Protein AF-0000000075990006 (afdb_homodimer)

Radius of gyration: 45.28 Å; Cα contacts (8 Å, |Δi|>4): 958; chains: 2; bounding box: 192×118×133 Å

Sequence (452 aa):
MWRLFTATHPPHFEFNFRQFHLLLMAIVVLSSSIITYAKENIHIRDFLFPNITNEGEQIQVTCGLTRNVEEVEFSWVKDGMPLLPDSHRDIINLKTFTVLVIKAAIPEDSGNYTCMATTSTSKQQFTAMLLVQGPPKWQQRPLDKVVSAKNSVTFFCSAYGYPQPKVLWRKADEKSNNKRWTVSVDGSLTIEETTKDDGGRYACNASNGIDPDLIQTVLLTVLGMDMWRLFTATHPPHFEFNFRQFHLLLMAIVVLSSSIITYAKENIHIRDFLFPNITNEGEQIQVTCGLTRNVEEVEFSWVKDGMPLLPDSHRDIINLKTFTVLVIKAAIPEDSGNYTCMATTSTSKQQFTAMLLVQGPPKWQQRPLDKVVSAKNSVTFFCSAYGYPQPKVLWRKADEKSNNKRWTVSVDGSLTIEETTKDDGGRYACNASNGIDPDLIQTVLLTVLGMD

Organism: Limulus polyphemus (NCBI:txid6850)

Structure (mmCIF, N/CA/C/O backbone):
data_AF-0000000075990006-model_v1
#
loop_
_entity.id
_entity.type
_entity.pdbx_description
1 polymer 'Down syndrome cell adhesion molecule-like protein Dscam2'
#
loop_
_atom_site.group_PDB
_atom_site.id
_atom_site.type_symbol
_atom_site.label_atom_id
_atom_site.label_alt_id
_atom_site.label_comp_id
_atom_site.label_asym_id
_atom_site.label_entity_id
_atom_site.label_seq_id
_atom_site.pdbx_PDB_ins_code
_atom_site.Cartn_x
_atom_site.Cartn_y
_atom_site.Cartn_z
_atom_site.occupancy
_atom_site.B_iso_or_equiv
_atom_site.auth_seq_id
_atom_site.auth_comp_id
_atom_site.auth_asym_id
_atom_site.auth_atom_id
_atom_site.pdbx_PDB_model_num
ATOM 1 N N . MET A 1 1 ? 123.5 -38.844 -9.18 1 23.02 1 MET A N 1
ATOM 2 C CA . MET A 1 1 ? 122.312 -39.344 -9.898 1 23.02 1 MET A CA 1
ATOM 3 C C . MET A 1 1 ? 121 -38.938 -9.195 1 23.02 1 MET A C 1
ATOM 5 O O . MET A 1 1 ? 120 -39.656 -9.273 1 23.02 1 MET A O 1
ATOM 9 N N . TRP A 1 2 ? 120.812 -37.781 -8.508 1 23.86 2 TRP A N 1
ATOM 10 C CA . TRP A 1 2 ? 119.875 -37.656 -7.375 1 23.86 2 TRP A CA 1
ATOM 11 C C . TRP A 1 2 ? 118.438 -37.531 -7.852 1 23.86 2 TRP A C 1
ATOM 13 O O . TRP A 1 2 ? 118.188 -36.906 -8.891 1 23.86 2 TRP A O 1
ATOM 23 N N . ARG A 1 3 ? 117.438 -38.5 -7.445 1 23.17 3 ARG A N 1
ATOM 24 C CA . ARG A 1 3 ? 116.25 -39.156 -7.898 1 23.17 3 ARG A CA 1
ATOM 25 C C . ARG A 1 3 ? 115 -38.312 -7.555 1 23.17 3 ARG A C 1
ATOM 27 O O . ARG A 1 3 ? 114.562 -38.344 -6.414 1 23.17 3 ARG A O 1
ATOM 34 N N . LEU A 1 4 ? 114.875 -37.031 -7.836 1 23.22 4 LEU A N 1
ATOM 35 C CA . LEU A 1 4 ? 113.938 -36.031 -7.316 1 23.22 4 LEU A CA 1
ATOM 36 C C . LEU A 1 4 ? 112.5 -36.344 -7.785 1 23.22 4 LEU A C 1
ATOM 38 O O . LEU A 1 4 ? 112.25 -36.5 -8.984 1 23.22 4 LEU A O 1
ATOM 42 N N . PHE A 1 5 ? 111.625 -37.219 -6.953 1 24.19 5 PHE A N 1
ATOM 43 C CA . PHE A 1 5 ? 110.375 -37.969 -7.145 1 24.19 5 PHE A CA 1
ATOM 44 C C . PHE A 1 5 ? 109.188 -37 -7.172 1 24.19 5 PHE A C 1
ATOM 46 O O . PHE A 1 5 ? 108.875 -36.312 -6.191 1 24.19 5 PHE A O 1
ATOM 53 N N . THR A 1 6 ? 108.812 -36.25 -8.164 1 23.61 6 THR A N 1
ATOM 54 C CA . THR A 1 6 ? 107.875 -35.156 -8.211 1 23.61 6 THR A CA 1
ATOM 55 C C . THR A 1 6 ? 106.438 -35.625 -8.172 1 23.61 6 THR A C 1
ATOM 57 O O . THR A 1 6 ? 106.062 -36.594 -8.867 1 23.61 6 THR A O 1
ATOM 60 N N . ALA A 1 7 ? 105.625 -35.469 -7.117 1 28.08 7 ALA A N 1
ATOM 61 C CA . ALA A 1 7 ? 104.438 -36.125 -6.578 1 28.08 7 ALA A CA 1
ATOM 62 C C . ALA A 1 7 ? 103.188 -35.812 -7.426 1 28.08 7 ALA A C 1
ATOM 64 O O . ALA A 1 7 ? 102.812 -34.625 -7.602 1 28.08 7 ALA A O 1
ATOM 65 N N . THR A 1 8 ? 102.875 -36.531 -8.516 1 25.2 8 THR A N 1
ATOM 66 C CA . THR A 1 8 ? 102 -36.125 -9.625 1 25.2 8 THR A CA 1
ATOM 67 C C . THR A 1 8 ? 100.562 -35.938 -9.148 1 25.2 8 THR A C 1
ATOM 69 O O . THR A 1 8 ? 100.188 -36.438 -8.094 1 25.2 8 THR A O 1
ATOM 72 N N . HIS A 1 9 ? 99.625 -35.281 -9.914 1 28.83 9 HIS A N 1
ATOM 73 C CA . HIS A 1 9 ? 98.438 -34.469 -9.953 1 28.83 9 HIS A CA 1
ATOM 74 C C . HIS A 1 9 ? 97.188 -35.312 -9.727 1 28.83 9 HIS A C 1
ATOM 76 O O . HIS A 1 9 ? 97 -36.312 -10.406 1 28.83 9 HIS A O 1
ATOM 82 N N . PRO A 1 10 ? 96.625 -35.531 -8.508 1 30.84 10 PRO A N 1
ATOM 83 C CA . PRO A 1 10 ? 95.625 -36.625 -8.305 1 30.84 10 PRO A CA 1
ATOM 84 C C . PRO A 1 10 ? 94.375 -36.469 -9.203 1 30.84 10 PRO A C 1
ATOM 86 O O . PRO A 1 10 ? 94.125 -35.375 -9.672 1 30.84 10 PRO A O 1
ATOM 89 N N . PRO A 1 11 ? 93.75 -37.562 -9.75 1 28.67 11 PRO A N 1
ATOM 90 C CA . PRO A 1 11 ? 92.75 -37.781 -10.797 1 28.67 11 PRO A CA 1
ATOM 91 C C . PRO A 1 11 ? 91.375 -37.188 -10.453 1 28.67 11 PRO A C 1
ATOM 93 O O . PRO A 1 11 ? 91 -37.156 -9.281 1 28.67 11 PRO A O 1
ATOM 96 N N . HIS A 1 12 ? 90.75 -36.156 -11.141 1 29.44 12 HIS A N 1
ATOM 97 C CA . HIS A 1 12 ? 89.562 -35.312 -11.094 1 29.44 12 HIS A CA 1
ATOM 98 C C . HIS A 1 12 ? 88.312 -36.188 -11.172 1 29.44 12 HIS A C 1
ATOM 100 O O . HIS A 1 12 ? 88.062 -36.844 -12.18 1 29.44 12 HIS A O 1
ATOM 106 N N . PHE A 1 13 ? 87.875 -37 -10.188 1 27.16 13 PHE A N 1
ATOM 107 C CA . PHE A 1 13 ? 86.75 -37.875 -10.305 1 27.16 13 PHE A CA 1
ATOM 108 C C . PHE A 1 13 ? 85.438 -37.094 -10.57 1 27.16 13 PHE A C 1
ATOM 110 O O . PHE A 1 13 ? 85.125 -36.188 -9.797 1 27.16 13 PHE A O 1
ATOM 117 N N . GLU A 1 14 ? 85 -36.844 -11.836 1 29.73 14 GLU A N 1
ATOM 118 C CA . GLU A 1 14 ? 83.812 -36.188 -12.336 1 29.73 14 GLU A CA 1
ATOM 119 C C . GLU A 1 14 ? 82.562 -36.844 -11.812 1 29.73 14 GLU A C 1
ATOM 121 O O . GLU A 1 14 ? 82.312 -38.031 -12.031 1 29.73 14 GLU A O 1
ATOM 126 N N . PHE A 1 15 ? 82.062 -36.5 -10.57 1 27.59 15 PHE A N 1
ATOM 127 C CA . PHE A 1 15 ? 80.812 -36.906 -9.93 1 27.59 15 PHE A CA 1
ATOM 128 C C . PHE A 1 15 ? 79.625 -36.688 -10.852 1 27.59 15 PHE A C 1
ATOM 130 O O . PHE A 1 15 ? 79.438 -35.625 -11.406 1 27.59 15 PHE A O 1
ATOM 137 N N . ASN A 1 16 ? 79.125 -37.719 -11.578 1 26.67 16 ASN A N 1
ATOM 138 C CA . ASN A 1 16 ? 77.938 -37.812 -12.453 1 26.67 16 ASN A CA 1
ATOM 139 C C . ASN A 1 16 ? 76.688 -37.469 -11.719 1 26.67 16 ASN A C 1
ATOM 141 O O . ASN A 1 16 ? 76.312 -38.125 -10.719 1 26.67 16 ASN A O 1
ATOM 145 N N . PHE A 1 17 ? 76 -36.25 -11.758 1 26.73 17 PHE A N 1
ATOM 146 C CA . PHE A 1 17 ? 74.812 -35.531 -11.266 1 26.73 17 PHE A CA 1
ATOM 147 C C . PHE A 1 17 ? 73.562 -36.281 -11.648 1 26.73 17 PHE A C 1
ATOM 149 O O . PHE A 1 17 ? 73 -36.094 -12.75 1 26.73 17 PHE A O 1
ATOM 156 N N . ARG A 1 18 ? 73.375 -37.594 -11.562 1 25.88 18 ARG A N 1
ATOM 157 C CA . ARG A 1 18 ? 72.188 -38.281 -12 1 25.88 18 ARG A CA 1
ATOM 158 C C . ARG A 1 18 ? 70.938 -37.656 -11.422 1 25.88 18 ARG A C 1
ATOM 160 O O . ARG A 1 18 ? 71.062 -36.781 -10.539 1 25.88 18 ARG A O 1
ATOM 167 N N . GLN A 1 19 ? 69.875 -38.531 -10.875 1 28.09 19 GLN A N 1
ATOM 168 C CA . GLN A 1 19 ? 68.438 -38.719 -11.078 1 28.09 19 GLN A CA 1
ATOM 169 C C . GLN A 1 19 ? 67.625 -37.875 -10.086 1 28.09 19 GLN A C 1
ATOM 171 O O . GLN A 1 19 ? 67.625 -38.156 -8.883 1 28.09 19 GLN A O 1
ATOM 176 N N . PHE A 1 20 ? 67.5 -36.625 -10.18 1 28.7 20 PHE A N 1
ATOM 177 C CA . PHE A 1 20 ? 66.625 -35.75 -9.406 1 28.7 20 PHE A CA 1
ATOM 178 C C . PHE A 1 20 ? 65.188 -36.25 -9.398 1 28.7 20 PHE A C 1
ATOM 180 O O . PHE A 1 20 ? 64.562 -36.375 -10.453 1 28.7 20 PHE A O 1
ATOM 187 N N . HIS A 1 21 ? 64.812 -37.281 -8.523 1 32.03 21 HIS A N 1
ATOM 188 C CA . HIS A 1 21 ? 63.438 -37.656 -8.289 1 32.03 21 HIS A CA 1
ATOM 189 C C . HIS A 1 21 ? 62.562 -36.438 -8.055 1 32.03 21 HIS A C 1
ATOM 191 O O . HIS A 1 21 ? 62.812 -35.656 -7.137 1 32.03 21 HIS A O 1
ATOM 197 N N . LEU A 1 22 ? 61.969 -35.844 -9.109 1 31.98 22 LEU A N 1
ATOM 198 C CA . LEU A 1 22 ? 60.938 -34.812 -9.07 1 31.98 22 LEU A CA 1
ATOM 199 C C . LEU A 1 22 ? 59.844 -35.219 -8.086 1 31.98 22 LEU A C 1
ATOM 201 O O . LEU A 1 22 ? 59.125 -36.188 -8.289 1 31.98 22 LEU A O 1
ATOM 205 N N . LEU A 1 23 ? 60.156 -35.25 -6.789 1 32.66 23 LEU A N 1
ATOM 206 C CA . LEU A 1 23 ? 59.062 -35.312 -5.844 1 32.66 23 LEU A CA 1
ATOM 207 C C . LEU A 1 23 ? 57.938 -34.375 -6.258 1 32.66 23 LEU A C 1
ATOM 209 O O . LEU A 1 23 ? 58.125 -33.156 -6.305 1 32.66 23 LEU A O 1
ATOM 213 N N . LEU A 1 24 ? 57.094 -34.812 -7.199 1 31.88 24 LEU A N 1
ATOM 214 C CA . LEU A 1 24 ? 55.875 -34.094 -7.492 1 31.88 24 LEU A CA 1
ATOM 215 C C . LEU A 1 24 ? 55.125 -33.75 -6.211 1 31.88 24 LEU A C 1
ATOM 217 O O . LEU A 1 24 ? 54.75 -34.656 -5.445 1 31.88 24 LEU A O 1
ATOM 221 N N . MET A 1 25 ? 55.562 -32.688 -5.496 1 32.94 25 MET A N 1
ATOM 222 C CA . MET A 1 25 ? 54.719 -32.125 -4.461 1 32.94 25 MET A CA 1
ATOM 223 C C . MET A 1 25 ? 53.25 -32.156 -4.906 1 32.94 25 MET A C 1
ATOM 225 O O . MET A 1 25 ? 52.906 -31.594 -5.945 1 32.94 25 MET A O 1
ATOM 229 N N . ALA A 1 26 ? 52.594 -33.281 -4.633 1 37.94 26 ALA A N 1
ATOM 230 C CA . ALA A 1 26 ? 51.125 -33.25 -4.719 1 37.94 26 ALA A CA 1
ATOM 231 C C . ALA A 1 26 ? 50.594 -31.984 -4.047 1 37.94 26 ALA A C 1
ATOM 233 O O . ALA A 1 26 ? 50.688 -31.828 -2.83 1 37.94 26 ALA A O 1
ATOM 234 N N . ILE A 1 27 ? 50.844 -30.828 -4.73 1 39.28 27 ILE A N 1
ATOM 235 C CA . ILE A 1 27 ? 50.062 -29.672 -4.285 1 39.28 27 ILE A CA 1
ATOM 236 C C . ILE A 1 27 ? 48.625 -30.078 -3.969 1 39.28 27 ILE A C 1
ATOM 238 O O . ILE A 1 27 ? 47.906 -30.531 -4.855 1 39.28 27 ILE A O 1
ATOM 242 N N . VAL A 1 28 ? 48.469 -30.719 -2.803 1 40.16 28 VAL A N 1
ATOM 243 C CA . VAL A 1 28 ? 47.094 -30.766 -2.342 1 40.16 28 VAL A CA 1
ATOM 244 C C . VAL A 1 28 ? 46.406 -29.422 -2.588 1 40.16 28 VAL A C 1
ATOM 246 O O . VAL A 1 28 ? 46.781 -28.406 -1.981 1 40.16 28 VAL A O 1
ATOM 249 N N . VAL A 1 29 ? 46.094 -29.188 -3.848 1 43.28 29 VAL A N 1
ATOM 250 C CA . VAL A 1 29 ? 45.156 -28.078 -4.074 1 43.28 29 VAL A CA 1
ATOM 251 C C . VAL A 1 29 ? 44.031 -28.141 -3.059 1 43.28 29 VAL A C 1
ATOM 253 O O . VAL A 1 29 ? 43.219 -29.062 -3.078 1 43.28 29 VAL A O 1
ATOM 256 N N . LEU A 1 30 ? 44.344 -27.844 -1.777 1 40.91 30 LEU A N 1
ATOM 257 C CA . LEU A 1 30 ? 43.188 -27.484 -0.984 1 40.91 30 LEU A CA 1
ATOM 258 C C . LEU A 1 30 ? 42.188 -26.656 -1.812 1 40.91 30 LEU A C 1
ATOM 260 O O . LEU A 1 30 ? 42.5 -25.531 -2.223 1 40.91 30 LEU A O 1
ATOM 264 N N . SER A 1 31 ? 41.531 -27.359 -2.674 1 41.06 31 SER A N 1
ATOM 265 C CA . SER A 1 31 ? 40.375 -26.672 -3.186 1 41.06 31 SER A CA 1
ATOM 266 C C . SER A 1 31 ? 39.625 -25.922 -2.076 1 41.06 31 SER A C 1
ATOM 268 O O . SER A 1 31 ? 39.094 -26.531 -1.161 1 41.06 31 SER A O 1
ATOM 270 N N . SER A 1 32 ? 40.25 -24.875 -1.522 1 45.44 32 SER A N 1
ATOM 271 C CA . SER A 1 32 ? 39.375 -23.984 -0.78 1 45.44 32 SER A CA 1
ATOM 272 C C . SER A 1 32 ? 38 -23.875 -1.462 1 45.44 32 SER A C 1
ATOM 274 O O . SER A 1 32 ? 37.906 -23.375 -2.586 1 45.44 32 SER A O 1
ATOM 276 N N . SER A 1 33 ? 37.219 -24.891 -1.369 1 43.81 33 SER A N 1
ATOM 277 C CA . SER A 1 33 ? 35.844 -24.594 -1.683 1 43.81 33 SER A CA 1
ATOM 278 C C . SER A 1 33 ? 35.469 -23.188 -1.214 1 43.81 33 SER A C 1
ATOM 280 O O . SER A 1 33 ? 35.344 -22.953 -0.013 1 43.81 33 SER A O 1
ATOM 282 N N . ILE A 1 34 ? 36.094 -22.203 -1.798 1 43.72 34 ILE A N 1
ATOM 283 C CA . ILE A 1 34 ? 35.438 -20.906 -1.589 1 43.72 34 ILE A CA 1
ATOM 284 C C . ILE A 1 34 ? 33.938 -21.094 -1.601 1 43.72 34 ILE A C 1
ATOM 286 O O . ILE A 1 34 ? 33.344 -21.422 -2.637 1 43.72 34 ILE A O 1
ATOM 290 N N . ILE A 1 35 ? 33.375 -21.719 -0.647 1 43.31 35 ILE A N 1
ATOM 291 C CA . ILE A 1 35 ? 31.938 -21.5 -0.476 1 43.31 35 ILE A CA 1
ATOM 292 C C . ILE A 1 35 ? 31.594 -20.062 -0.842 1 43.31 35 ILE A C 1
ATOM 294 O O . ILE A 1 35 ? 32 -19.125 -0.151 1 43.31 35 ILE A O 1
ATOM 298 N N . THR A 1 36 ? 31.766 -19.672 -2.021 1 43.59 36 THR A N 1
ATOM 299 C CA . THR A 1 36 ? 31.141 -18.422 -2.41 1 43.59 36 THR A CA 1
ATOM 300 C C . THR A 1 36 ? 29.766 -18.266 -1.756 1 43.59 36 THR A C 1
ATOM 302 O O . THR A 1 36 ? 28.859 -19.047 -2.043 1 43.59 36 THR A O 1
ATOM 305 N N . TYR A 1 37 ? 29.766 -18.016 -0.515 1 45.94 37 TYR A N 1
ATOM 306 C CA . TYR A 1 37 ? 28.484 -17.578 -0 1 45.94 37 TYR A CA 1
ATOM 307 C C . TYR A 1 37 ? 27.797 -16.641 -0.982 1 45.94 37 TYR A C 1
ATOM 309 O O . TYR A 1 37 ? 28.359 -15.609 -1.364 1 45.94 37 TYR A O 1
ATOM 317 N N . ALA A 1 38 ? 27.266 -17.219 -1.932 1 50.31 38 ALA A N 1
ATOM 318 C CA . ALA A 1 38 ? 26.422 -16.359 -2.756 1 50.31 38 ALA A CA 1
ATOM 319 C C . ALA A 1 38 ? 25.875 -15.172 -1.949 1 50.31 38 ALA A C 1
ATOM 321 O O . ALA A 1 38 ? 25.297 -15.359 -0.875 1 50.31 38 ALA A O 1
ATOM 322 N N . LYS A 1 39 ? 26.594 -14.094 -1.86 1 58.31 39 LYS A N 1
ATOM 323 C CA . LYS A 1 39 ? 26.141 -12.797 -1.352 1 58.31 39 LYS A CA 1
ATOM 324 C C . LYS A 1 39 ? 24.641 -12.617 -1.575 1 58.31 39 LYS A C 1
ATOM 326 O O . LYS A 1 39 ? 24.188 -12.539 -2.717 1 58.31 39 LYS A O 1
ATOM 331 N N . GLU A 1 40 ? 23.969 -13.32 -0.726 1 69.06 40 GLU A N 1
ATOM 332 C CA . GLU A 1 40 ? 22.516 -13.211 -0.929 1 69.06 40 GLU A CA 1
ATOM 333 C C . GLU A 1 40 ? 22.062 -11.758 -0.892 1 69.06 40 GLU A C 1
ATOM 335 O O . GLU A 1 40 ? 22.188 -11.086 0.139 1 69.06 40 GLU A O 1
ATOM 340 N N . ASN A 1 41 ? 21.906 -11.125 -2.041 1 85.06 41 ASN A N 1
ATOM 341 C CA . ASN A 1 41 ? 21.375 -9.773 -2.188 1 85.06 41 ASN A CA 1
ATOM 342 C C . ASN A 1 41 ? 19.938 -9.672 -1.678 1 85.06 41 ASN A C 1
ATOM 344 O O . ASN A 1 41 ? 19.094 -10.484 -2.039 1 85.06 41 ASN A O 1
ATOM 348 N N . ILE A 1 42 ? 19.844 -8.852 -0.649 1 91.31 42 ILE A N 1
ATOM 349 C CA . ILE A 1 42 ? 18.5 -8.656 -0.104 1 91.31 42 ILE A CA 1
ATOM 350 C C . ILE A 1 42 ? 17.766 -7.594 -0.914 1 91.31 42 ILE A C 1
ATOM 352 O O . ILE A 1 42 ? 18.391 -6.73 -1.537 1 91.31 42 ILE A O 1
ATOM 356 N N . HIS A 1 43 ? 16.453 -7.738 -1.037 1 93.25 43 HIS A N 1
ATOM 357 C CA . HIS A 1 43 ? 15.586 -6.785 -1.726 1 93.25 43 HIS A CA 1
ATOM 358 C C . HIS A 1 43 ? 14.383 -6.406 -0.864 1 93.25 43 HIS A C 1
ATOM 360 O O . HIS A 1 43 ? 13.68 -7.285 -0.36 1 93.25 43 HIS A O 1
ATOM 366 N N . ILE A 1 44 ? 14.289 -5.121 -0.688 1 94.19 44 ILE A N 1
ATOM 367 C CA . ILE A 1 44 ? 13.125 -4.629 0.04 1 94.19 44 ILE A CA 1
ATOM 368 C C . ILE A 1 44 ? 11.938 -4.516 -0.908 1 94.19 44 ILE A C 1
ATOM 370 O O . ILE A 1 44 ? 12.062 -3.994 -2.018 1 94.19 44 ILE A O 1
ATOM 374 N N . ARG A 1 45 ? 10.875 -5.012 -0.456 1 92.62 45 ARG A N 1
ATOM 375 C CA . ARG A 1 45 ? 9.641 -4.812 -1.213 1 92.62 45 ARG A CA 1
ATOM 376 C C . ARG A 1 45 ? 9.18 -3.359 -1.136 1 92.62 45 ARG A C 1
ATOM 378 O O . ARG A 1 45 ? 9.211 -2.75 -0.065 1 92.62 45 ARG A O 1
ATOM 385 N N . ASP A 1 46 ? 8.648 -2.848 -2.283 1 91.88 46 ASP A N 1
ATOM 386 C CA . ASP A 1 46 ? 8.125 -1.484 -2.297 1 91.88 46 ASP A CA 1
ATOM 387 C C . ASP A 1 46 ? 6.957 -1.335 -1.33 1 91.88 46 ASP A C 1
ATOM 389 O O . ASP A 1 46 ? 6.109 -2.225 -1.231 1 91.88 46 ASP A O 1
ATOM 393 N N . PHE A 1 47 ? 6.992 -0.252 -0.681 1 93.88 47 PHE A N 1
ATOM 394 C CA . PHE A 1 47 ? 5.848 0.077 0.163 1 93.88 47 PHE A CA 1
ATOM 395 C C . PHE A 1 47 ? 5.352 1.487 -0.127 1 93.88 47 PHE A C 1
ATOM 397 O O . PHE A 1 47 ? 6.043 2.277 -0.771 1 93.88 47 PHE A O 1
ATOM 404 N N . LEU A 1 48 ? 4.133 1.751 0.336 1 92.75 48 LEU A N 1
ATOM 405 C CA . LEU A 1 48 ? 3.531 3.061 0.113 1 92.75 48 LEU A CA 1
ATOM 406 C C . LEU A 1 48 ? 2.701 3.49 1.319 1 92.75 48 LEU A C 1
ATOM 408 O O . LEU A 1 48 ? 2.092 2.652 1.988 1 92.75 48 LEU A O 1
ATOM 412 N N . PHE A 1 49 ? 2.746 4.73 1.497 1 94.81 49 PHE A N 1
ATOM 413 C CA . PHE A 1 49 ? 1.759 5.301 2.406 1 94.81 49 PHE A CA 1
ATOM 414 C C . PHE A 1 49 ? 0.435 5.539 1.688 1 94.81 49 PHE A C 1
ATOM 416 O O . PHE A 1 49 ? 0.396 5.629 0.459 1 94.81 49 PHE A O 1
ATOM 423 N N . PRO A 1 50 ? -0.585 5.578 2.574 1 89.5 50 PRO A N 1
ATOM 424 C CA . PRO A 1 50 ? -1.842 5.953 1.92 1 89.5 50 PRO A CA 1
ATOM 425 C C . PRO A 1 50 ? -1.748 7.285 1.18 1 89.5 50 PRO A C 1
ATOM 427 O O . PRO A 1 50 ? -1.052 8.195 1.631 1 89.5 50 PRO A O 1
ATOM 430 N N . ASN A 1 51 ? -2.471 7.371 0.08 1 83.44 51 ASN A N 1
ATOM 431 C CA . ASN A 1 51 ? -2.432 8.586 -0.731 1 83.44 51 ASN A CA 1
ATOM 432 C C . ASN A 1 51 ? -2.914 9.797 0.054 1 83.44 51 ASN A C 1
ATOM 434 O O . ASN A 1 51 ? -2.398 10.906 -0.123 1 83.44 51 ASN A O 1
ATOM 438 N N . ILE A 1 52 ? -3.939 9.539 0.804 1 82.69 52 ILE A N 1
ATOM 439 C CA . ILE A 1 52 ? -4.52 10.625 1.581 1 82.69 52 ILE A CA 1
ATOM 440 C C . ILE A 1 52 ? -4.523 10.258 3.062 1 82.69 52 ILE A C 1
ATOM 442 O O . ILE A 1 52 ? -5.164 9.281 3.465 1 82.69 52 ILE A O 1
ATOM 446 N N . THR A 1 53 ? -3.693 10.898 3.76 1 93.88 53 THR A N 1
ATOM 447 C CA . THR A 1 53 ? -3.717 10.773 5.211 1 93.88 53 THR A CA 1
ATOM 448 C C . THR A 1 53 ? -4.172 12.07 5.867 1 93.88 53 THR A C 1
ATOM 450 O O . THR A 1 53 ? -3.568 13.125 5.645 1 93.88 53 THR A O 1
ATOM 453 N N . ASN A 1 54 ? -5.25 11.961 6.598 1 94.38 54 ASN A N 1
ATOM 454 C CA . ASN A 1 54 ? -5.73 13.148 7.293 1 94.38 54 ASN A CA 1
ATOM 455 C C . ASN A 1 54 ? -5.086 13.289 8.672 1 94.38 54 ASN A C 1
ATOM 457 O O . ASN A 1 54 ? -4.793 12.297 9.328 1 94.38 54 ASN A O 1
ATOM 461 N N . GLU A 1 55 ? -4.953 14.555 8.984 1 95.06 55 GLU A N 1
ATOM 462 C CA . GLU A 1 55 ? -4.461 14.812 10.336 1 95.06 55 GLU A CA 1
ATOM 463 C C . GLU A 1 55 ? -5.297 14.07 11.375 1 95.06 55 GLU A C 1
ATOM 465 O O . GLU A 1 55 ? -6.527 14.055 11.297 1 95.06 55 GLU A O 1
ATOM 470 N N . GLY A 1 56 ? -4.57 13.438 12.297 1 94.69 56 GLY A N 1
ATOM 471 C CA . GLY A 1 56 ? -5.238 12.727 13.383 1 94.69 56 GLY A CA 1
ATOM 472 C C . GLY A 1 56 ? -5.379 11.242 13.117 1 94.69 56 GLY A C 1
ATOM 473 O O . GLY A 1 56 ? -5.641 10.469 14.039 1 94.69 56 GLY A O 1
ATOM 474 N N . GLU A 1 57 ? -5.195 10.844 11.898 1 94.5 57 GLU A N 1
ATOM 475 C CA . GLU A 1 57 ? -5.355 9.438 11.547 1 94.5 57 GLU A CA 1
ATOM 476 C C . GLU A 1 57 ? -4.141 8.617 11.969 1 94.5 57 GLU A C 1
ATOM 478 O O . GLU A 1 57 ? -3.014 9.117 11.945 1 94.5 57 GLU A O 1
ATOM 483 N N . GLN A 1 58 ? -4.445 7.434 12.32 1 94.25 58 GLN A N 1
ATOM 484 C CA . GLN A 1 58 ? -3.35 6.492 12.539 1 94.25 58 GLN A CA 1
ATOM 485 C C . GLN A 1 58 ? -2.943 5.82 11.227 1 94.25 58 GLN A C 1
ATOM 487 O O . GLN A 1 58 ? -3.797 5.457 10.422 1 94.25 58 GLN A O 1
ATOM 492 N N . ILE A 1 59 ? -1.641 5.652 11.055 1 94.69 59 ILE A N 1
ATOM 493 C CA . ILE A 1 59 ? -1.179 4.973 9.844 1 94.69 59 ILE A CA 1
ATOM 494 C C . ILE A 1 59 ? -0.083 3.973 10.203 1 94.69 59 ILE A C 1
ATOM 496 O O . ILE A 1 59 ? 0.644 4.16 11.18 1 94.69 59 ILE A O 1
ATOM 500 N N . GLN A 1 60 ? -0.064 2.926 9.5 1 94.5 60 GLN A N 1
ATOM 501 C CA . GLN A 1 60 ? 0.979 1.911 9.602 1 94.5 60 GLN A CA 1
ATOM 502 C C . GLN A 1 60 ? 1.542 1.555 8.227 1 94.5 60 GLN A C 1
ATOM 504 O O . GLN A 1 60 ? 0.801 1.488 7.246 1 94.5 60 GLN A O 1
ATOM 509 N N . VAL A 1 61 ? 2.807 1.334 8.188 1 95.56 61 VAL A N 1
ATOM 510 C CA . VAL A 1 61 ? 3.42 0.833 6.965 1 95.56 61 VAL A CA 1
ATOM 511 C C . VAL A 1 61 ? 4.402 -0.286 7.301 1 95.56 61 VAL A C 1
ATOM 513 O O . VAL A 1 61 ? 5.023 -0.276 8.367 1 95.56 61 VAL A O 1
ATOM 516 N N . THR A 1 62 ? 4.5 -1.218 6.441 1 95.81 62 THR A N 1
ATOM 517 C CA . THR A 1 62 ? 5.402 -2.352 6.617 1 95.81 62 THR A CA 1
ATOM 518 C C . THR A 1 62 ? 6.543 -2.297 5.609 1 95.81 62 THR A C 1
ATOM 520 O O . THR A 1 62 ? 6.332 -1.973 4.438 1 95.81 62 THR A O 1
ATOM 523 N N . CYS A 1 63 ? 7.641 -2.527 6.059 1 96.75 63 CYS A N 1
ATOM 524 C CA . CYS A 1 63 ? 8.836 -2.695 5.246 1 96.75 63 CYS A CA 1
ATOM 525 C C . CYS A 1 63 ? 9.422 -4.09 5.418 1 96.75 63 CYS A C 1
ATOM 527 O O . CYS A 1 63 ? 9.875 -4.449 6.512 1 96.75 63 CYS A O 1
ATOM 529 N N . GLY A 1 64 ? 9.414 -4.879 4.391 1 94.56 64 GLY A N 1
ATOM 530 C CA . GLY A 1 64 ? 9.875 -6.254 4.461 1 94.56 64 GLY A CA 1
ATOM 531 C C . GLY A 1 64 ? 10.688 -6.676 3.25 1 94.56 64 GLY A C 1
ATOM 532 O O . GLY A 1 64 ? 10.711 -5.973 2.238 1 94.56 64 GLY A O 1
ATOM 533 N N . LEU A 1 65 ? 11.305 -7.82 3.416 1 93.5 65 LEU A N 1
ATOM 534 C CA . LEU A 1 65 ? 12.102 -8.375 2.326 1 93.5 65 LEU A CA 1
ATOM 535 C C . LEU A 1 65 ? 11.258 -9.305 1.456 1 93.5 65 LEU A C 1
ATOM 537 O O . LEU A 1 65 ? 10.281 -9.891 1.93 1 93.5 65 LEU A O 1
ATOM 541 N N . THR A 1 66 ? 11.68 -9.398 0.204 1 91 66 THR A N 1
ATOM 542 C CA . THR A 1 66 ? 10.961 -10.266 -0.726 1 91 66 THR A CA 1
ATOM 543 C C . THR A 1 66 ? 11.281 -11.734 -0.456 1 91 66 THR A C 1
ATOM 545 O O . THR A 1 66 ? 10.555 -12.625 -0.901 1 91 66 THR A O 1
ATOM 548 N N . ARG A 1 67 ? 12.414 -11.953 0.156 1 89.31 67 ARG A N 1
ATOM 549 C CA . ARG A 1 67 ? 12.82 -13.305 0.542 1 89.31 67 ARG A CA 1
ATOM 550 C C . ARG A 1 67 ? 13.094 -13.391 2.039 1 89.31 67 ARG A C 1
ATOM 552 O O . ARG A 1 67 ? 13.367 -12.375 2.682 1 89.31 67 ARG A O 1
ATOM 559 N N . ASN A 1 68 ? 12.914 -14.562 2.473 1 86.19 68 ASN A N 1
ATOM 560 C CA . ASN A 1 68 ? 13.195 -14.781 3.887 1 86.19 68 ASN A CA 1
ATOM 561 C C . ASN A 1 68 ? 14.703 -14.867 4.145 1 86.19 68 ASN A C 1
ATOM 563 O O . ASN A 1 68 ? 15.367 -15.789 3.664 1 86.19 68 ASN A O 1
ATOM 567 N N . VAL A 1 69 ? 15.156 -13.867 4.738 1 85.94 69 VAL A N 1
ATOM 568 C CA . VAL A 1 69 ? 16.562 -13.812 5.09 1 85.94 69 VAL A CA 1
ATOM 569 C C . VAL A 1 69 ? 16.719 -13.695 6.605 1 85.94 69 VAL A C 1
ATOM 571 O O . VAL A 1 69 ? 15.969 -12.969 7.254 1 85.94 69 VAL A O 1
ATOM 574 N N . GLU A 1 70 ? 17.656 -14.484 7.066 1 82.69 70 GLU A N 1
ATOM 575 C CA . GLU A 1 70 ? 17.906 -14.445 8.508 1 82.69 70 GLU A CA 1
ATOM 576 C C . GLU A 1 70 ? 18.781 -13.266 8.891 1 82.69 70 GLU A C 1
ATOM 578 O O . GLU A 1 70 ? 19.578 -12.789 8.078 1 82.69 70 GLU A O 1
ATOM 583 N N . GLU A 1 71 ? 18.641 -12.828 10.07 1 87.44 71 GLU A N 1
ATOM 584 C CA . GLU A 1 71 ? 19.5 -11.844 10.727 1 87.44 71 GLU A CA 1
ATOM 585 C C . GLU A 1 71 ? 19.516 -10.531 9.953 1 87.44 71 GLU A C 1
ATOM 587 O O . GLU A 1 71 ? 20.578 -10.047 9.555 1 87.44 71 GLU A O 1
ATOM 592 N N . VAL A 1 72 ? 18.484 -10.047 9.664 1 93.81 72 VAL A N 1
ATOM 593 C CA . VAL A 1 72 ? 18.375 -8.734 9.039 1 93.81 72 VAL A CA 1
ATOM 594 C C . VAL A 1 72 ? 18.062 -7.684 10.102 1 93.81 72 VAL A C 1
ATOM 596 O O . VAL A 1 72 ? 17.25 -7.918 11.008 1 93.81 72 VAL A O 1
ATOM 599 N N . GLU A 1 73 ? 18.734 -6.594 10.023 1 96.06 73 GLU A N 1
ATOM 600 C CA . GLU A 1 73 ? 18.453 -5.457 10.891 1 96.06 73 GLU A CA 1
ATOM 601 C C . GLU A 1 73 ? 17.734 -4.352 10.133 1 96.06 73 GLU A C 1
ATOM 603 O O . GLU A 1 73 ? 18.188 -3.92 9.07 1 96.06 73 GLU A O 1
ATOM 608 N N . PHE A 1 74 ? 16.688 -3.902 10.711 1 97.62 74 PHE A N 1
ATOM 609 C CA . PHE A 1 74 ? 15.906 -2.832 10.086 1 97.62 74 PHE A CA 1
ATOM 610 C C . PHE A 1 74 ? 16.078 -1.528 10.852 1 97.62 74 PHE A C 1
ATOM 612 O O . PHE A 1 74 ? 16.219 -1.539 12.078 1 97.62 74 PHE A O 1
ATOM 619 N N . SER A 1 75 ? 16.016 -0.452 10.117 1 97.81 75 SER A N 1
ATOM 620 C CA . SER A 1 75 ? 15.969 0.888 10.695 1 97.81 75 SER A CA 1
ATOM 621 C C . SER A 1 75 ? 15.211 1.854 9.789 1 97.81 75 SER A C 1
ATOM 623 O O . SER A 1 75 ? 14.977 1.56 8.617 1 97.81 75 SER A O 1
ATOM 625 N N . TRP A 1 76 ? 14.805 2.986 10.352 1 98.62 76 TRP A N 1
ATOM 626 C CA . TRP A 1 76 ? 14.055 3.994 9.602 1 98.62 76 TR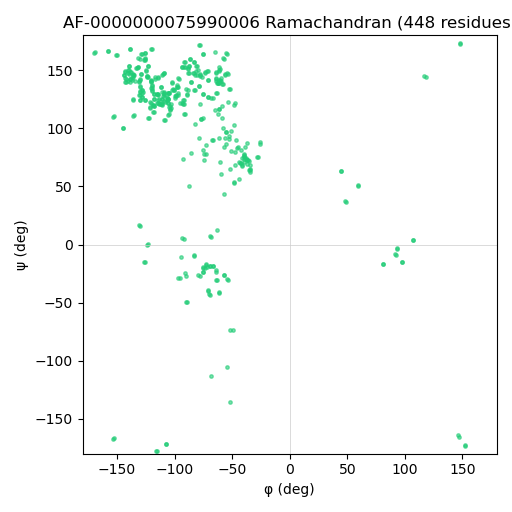P A CA 1
ATOM 627 C C . TRP A 1 76 ? 14.758 5.344 9.664 1 98.62 76 TRP A C 1
ATOM 629 O O . TRP A 1 76 ? 15.328 5.711 10.688 1 98.62 76 TRP A O 1
ATOM 639 N N . VAL A 1 77 ? 14.633 6.008 8.547 1 98.38 77 VAL A N 1
ATOM 640 C CA . VAL A 1 77 ? 15.148 7.367 8.406 1 98.38 77 VAL A CA 1
ATOM 641 C C . VAL A 1 77 ? 14.047 8.281 7.859 1 98.38 77 VAL A C 1
ATOM 643 O O . VAL A 1 77 ? 13.328 7.902 6.934 1 98.38 77 VAL A O 1
ATOM 646 N N . LYS A 1 78 ? 13.898 9.391 8.469 1 98.25 78 LYS A N 1
ATOM 647 C CA . LYS A 1 78 ? 12.984 10.406 7.961 1 98.25 78 LYS A CA 1
ATOM 648 C C . LYS A 1 78 ? 13.734 11.656 7.523 1 98.25 78 LYS A C 1
ATOM 650 O O . LYS A 1 78 ? 14.398 12.305 8.336 1 98.25 78 LYS A O 1
ATOM 655 N N . ASP A 1 79 ? 13.523 11.953 6.258 1 98 79 ASP A N 1
ATOM 656 C CA . ASP A 1 79 ? 14.148 13.141 5.691 1 98 79 ASP A CA 1
ATOM 657 C C . ASP A 1 79 ? 15.641 13.195 6.031 1 98 79 ASP A C 1
ATOM 659 O O . ASP A 1 79 ? 16.156 14.234 6.438 1 98 79 ASP A O 1
ATOM 663 N N . GLY A 1 80 ? 16.203 12.078 6.039 1 97 80 GLY A N 1
ATOM 664 C CA . GLY A 1 80 ? 17.656 11.984 6.164 1 97 80 GLY A CA 1
ATOM 665 C C . GLY A 1 80 ? 18.109 11.82 7.602 1 97 80 GLY A C 1
ATOM 666 O O . GLY A 1 80 ? 19.312 11.633 7.855 1 97 80 GLY A O 1
ATOM 667 N N . MET A 1 81 ? 17.219 11.836 8.508 1 98 81 MET A N 1
ATOM 668 C CA . MET A 1 81 ? 17.562 11.688 9.914 1 98 81 MET A CA 1
ATOM 669 C C . MET A 1 81 ? 16.984 10.398 10.484 1 98 81 MET A C 1
ATOM 671 O O . MET A 1 81 ? 15.859 10.023 10.164 1 98 81 MET A O 1
ATOM 675 N N . PRO A 1 82 ? 17.797 9.812 11.375 1 98 82 PRO A N 1
ATOM 676 C CA . PRO A 1 82 ? 17.281 8.57 11.969 1 98 82 PRO A CA 1
ATOM 677 C C . PRO A 1 82 ? 15.938 8.773 12.68 1 98 82 PRO A C 1
ATOM 679 O O . PRO A 1 82 ? 15.742 9.773 13.367 1 98 82 PRO A O 1
ATOM 682 N N . LEU A 1 83 ? 15.125 7.883 12.477 1 97.94 83 LEU A N 1
ATOM 683 C CA . LEU A 1 83 ? 13.805 7.914 13.094 1 97.94 83 LEU A CA 1
ATOM 684 C C . LEU A 1 83 ? 13.727 6.934 14.258 1 97.94 83 LEU A C 1
ATOM 686 O O . LEU A 1 83 ? 13.82 5.719 14.062 1 97.94 83 LEU A O 1
ATOM 690 N N . LEU A 1 84 ? 13.523 7.41 15.43 1 96.62 84 LEU A N 1
ATOM 691 C CA . LEU A 1 84 ? 13.414 6.578 16.625 1 96.62 84 LEU A CA 1
ATOM 692 C C . LEU A 1 84 ? 11.992 6.594 17.172 1 96.62 84 LEU A C 1
ATOM 694 O O . LEU A 1 84 ? 11.281 7.594 17.031 1 96.62 84 LEU A O 1
ATOM 698 N N . PRO A 1 85 ? 11.602 5.484 17.719 1 96.69 85 PRO A N 1
ATOM 699 C CA . PRO A 1 85 ? 10.266 5.473 18.328 1 96.69 85 PRO A CA 1
ATOM 700 C C . PRO A 1 85 ? 10.125 6.477 19.469 1 96.69 85 PRO A C 1
ATOM 702 O O . PRO A 1 85 ? 11.109 6.793 20.141 1 96.69 85 PRO A O 1
ATOM 705 N N . ASP A 1 86 ? 8.938 6.945 19.625 1 96.25 86 ASP A N 1
ATOM 706 C CA . ASP A 1 86 ? 8.57 7.844 20.703 1 96.25 86 ASP A CA 1
ATOM 707 C C . ASP A 1 86 ? 7.09 7.719 21.047 1 96.25 86 ASP A C 1
ATOM 709 O O . ASP A 1 86 ? 6.477 6.68 20.797 1 96.25 86 ASP A O 1
ATOM 713 N N . SER A 1 87 ? 6.59 8.625 21.797 1 95.5 87 SER A N 1
ATOM 714 C CA . SER A 1 87 ? 5.188 8.555 22.188 1 95.5 87 SER A CA 1
ATOM 715 C C . SER A 1 87 ? 4.262 8.68 20.984 1 95.5 87 SER A C 1
ATOM 717 O O . SER A 1 87 ? 3.123 8.203 21.031 1 95.5 87 SER A O 1
ATOM 719 N N . HIS A 1 88 ? 4.715 9.242 19.906 1 95.5 88 HIS A N 1
ATOM 720 C CA . HIS A 1 88 ? 3.932 9.555 18.719 1 95.5 88 HIS A CA 1
ATOM 721 C C . HIS A 1 88 ? 4.078 8.453 17.656 1 95.5 88 HIS A C 1
ATOM 723 O O . HIS A 1 88 ? 3.148 8.203 16.891 1 95.5 88 HIS A O 1
ATOM 729 N N . ARG A 1 89 ? 5.238 7.816 17.719 1 96.38 89 ARG A N 1
ATOM 730 C CA . ARG A 1 89 ? 5.566 6.812 16.719 1 96.38 89 ARG A CA 1
ATOM 731 C C . ARG A 1 89 ? 6.062 5.527 17.359 1 96.38 89 ARG A C 1
ATOM 733 O O . ARG A 1 89 ? 6.777 5.57 18.375 1 96.38 89 ARG A O 1
ATOM 740 N N . ASP A 1 90 ? 5.645 4.453 16.797 1 96.25 90 ASP A N 1
ATOM 741 C CA . ASP A 1 90 ? 6.152 3.15 17.219 1 96.25 90 ASP A CA 1
ATOM 742 C C . ASP A 1 90 ? 6.82 2.422 16.047 1 96.25 90 ASP A C 1
ATOM 744 O O . ASP A 1 90 ? 6.422 2.59 14.898 1 96.25 90 ASP A O 1
ATOM 748 N N . ILE A 1 91 ? 7.867 1.767 16.328 1 97.62 91 ILE A N 1
ATOM 749 C CA . ILE A 1 91 ? 8.547 0.907 15.367 1 97.62 91 ILE A CA 1
ATOM 750 C C . ILE A 1 91 ? 8.609 -0.521 15.906 1 97.62 91 ILE A C 1
ATOM 752 O O . ILE A 1 91 ? 9.18 -0.764 16.969 1 97.62 91 ILE A O 1
ATOM 756 N N . ILE A 1 92 ? 8.023 -1.375 15.219 1 96.19 92 ILE A N 1
ATOM 757 C CA . ILE A 1 92 ? 8.016 -2.787 15.594 1 96.19 92 ILE A CA 1
ATOM 758 C C . ILE A 1 92 ? 8.891 -3.578 14.625 1 96.19 92 ILE A C 1
ATOM 760 O O . ILE A 1 92 ? 8.523 -3.787 13.469 1 96.19 92 ILE A O 1
ATOM 764 N N . ASN A 1 93 ? 10.023 -3.977 15.117 1 94.94 93 ASN A N 1
ATOM 765 C CA . ASN A 1 93 ? 10.938 -4.77 14.297 1 94.94 93 ASN A CA 1
ATOM 766 C C . ASN A 1 93 ? 10.703 -6.266 14.492 1 94.94 93 ASN A C 1
ATOM 768 O O . ASN A 1 93 ? 10.781 -6.77 15.617 1 94.94 93 ASN A O 1
ATOM 772 N N . LEU A 1 94 ? 10.398 -6.902 13.461 1 91.12 94 LEU A N 1
ATOM 773 C CA . LEU A 1 94 ? 10.273 -8.352 13.461 1 91.12 94 LEU A CA 1
ATOM 774 C C . LEU A 1 94 ? 11.438 -9 12.727 1 91.12 94 LEU A C 1
ATOM 776 O O . LEU A 1 94 ? 12.398 -8.32 12.359 1 91.12 94 LEU A O 1
ATOM 780 N N . LYS A 1 95 ? 11.352 -10.336 12.5 1 87.06 95 LYS A N 1
ATOM 781 C CA . LYS A 1 95 ? 12.492 -11.078 11.969 1 87.06 95 LYS A CA 1
ATOM 782 C C . LYS A 1 95 ? 12.742 -10.719 10.508 1 87.06 95 LYS A C 1
ATOM 784 O O . LYS A 1 95 ? 13.891 -10.57 10.094 1 87.06 95 LYS A O 1
ATOM 789 N N . THR A 1 96 ? 11.688 -10.555 9.727 1 90.12 96 THR A N 1
ATOM 790 C CA . THR A 1 96 ? 11.898 -10.383 8.289 1 90.12 96 THR A CA 1
ATOM 791 C C . THR A 1 96 ? 11.273 -9.086 7.801 1 90.12 96 THR A C 1
ATOM 793 O O . THR A 1 96 ? 11.281 -8.797 6.602 1 90.12 96 THR A O 1
ATOM 796 N N . PHE A 1 97 ? 10.648 -8.312 8.719 1 95.19 97 PHE A N 1
ATOM 797 C CA . PHE A 1 97 ? 10.07 -7.035 8.336 1 95.19 97 PHE A CA 1
ATOM 798 C C . PHE A 1 97 ? 9.93 -6.121 9.547 1 95.19 97 PHE A C 1
ATOM 800 O O . PHE A 1 97 ? 10.109 -6.559 10.688 1 95.19 97 PHE A O 1
ATOM 807 N N . THR A 1 98 ? 9.688 -4.898 9.352 1 96.69 98 THR A N 1
ATOM 808 C CA . THR A 1 98 ? 9.469 -3.883 10.375 1 96.69 98 THR A CA 1
ATOM 809 C C . THR A 1 98 ? 8.195 -3.096 10.094 1 96.69 98 THR A C 1
ATOM 811 O O . THR A 1 98 ? 7.793 -2.945 8.938 1 96.69 98 THR A O 1
ATOM 814 N N . VAL A 1 99 ? 7.531 -2.684 11.109 1 97.06 99 VAL A N 1
ATOM 815 C CA . VAL A 1 99 ? 6.316 -1.89 10.984 1 97.06 99 VAL A CA 1
ATOM 816 C C . VAL A 1 99 ? 6.523 -0.522 11.633 1 97.06 99 VAL A C 1
ATOM 818 O O . VAL A 1 99 ? 6.945 -0.432 12.789 1 97.06 99 VAL A O 1
ATOM 821 N N . LEU A 1 100 ? 6.281 0.458 10.875 1 97.62 100 LEU A N 1
ATOM 822 C CA . LEU A 1 100 ? 6.238 1.814 11.406 1 97.62 100 LEU A CA 1
ATOM 823 C C . LEU A 1 100 ? 4.797 2.25 11.664 1 97.62 100 LEU A C 1
ATOM 825 O O . LEU A 1 100 ? 3.951 2.158 10.773 1 97.62 100 LEU A O 1
ATOM 829 N N . VAL A 1 101 ? 4.562 2.727 12.891 1 96.5 101 VAL A N 1
ATOM 830 C CA . VAL A 1 101 ? 3.219 3.152 13.281 1 96.5 101 VAL A CA 1
ATOM 831 C C . VAL A 1 101 ? 3.24 4.625 13.688 1 96.5 101 VAL A C 1
ATOM 833 O O . VAL A 1 101 ? 3.998 5.016 14.578 1 96.5 101 VAL A O 1
ATOM 836 N N . ILE A 1 102 ? 2.455 5.402 13.023 1 96.81 102 ILE A N 1
ATOM 837 C CA . ILE A 1 102 ? 2.186 6.77 13.453 1 96.81 102 ILE A CA 1
ATOM 838 C C . ILE A 1 102 ? 0.784 6.855 14.055 1 96.81 102 ILE A C 1
ATOM 840 O O . ILE A 1 102 ? -0.212 6.699 13.344 1 96.81 102 ILE A O 1
ATOM 844 N N . LYS A 1 103 ? 0.698 7.066 15.234 1 95.12 103 LYS A N 1
ATOM 845 C CA . LYS A 1 103 ? -0.523 6.887 16.016 1 95.12 103 LYS A CA 1
ATOM 846 C C . LYS A 1 103 ? -1.571 7.934 15.648 1 95.12 103 LYS A C 1
ATOM 848 O O . LYS A 1 103 ? -2.762 7.625 15.57 1 95.12 103 LYS A O 1
ATOM 853 N N . ALA A 1 104 ? -1.157 9.203 15.5 1 95.56 104 ALA A N 1
ATOM 854 C CA . ALA A 1 104 ? -2.002 10.32 15.094 1 95.56 104 ALA A CA 1
ATOM 855 C C . ALA A 1 104 ? -1.229 11.305 14.219 1 95.56 104 ALA A C 1
ATOM 857 O O . ALA A 1 104 ? -0.537 12.188 14.727 1 95.56 104 ALA A O 1
ATOM 858 N N . ALA A 1 105 ? -1.467 11.164 12.992 1 96.5 105 ALA A N 1
ATOM 859 C CA . ALA A 1 105 ? -0.657 11.914 12.031 1 96.5 105 ALA A CA 1
ATOM 860 C C . ALA A 1 105 ? -0.825 13.414 12.227 1 96.5 105 ALA A C 1
ATOM 862 O O . ALA A 1 105 ? -1.927 13.898 12.5 1 96.5 105 ALA A O 1
ATOM 863 N N . ILE A 1 106 ? 0.261 14.086 12.125 1 93.06 106 ILE A N 1
ATOM 864 C CA . ILE A 1 106 ? 0.286 15.539 12.125 1 93.06 106 ILE A CA 1
ATOM 865 C C . ILE A 1 106 ? 1.023 16.047 10.883 1 93.06 106 ILE A C 1
ATOM 867 O O . ILE A 1 106 ? 1.801 15.312 10.273 1 93.06 106 ILE A O 1
ATOM 871 N N . PRO A 1 107 ? 0.807 17.25 10.477 1 91 107 PRO A N 1
ATOM 872 C CA . PRO A 1 107 ? 1.45 17.766 9.266 1 91 107 PRO A CA 1
ATOM 873 C C . PRO A 1 107 ? 2.969 17.609 9.289 1 91 107 PRO A C 1
ATOM 875 O O . PRO A 1 107 ? 3.59 17.406 8.25 1 91 107 PRO A O 1
ATOM 878 N N . GLU A 1 108 ? 3.525 17.656 10.422 1 91 108 GLU A N 1
ATOM 879 C CA . GLU A 1 108 ? 4.977 17.547 10.562 1 91 108 GLU A CA 1
ATOM 880 C C . GLU A 1 108 ? 5.449 16.125 10.219 1 91 108 GLU A C 1
ATOM 882 O O . GLU A 1 108 ? 6.641 15.914 9.992 1 91 108 GLU A O 1
ATOM 887 N N . ASP A 1 109 ? 4.559 15.242 10.25 1 96 109 ASP A N 1
ATOM 888 C CA . ASP A 1 109 ? 4.906 13.867 9.898 1 96 109 ASP A CA 1
ATOM 889 C C . ASP A 1 109 ? 5.137 13.734 8.391 1 96 109 ASP A C 1
ATOM 891 O O . ASP A 1 109 ? 5.703 12.742 7.934 1 96 109 ASP A O 1
ATOM 895 N N . SER A 1 110 ? 4.676 14.68 7.66 1 95.12 110 SER A N 1
ATOM 896 C CA . SER A 1 110 ? 4.902 14.625 6.223 1 95.12 110 SER A CA 1
ATOM 897 C C . SER A 1 110 ? 6.395 14.602 5.895 1 95.12 110 SER A C 1
ATOM 899 O O . SER A 1 110 ? 7.188 15.281 6.551 1 95.12 110 SER A O 1
ATOM 901 N N . GLY A 1 111 ? 6.73 13.844 4.949 1 96.25 111 GLY A N 1
ATOM 902 C CA . GLY A 1 111 ? 8.125 13.758 4.543 1 96.25 111 GLY A CA 1
ATOM 903 C C . GLY A 1 111 ? 8.484 12.422 3.922 1 96.25 111 GLY A C 1
ATOM 904 O O . GLY A 1 111 ? 7.598 11.625 3.607 1 96.25 111 GLY A O 1
ATOM 905 N N . ASN A 1 112 ? 9.781 12.266 3.678 1 98 112 ASN A N 1
ATOM 906 C CA . ASN A 1 112 ? 10.305 11.023 3.102 1 98 112 ASN A CA 1
ATOM 907 C C . ASN A 1 112 ? 10.734 10.039 4.184 1 98 112 ASN A C 1
ATOM 909 O O . ASN A 1 112 ? 11.547 10.383 5.043 1 98 112 ASN A O 1
ATOM 913 N N . TYR A 1 113 ? 10.18 8.914 4.098 1 98.56 113 TYR A N 1
ATOM 914 C CA . TYR A 1 113 ? 10.539 7.84 5.02 1 98.56 113 TYR A CA 1
ATOM 915 C C . TYR A 1 113 ? 11.336 6.75 4.309 1 98.56 113 TYR A C 1
ATOM 917 O O . TYR A 1 113 ? 10.867 6.184 3.316 1 98.56 113 TYR A O 1
ATOM 925 N N . THR A 1 114 ? 12.477 6.504 4.809 1 98.75 114 THR A N 1
ATOM 926 C CA . THR A 1 114 ? 13.359 5.5 4.223 1 98.75 114 THR A CA 1
ATOM 927 C C . THR A 1 114 ? 13.523 4.309 5.164 1 98.75 114 THR A C 1
ATOM 929 O O . THR A 1 114 ? 13.906 4.477 6.32 1 98.75 114 THR A O 1
ATOM 932 N N . CYS A 1 115 ? 13.148 3.16 4.688 1 98.62 115 CYS A N 1
ATOM 933 C CA . CYS A 1 115 ? 13.438 1.914 5.391 1 98.62 115 CYS A CA 1
ATOM 934 C C . CYS A 1 115 ? 14.789 1.348 4.957 1 98.62 115 CYS A C 1
ATOM 936 O O . CYS A 1 115 ? 15.062 1.233 3.762 1 98.62 115 CYS A O 1
ATOM 938 N N . MET A 1 116 ? 15.578 1.053 5.949 1 98 116 MET A N 1
ATOM 939 C CA . MET A 1 116 ? 16.891 0.467 5.68 1 98 116 MET A CA 1
ATOM 940 C C . MET A 1 116 ? 16.969 -0.955 6.223 1 98 116 MET A C 1
ATOM 942 O O . MET A 1 116 ? 16.625 -1.202 7.383 1 98 116 MET A O 1
ATOM 946 N N . ALA A 1 117 ? 17.406 -1.898 5.371 1 96.88 117 ALA A N 1
ATOM 947 C CA . ALA A 1 117 ? 17.656 -3.281 5.762 1 96.88 117 ALA A CA 1
ATOM 948 C C . ALA A 1 117 ? 19.125 -3.639 5.57 1 96.88 117 ALA A C 1
ATOM 950 O O . ALA A 1 117 ? 19.703 -3.4 4.504 1 96.88 117 ALA A O 1
ATOM 951 N N . THR A 1 118 ? 19.672 -4.184 6.625 1 95.25 118 THR A N 1
ATOM 952 C CA . THR A 1 118 ? 21.094 -4.504 6.586 1 95.25 118 THR A CA 1
ATOM 953 C C . THR A 1 118 ? 21.344 -5.941 7.047 1 95.25 118 THR A C 1
ATOM 955 O O . THR A 1 118 ? 20.781 -6.379 8.055 1 95.25 118 THR A O 1
ATOM 958 N N . THR A 1 119 ? 22.109 -6.613 6.262 1 92.38 119 THR A N 1
ATOM 959 C CA . THR A 1 119 ? 22.672 -7.902 6.656 1 92.38 119 THR A CA 1
ATOM 960 C C . THR A 1 119 ? 24.188 -7.824 6.75 1 92.38 119 THR A C 1
ATOM 962 O O . THR A 1 119 ? 24.766 -6.746 6.629 1 92.38 119 THR A O 1
ATOM 965 N N . SER A 1 120 ? 24.828 -8.938 7.051 1 90.5 120 SER A N 1
ATOM 966 C CA . SER A 1 120 ? 26.281 -8.961 7.141 1 90.5 120 SER A CA 1
ATOM 967 C C . SER A 1 120 ? 26.938 -8.719 5.781 1 90.5 120 SER A C 1
ATOM 969 O O . SER A 1 120 ? 28.062 -8.234 5.699 1 90.5 120 SER A O 1
ATOM 971 N N . THR A 1 121 ? 26.156 -8.906 4.727 1 89.25 121 THR A N 1
ATOM 972 C CA . THR A 1 121 ? 26.812 -8.883 3.416 1 89.25 121 THR A CA 1
ATOM 973 C C . THR A 1 121 ? 26.125 -7.879 2.494 1 89.25 121 THR 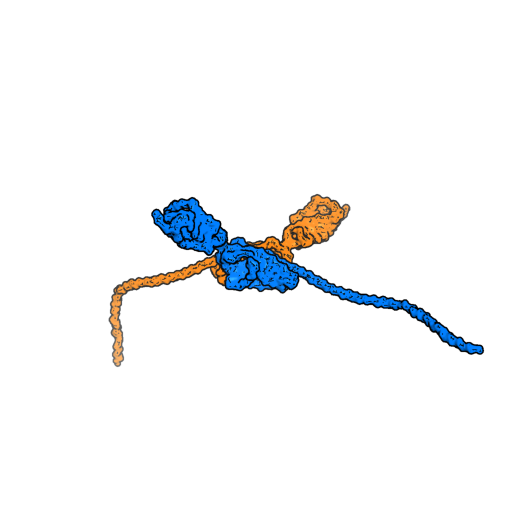A C 1
ATOM 975 O O . THR A 1 121 ? 26.641 -7.566 1.417 1 89.25 121 THR A O 1
ATOM 978 N N . SER A 1 122 ? 24.922 -7.461 2.9 1 92.5 122 SER A N 1
ATOM 979 C CA . SER A 1 122 ? 24.172 -6.645 1.953 1 92.5 122 SER A CA 1
ATOM 980 C C . SER A 1 122 ? 23.391 -5.551 2.668 1 92.5 122 SER A C 1
ATOM 982 O O . SER A 1 122 ? 23.016 -5.703 3.836 1 92.5 122 SER A O 1
ATOM 984 N N . LYS A 1 123 ? 23.203 -4.398 1.985 1 94.75 123 LYS A N 1
ATOM 985 C CA . LYS A 1 123 ? 22.375 -3.297 2.451 1 94.75 123 LYS A CA 1
ATOM 986 C C . LYS A 1 123 ? 21.406 -2.842 1.362 1 94.75 123 LYS A C 1
ATOM 988 O O . LYS A 1 123 ? 21.766 -2.752 0.191 1 94.75 123 LYS A O 1
ATOM 993 N N . GLN A 1 124 ? 20.172 -2.629 1.772 1 96.25 124 GLN A N 1
ATOM 994 C CA . GLN A 1 124 ? 19.156 -2.125 0.863 1 96.25 124 GLN A CA 1
ATOM 995 C C . GLN A 1 124 ? 18.281 -1.069 1.541 1 96.25 124 GLN A C 1
ATOM 997 O O . GLN A 1 124 ? 18.109 -1.092 2.762 1 96.25 124 GLN A O 1
ATOM 1002 N N . GLN A 1 125 ? 17.797 -0.103 0.737 1 97.56 125 GLN A N 1
ATOM 1003 C CA . GLN A 1 125 ? 16.891 0.903 1.278 1 97.56 125 GLN A CA 1
ATOM 1004 C C . GLN A 1 125 ? 15.766 1.209 0.298 1 97.56 125 GLN A C 1
ATOM 1006 O O . GLN A 1 125 ? 15.914 1.007 -0.909 1 97.56 125 GLN A O 1
ATOM 1011 N N . PHE A 1 126 ? 14.711 1.617 0.816 1 97.75 126 PHE A N 1
ATOM 1012 C CA . PHE A 1 126 ? 13.578 2.064 0.018 1 97.75 126 PHE A CA 1
ATOM 1013 C C . PHE A 1 126 ? 12.898 3.262 0.672 1 97.75 126 PHE A C 1
ATOM 1015 O O . PHE A 1 126 ? 12.734 3.301 1.894 1 97.75 126 PHE A O 1
ATOM 1022 N N . THR A 1 127 ? 12.477 4.258 -0.173 1 98.44 127 THR A N 1
ATOM 1023 C CA . THR A 1 127 ? 11.914 5.496 0.34 1 98.44 127 THR A CA 1
ATOM 1024 C C . THR A 1 127 ? 10.492 5.699 -0.18 1 98.44 127 THR A C 1
ATOM 1026 O O . THR A 1 127 ? 10.211 5.445 -1.354 1 98.44 127 THR A O 1
ATOM 1029 N N . ALA A 1 128 ? 9.633 6.07 0.702 1 97.5 128 ALA A N 1
ATOM 1030 C CA . ALA A 1 128 ? 8.273 6.477 0.34 1 97.5 128 ALA A CA 1
ATOM 1031 C C . ALA A 1 128 ? 7.898 7.793 1.015 1 97.5 128 ALA A C 1
ATOM 1033 O O . ALA A 1 128 ? 8.367 8.094 2.113 1 97.5 128 ALA A O 1
ATOM 1034 N N . MET A 1 129 ? 7.023 8.508 0.394 1 97.19 129 MET A N 1
ATOM 1035 C CA . MET A 1 129 ? 6.621 9.812 0.905 1 97.19 129 MET A CA 1
ATOM 1036 C C . MET A 1 129 ? 5.27 9.734 1.606 1 97.19 129 MET A C 1
ATOM 1038 O O . MET A 1 129 ? 4.34 9.102 1.101 1 97.19 129 MET A O 1
ATOM 1042 N N . LEU A 1 130 ? 5.227 10.32 2.758 1 97.12 130 LEU A N 1
ATOM 1043 C CA . LEU A 1 130 ? 3.963 10.516 3.465 1 97.12 130 LEU A CA 1
ATOM 1044 C C . LEU A 1 130 ? 3.506 11.969 3.377 1 97.12 130 LEU A C 1
ATOM 1046 O O . LEU A 1 130 ? 4.289 12.883 3.617 1 97.12 130 LEU A O 1
ATOM 1050 N N . LEU A 1 131 ? 2.24 12.133 2.988 1 95.69 131 LEU A N 1
ATOM 1051 C CA . LEU A 1 131 ? 1.622 13.461 2.98 1 95.69 131 LEU A CA 1
ATOM 1052 C C . LEU A 1 131 ? 0.419 13.5 3.916 1 95.69 131 LEU A C 1
ATOM 1054 O O . LEU A 1 131 ? -0.514 12.703 3.771 1 95.69 131 LEU A O 1
ATOM 1058 N N . VAL A 1 132 ? 0.533 14.367 4.844 1 96.25 132 VAL A N 1
ATOM 1059 C CA . VAL A 1 132 ? -0.553 14.508 5.809 1 96.25 132 VAL A CA 1
ATOM 1060 C C . VAL A 1 132 ? -1.334 15.789 5.52 1 96.25 132 VAL A C 1
ATOM 1062 O O . VAL A 1 132 ? -0.763 16.875 5.504 1 96.25 132 VAL A O 1
ATOM 1065 N N . GLN A 1 133 ? -2.623 15.609 5.352 1 95.81 133 GLN A N 1
ATOM 1066 C CA . GLN A 1 133 ? -3.48 16.766 5.098 1 95.81 133 GLN A CA 1
ATOM 1067 C C . GLN A 1 133 ? -4.145 17.25 6.383 1 95.81 133 GLN A C 1
ATOM 1069 O O . GLN A 1 133 ? -4.488 16.453 7.254 1 95.81 133 GLN A O 1
ATOM 1074 N N . GLY A 1 134 ? -4.254 18.562 6.43 1 95.81 134 GLY A N 1
ATOM 1075 C CA . GLY A 1 134 ? -4.902 19.188 7.57 1 95.81 134 GLY A CA 1
ATOM 1076 C C . GLY A 1 134 ? -5.176 20.672 7.371 1 95.81 134 GLY A C 1
ATOM 1077 O O . GLY A 1 134 ? -4.734 21.25 6.383 1 95.81 134 GLY A O 1
ATOM 1078 N N . PRO A 1 135 ? -6.02 21.188 8.234 1 96.62 135 PRO A N 1
ATOM 1079 C CA . PRO A 1 135 ? -6.309 22.609 8.133 1 96.62 135 PRO A CA 1
ATOM 1080 C C . PRO A 1 135 ? -5.055 23.484 8.234 1 96.62 135 PRO A C 1
ATOM 1082 O O . PRO A 1 135 ? -4.012 23.016 8.695 1 96.62 135 PRO A O 1
ATOM 1085 N N . PRO A 1 136 ? -5.207 24.688 7.742 1 96.69 136 PRO A N 1
ATOM 1086 C CA . PRO A 1 136 ? -4.035 25.562 7.824 1 96.69 136 PRO A CA 1
ATOM 1087 C C . PRO A 1 136 ? -3.629 25.875 9.266 1 96.69 136 PRO A C 1
ATOM 1089 O O . PRO A 1 136 ? -4.477 25.875 10.164 1 96.69 136 PRO A O 1
ATOM 1092 N N . LYS A 1 137 ? -2.369 26.031 9.375 1 96 137 LYS A N 1
ATOM 1093 C CA . LYS A 1 137 ? -1.786 26.469 10.641 1 96 137 LYS A CA 1
ATOM 1094 C C . LYS A 1 137 ? -0.938 27.719 10.453 1 96 137 LYS A C 1
ATOM 1096 O O . LYS A 1 137 ? -0.337 27.922 9.398 1 96 137 LYS A O 1
ATOM 1101 N N . TRP A 1 138 ? -0.88 28.547 11.492 1 96.75 138 TRP A N 1
ATOM 1102 C CA . TRP A 1 138 ? -0.118 29.797 11.383 1 96.75 138 TRP A CA 1
ATOM 1103 C C . TRP A 1 138 ? 1.38 29.516 11.359 1 96.75 138 TRP A C 1
ATOM 1105 O O . TRP A 1 138 ? 1.89 28.75 12.188 1 96.75 138 TRP A O 1
ATOM 1115 N N . GLN A 1 139 ? 2.004 30 10.43 1 95.94 139 GLN A N 1
ATOM 1116 C CA . GLN A 1 139 ? 3.459 30.094 10.477 1 95.94 139 GLN A CA 1
ATOM 1117 C C . GLN A 1 139 ? 3.902 31.406 11.117 1 95.94 139 GLN A C 1
ATOM 1119 O O . GLN A 1 139 ? 4.773 31.406 11.992 1 95.94 139 GLN A O 1
ATOM 1124 N N . GLN A 1 140 ? 3.289 32.438 10.602 1 97.06 140 GLN A N 1
ATOM 1125 C CA . GLN A 1 140 ? 3.43 33.75 11.195 1 97.06 140 GLN A CA 1
ATOM 1126 C C . GLN A 1 140 ? 2.082 34.469 11.281 1 97.06 140 GLN A C 1
ATOM 1128 O O . GLN A 1 140 ? 1.516 34.875 10.258 1 97.06 140 GLN A O 1
ATOM 1133 N N . ARG A 1 141 ? 1.625 34.625 12.422 1 97.25 141 ARG A N 1
ATOM 1134 C CA . ARG A 1 141 ? 0.352 35.281 12.664 1 97.25 141 ARG A CA 1
ATOM 1135 C C . ARG A 1 141 ? 0.506 36.812 12.578 1 97.25 141 ARG A C 1
ATOM 1137 O O . ARG A 1 141 ? 1.468 37.375 13.109 1 97.25 141 ARG A O 1
ATOM 1144 N N . PRO A 1 142 ? -0.386 37.5 11.938 1 98.06 142 PRO A N 1
ATOM 1145 C CA . PRO A 1 142 ? -0.261 38.969 11.836 1 98.06 142 PRO A CA 1
ATOM 1146 C C . PRO A 1 142 ? -0.526 39.656 13.164 1 98.06 142 PRO A C 1
ATOM 1148 O O . PRO A 1 142 ? -1.292 39.156 13.992 1 98.06 142 PRO A O 1
ATOM 1151 N N . LEU A 1 143 ? 0.158 40.781 13.289 1 98.19 143 LEU A N 1
ATOM 1152 C CA . LEU A 1 143 ? 0.029 41.562 14.508 1 98.19 143 LEU A CA 1
ATOM 1153 C C . LEU A 1 143 ? -0.359 43 14.18 1 98.19 143 LEU A C 1
ATOM 1155 O O . LEU A 1 143 ? -0.132 43.5 13.062 1 98.19 143 LEU A O 1
ATOM 1159 N N . ASP A 1 144 ? -0.898 43.656 15.195 1 98.31 144 ASP A N 1
ATOM 1160 C CA . ASP A 1 144 ? -1.21 45.062 15.039 1 98.31 144 ASP A CA 1
ATOM 1161 C C . ASP A 1 144 ? 0.049 45.875 14.727 1 98.31 144 ASP A C 1
ATOM 1163 O O . ASP A 1 144 ? 1.149 45.5 15.141 1 98.31 144 ASP A O 1
ATOM 1167 N N . LYS A 1 145 ? -0.181 46.969 14.008 1 98.25 145 LYS A N 1
ATOM 1168 C CA . LYS A 1 145 ? 0.961 47.812 13.672 1 98.25 145 LYS A CA 1
ATOM 1169 C C . LYS A 1 145 ? 0.608 49.312 13.789 1 98.25 145 LYS A C 1
ATOM 1171 O O . LYS A 1 145 ? -0.556 49.688 13.648 1 98.25 145 LYS A O 1
ATOM 1176 N N . VAL A 1 146 ? 1.598 50 14.094 1 97.56 146 VAL A N 1
ATOM 1177 C CA . VAL A 1 146 ? 1.552 51.469 14.07 1 97.56 146 VAL A CA 1
ATOM 1178 C C . VAL A 1 146 ? 2.584 52 13.078 1 97.56 146 VAL A C 1
ATOM 1180 O O . VAL A 1 146 ? 3.738 51.562 13.078 1 97.56 146 VAL A O 1
ATOM 1183 N N . VAL A 1 147 ? 2.102 52.969 12.227 1 97.06 147 VAL A N 1
ATOM 1184 C CA . VAL A 1 147 ? 3.02 53.5 11.219 1 97.06 147 VAL A CA 1
ATOM 1185 C C . VAL A 1 147 ? 2.82 55 11.078 1 97.06 147 VAL A C 1
ATOM 1187 O O . VAL A 1 147 ? 1.716 55.5 11.289 1 97.06 147 VAL A O 1
ATOM 1190 N N . SER A 1 148 ? 3.916 55.625 10.773 1 96.25 148 SER A N 1
ATOM 1191 C CA . SER A 1 148 ? 3.789 57.031 10.422 1 96.25 148 SER A CA 1
ATOM 1192 C C . SER A 1 148 ? 3.375 57.219 8.961 1 96.25 148 SER A C 1
ATOM 1194 O O . SER A 1 148 ? 3.859 56.5 8.086 1 96.25 148 SER A O 1
ATOM 1196 N N . ALA A 1 149 ? 2.621 58.219 8.75 1 93.56 149 ALA A N 1
ATOM 1197 C CA . ALA A 1 149 ? 2.143 58.469 7.391 1 93.56 149 ALA A CA 1
ATOM 1198 C C . ALA A 1 149 ? 3.307 58.562 6.406 1 93.56 149 ALA A C 1
ATOM 1200 O O . ALA A 1 149 ? 4.406 58.969 6.77 1 93.56 149 ALA A O 1
ATOM 1201 N N . LYS A 1 150 ? 2.988 58.094 5.172 1 93.5 150 LYS A N 1
ATOM 1202 C CA . LYS A 1 150 ? 3.891 58.125 4.023 1 93.5 150 LYS A CA 1
ATOM 1203 C C . LYS A 1 150 ? 4.887 56.969 4.066 1 93.5 150 LYS A C 1
ATOM 1205 O O . LYS A 1 150 ? 5.512 56.656 3.059 1 93.5 150 LYS A O 1
ATOM 1210 N N . ASN A 1 151 ? 5.027 56.344 5.234 1 95.88 151 ASN A N 1
ATOM 1211 C CA . ASN A 1 151 ? 5.895 55.188 5.32 1 95.88 151 ASN A CA 1
ATOM 1212 C C . ASN A 1 151 ? 5.152 53.906 4.941 1 95.88 151 ASN A C 1
ATOM 1214 O O . ASN A 1 151 ? 3.92 53.844 4.98 1 95.88 151 ASN A O 1
ATOM 1218 N N . SER A 1 152 ? 5.938 52.906 4.59 1 96.5 152 SER A N 1
ATOM 1219 C CA . SER A 1 152 ? 5.355 51.594 4.258 1 96.5 152 SER A CA 1
ATOM 1220 C C . SER A 1 152 ? 5.203 50.719 5.5 1 96.5 152 SER A C 1
ATOM 1222 O O . SER A 1 152 ? 5.969 50.875 6.457 1 96.5 152 SER A O 1
ATOM 1224 N N . VAL A 1 153 ? 4.215 49.844 5.457 1 97.31 153 VAL A N 1
ATOM 1225 C CA . VAL A 1 153 ? 3.99 48.906 6.559 1 97.31 153 VAL A CA 1
ATOM 1226 C C . VAL A 1 153 ? 3.705 47.5 6.004 1 97.31 153 VAL A C 1
ATOM 1228 O O . VAL A 1 153 ? 3.08 47.375 4.949 1 97.31 153 VAL A O 1
ATOM 1231 N N . THR A 1 154 ? 4.203 46.531 6.73 1 98.19 154 THR A N 1
ATOM 1232 C CA . THR A 1 154 ? 3.986 45.156 6.305 1 98.19 154 THR A CA 1
ATOM 1233 C C . THR A 1 154 ? 3.361 44.344 7.426 1 98.19 154 THR A C 1
ATOM 1235 O O . THR A 1 154 ? 3.885 44.281 8.547 1 98.19 154 THR A O 1
ATOM 1238 N N . PHE A 1 155 ? 2.213 43.719 7.152 1 98.25 155 PHE A N 1
ATOM 1239 C CA . PHE A 1 155 ? 1.624 42.719 8.023 1 98.25 155 PHE A CA 1
ATOM 1240 C C . PHE A 1 155 ? 2.09 41.312 7.629 1 98.25 155 PHE A C 1
ATOM 1242 O O . PHE A 1 155 ? 1.712 40.812 6.574 1 98.25 155 PHE A O 1
ATOM 1249 N N . PHE A 1 156 ? 2.855 40.719 8.469 1 98.19 156 PHE A N 1
ATOM 1250 C CA . PHE A 1 156 ? 3.26 39.344 8.195 1 98.19 156 PHE A CA 1
ATOM 1251 C C . PHE A 1 156 ? 2.113 38.375 8.469 1 98.19 156 PHE A C 1
ATOM 1253 O O . PHE A 1 156 ? 1.431 38.5 9.492 1 98.19 156 PHE A O 1
ATOM 1260 N N . CYS A 1 157 ? 1.876 37.594 7.562 1 97.88 157 CYS A N 1
ATOM 1261 C CA . CYS A 1 157 ? 0.833 36.562 7.648 1 97.88 157 CYS A CA 1
ATOM 1262 C C . CYS A 1 157 ? 1.171 35.375 6.77 1 97.88 157 CYS A C 1
ATOM 1264 O O . CYS A 1 157 ? 1.143 35.469 5.543 1 97.88 157 CYS A O 1
ATOM 1266 N N . SER A 1 158 ? 1.457 34.344 7.355 1 97.19 158 SER A N 1
ATOM 1267 C CA . SER A 1 158 ? 1.794 33.125 6.621 1 97.19 158 SER A CA 1
ATOM 1268 C C . SER A 1 158 ? 1.247 31.906 7.324 1 97.19 158 SER A C 1
ATOM 1270 O O . SER A 1 158 ? 1.164 31.859 8.555 1 97.19 158 SER A O 1
ATOM 1272 N N . ALA A 1 159 ? 0.83 31 6.527 1 96.56 159 ALA A N 1
ATOM 1273 C CA . ALA A 1 159 ? 0.256 29.75 7.035 1 96.56 159 ALA A CA 1
ATOM 1274 C C . ALA A 1 159 ? 0.839 28.547 6.305 1 96.56 159 ALA A C 1
ATOM 1276 O O . ALA A 1 159 ? 1.342 28.672 5.188 1 96.56 159 ALA A O 1
ATOM 1277 N N . TYR A 1 160 ? 0.848 27.453 7.023 1 92.81 160 TYR A N 1
ATOM 1278 C CA . TYR A 1 160 ? 1.288 26.203 6.398 1 92.81 160 TYR A CA 1
ATOM 1279 C C . TYR A 1 160 ? 0.236 25.109 6.559 1 92.81 160 TYR A C 1
ATOM 1281 O O . TYR A 1 160 ? -0.707 25.266 7.34 1 92.81 160 TYR A O 1
ATOM 1289 N N . GLY A 1 161 ? 0.474 24.047 5.695 1 91.81 161 GLY A N 1
ATOM 1290 C CA . GLY A 1 161 ? -0.429 22.906 5.633 1 91.81 161 GLY A CA 1
ATOM 1291 C C . GLY A 1 161 ? -0.508 22.281 4.25 1 91.81 161 GLY A C 1
ATOM 1292 O O . GLY A 1 161 ? 0.055 22.812 3.291 1 91.81 161 GLY A O 1
ATOM 1293 N N . TYR A 1 162 ? -1.167 21.234 4.266 1 91.5 162 TYR A N 1
ATOM 1294 C CA . TYR A 1 162 ? -1.416 20.578 2.986 1 91.5 162 TYR A CA 1
ATOM 1295 C C . TYR A 1 162 ? -2.902 20.312 2.797 1 91.5 162 TYR A C 1
ATOM 1297 O O . TYR A 1 162 ? -3.535 19.672 3.648 1 91.5 162 TYR A O 1
ATOM 1305 N N . PRO A 1 163 ? -3.387 20.688 1.641 1 93.5 163 PRO A N 1
ATOM 1306 C CA . PRO A 1 163 ? -2.766 21.484 0.577 1 93.5 163 PRO A CA 1
ATOM 1307 C C . PRO A 1 163 ? -2.242 22.828 1.072 1 93.5 163 PRO A C 1
ATOM 1309 O O . PRO A 1 163 ? -2.586 23.266 2.176 1 93.5 163 PRO A O 1
ATOM 1312 N N . GLN A 1 164 ? -1.454 23.438 0.36 1 93.81 164 GLN A N 1
ATOM 1313 C CA . GLN A 1 164 ? -0.884 24.734 0.737 1 93.81 164 GLN A CA 1
ATOM 1314 C C . GLN A 1 164 ? -1.969 25.797 0.855 1 93.81 164 GLN A C 1
ATOM 1316 O O . GLN A 1 164 ? -2.73 26.016 -0.087 1 93.81 164 GLN A O 1
ATOM 1321 N N . PRO A 1 165 ? -1.991 26.5 1.903 1 96.56 165 PRO A N 1
ATOM 1322 C CA . PRO A 1 165 ? -3.033 27.5 2.105 1 96.56 165 PRO A CA 1
ATOM 1323 C C . PRO A 1 165 ? -2.838 28.734 1.226 1 96.56 165 PRO A C 1
ATOM 1325 O O . PRO A 1 165 ? -1.703 29.109 0.924 1 96.56 165 PRO A O 1
ATOM 1328 N N . LYS A 1 166 ? -3.977 29.281 0.887 1 96.75 166 LYS A N 1
ATOM 1329 C CA . LYS A 1 166 ? -3.998 30.594 0.246 1 96.75 166 LYS A CA 1
ATOM 1330 C C . LYS A 1 166 ? -4.387 31.688 1.239 1 96.75 166 LYS A C 1
ATOM 1332 O O . LYS A 1 166 ? -5.285 31.5 2.062 1 96.75 166 LYS A O 1
ATOM 1337 N N . VAL A 1 167 ? -3.686 32.812 1.087 1 97.25 167 VAL A N 1
ATOM 1338 C CA . VAL A 1 167 ? -3.926 33.875 2.027 1 97.25 167 VAL A CA 1
ATOM 1339 C C . VAL A 1 167 ? -4.629 35.031 1.312 1 97.25 167 VAL A C 1
ATOM 1341 O O . VAL A 1 167 ? -4.215 35.438 0.224 1 97.25 167 VAL A O 1
ATOM 1344 N N . LEU A 1 168 ? -5.68 35.531 1.869 1 95.12 168 LEU A N 1
ATOM 1345 C CA . LEU A 1 168 ? -6.414 36.688 1.393 1 95.12 168 LEU A CA 1
ATOM 1346 C C . LEU A 1 168 ? -6.52 37.75 2.486 1 95.12 168 LEU A C 1
ATOM 1348 O O . LEU A 1 168 ? -6.629 37.406 3.668 1 95.12 168 LEU A O 1
ATOM 1352 N N . TRP A 1 169 ? -6.473 38.969 2.041 1 95.19 169 TRP A N 1
ATOM 1353 C CA . TRP A 1 169 ? -6.633 40.094 2.971 1 95.19 169 TRP A CA 1
ATOM 1354 C C . TRP A 1 169 ? -7.883 40.906 2.645 1 95.19 169 TRP A C 1
ATOM 1356 O O . TRP A 1 169 ? -8.219 41.094 1.474 1 95.19 169 TRP A O 1
ATOM 1366 N N . ARG A 1 170 ? -8.516 41.344 3.707 1 92.88 170 ARG A N 1
ATOM 1367 C CA . ARG A 1 170 ? -9.656 42.25 3.57 1 92.88 170 ARG A CA 1
ATOM 1368 C C . ARG A 1 170 ? -9.617 43.344 4.625 1 92.88 170 ARG A C 1
ATOM 1370 O O . ARG A 1 170 ? -9.234 43.094 5.77 1 92.88 170 ARG A O 1
ATOM 1377 N N . LYS A 1 171 ? -9.984 44.562 4.156 1 92.5 171 LYS A N 1
ATOM 1378 C CA . LYS A 1 171 ? -10.172 45.656 5.094 1 92.5 171 LYS A CA 1
ATOM 1379 C C . LYS A 1 171 ? -11.648 45.812 5.457 1 92.5 171 LYS A C 1
ATOM 1381 O O . LYS A 1 171 ? -12.523 45.656 4.609 1 92.5 171 LYS A O 1
ATOM 1386 N N . ALA A 1 172 ? -12.133 45.906 6.719 1 85.81 172 ALA A N 1
ATOM 1387 C CA . ALA A 1 172 ? -13.508 45.938 7.211 1 85.81 172 ALA A CA 1
ATOM 1388 C C . ALA A 1 172 ? -14.32 47 6.473 1 85.81 172 ALA A C 1
ATOM 1390 O O . ALA A 1 172 ? -15.461 46.75 6.082 1 85.81 172 ALA A O 1
ATOM 1391 N N . ASP A 1 173 ? -14.234 48.188 6.613 1 69.25 173 ASP A N 1
ATOM 1392 C CA . ASP A 1 173 ? -15.18 49.219 6.273 1 69.25 173 ASP A CA 1
ATOM 1393 C C . ASP A 1 173 ? -14.961 49.719 4.844 1 69.25 173 ASP A C 1
ATOM 1395 O O . ASP A 1 173 ? -15.797 50.469 4.301 1 69.25 173 ASP A O 1
ATOM 1399 N N . GLU A 1 174 ? -13.852 49.719 4.156 1 61.5 174 GLU A N 1
ATOM 1400 C CA . GLU A 1 174 ? -13.648 50.688 3.068 1 61.5 174 GLU A CA 1
ATOM 1401 C C . GLU A 1 174 ? -13.07 50 1.834 1 61.5 174 GLU A C 1
ATOM 1403 O O . GLU A 1 174 ? -12.445 48.938 1.94 1 61.5 174 GLU A O 1
ATOM 1408 N N . LYS A 1 175 ? -13.664 50.531 0.741 1 57.12 175 LYS A N 1
ATOM 1409 C CA . LYS A 1 175 ? -13.055 50.312 -0.563 1 57.12 175 LYS A CA 1
ATOM 1410 C C . LYS A 1 175 ? -11.555 50.625 -0.528 1 57.12 175 LYS A C 1
ATOM 1412 O O . LYS A 1 175 ? -11.164 51.781 -0.507 1 57.12 175 LYS A O 1
ATOM 1417 N N . SER A 1 176 ? -10.867 50.062 0.32 1 55.91 176 SER A N 1
ATOM 1418 C CA . SER A 1 176 ? -9.453 50.438 0.311 1 55.91 176 SER A CA 1
ATOM 1419 C C . SER A 1 176 ? -8.883 50.406 -1.103 1 55.91 176 SER A C 1
ATOM 1421 O O . SER A 1 176 ? -9.352 49.625 -1.946 1 55.91 176 SER A O 1
ATOM 1423 N N . ASN A 1 177 ? -8.398 51.562 -1.476 1 56.56 177 ASN A N 1
ATOM 1424 C CA . ASN A 1 177 ? -7.66 51.625 -2.734 1 56.56 177 ASN A CA 1
ATOM 1425 C C . ASN A 1 177 ? -6.547 50.562 -2.771 1 56.56 177 ASN A C 1
ATOM 1427 O O . ASN A 1 177 ? -5.469 50.781 -2.209 1 56.56 177 ASN A O 1
ATOM 1431 N N . ASN A 1 178 ? -6.789 49.438 -3.246 1 70.38 178 ASN A N 1
ATOM 1432 C CA . ASN A 1 178 ? -5.988 48.219 -3.297 1 70.38 178 ASN A CA 1
ATOM 1433 C C . ASN A 1 178 ? -4.789 48.375 -4.227 1 70.38 178 ASN A C 1
ATOM 1435 O O . ASN A 1 178 ? -3.928 47.5 -4.293 1 70.38 178 ASN A O 1
ATOM 1439 N N . LYS A 1 179 ? -4.656 49.688 -4.691 1 81.44 179 LYS A N 1
ATOM 1440 C CA . LYS A 1 179 ? -3.584 49.812 -5.676 1 81.44 179 LYS A CA 1
ATOM 1441 C C . LYS A 1 179 ? -2.217 49.844 -5 1 81.44 179 LYS A C 1
ATOM 1443 O O . LYS A 1 179 ? -1.201 49.531 -5.621 1 81.44 179 LYS A O 1
ATOM 1448 N N . ARG A 1 180 ? -2.209 50.312 -3.736 1 89.88 180 ARG A N 1
ATOM 1449 C CA . ARG A 1 180 ? -0.936 50.406 -3.029 1 89.88 180 ARG A CA 1
ATOM 1450 C C . ARG A 1 180 ? -0.667 49.156 -2.211 1 89.88 180 ARG A C 1
ATOM 1452 O O . ARG A 1 180 ? 0.286 49.125 -1.431 1 89.88 180 ARG A O 1
ATOM 1459 N N . TRP A 1 181 ? -1.572 48.219 -2.408 1 92 181 TRP A N 1
ATOM 1460 C CA . TRP A 1 181 ? -1.416 46.969 -1.687 1 92 181 TRP A CA 1
ATOM 1461 C C . TRP A 1 181 ? -0.58 45.969 -2.49 1 92 181 TRP A C 1
ATOM 1463 O O . TRP A 1 181 ? -0.778 45.812 -3.699 1 92 181 TRP A O 1
ATOM 1473 N N . THR A 1 182 ? 0.338 45.375 -1.828 1 94.44 182 THR A N 1
ATOM 1474 C CA . THR A 1 182 ? 1.04 44.25 -2.395 1 94.44 182 THR A CA 1
ATOM 1475 C C . THR A 1 182 ? 1.018 43.062 -1.426 1 94.44 182 THR A C 1
ATOM 1477 O O . THR A 1 182 ? 1.343 43.219 -0.247 1 94.44 182 THR A O 1
ATOM 1480 N N . VAL A 1 183 ? 0.574 41.969 -1.943 1 94.69 183 VAL A N 1
ATOM 1481 C CA . VAL A 1 183 ? 0.6 40.75 -1.14 1 94.69 183 VAL A CA 1
ATOM 1482 C C . VAL A 1 183 ? 1.708 39.812 -1.637 1 94.69 183 VAL A C 1
ATOM 1484 O O . VAL A 1 183 ? 1.727 39.438 -2.809 1 94.69 183 VAL A O 1
ATOM 1487 N N . SER A 1 184 ? 2.541 39.469 -0.747 1 95.25 184 SER A N 1
ATOM 1488 C CA . SER A 1 184 ? 3.67 38.625 -1.1 1 95.25 184 SER A CA 1
ATOM 1489 C C . SER A 1 184 ? 3.24 37.156 -1.23 1 95.25 184 SER A C 1
ATOM 1491 O O . SER A 1 184 ? 2.115 36.812 -0.876 1 95.25 184 SER A O 1
ATOM 1493 N N . VAL A 1 185 ? 4.133 36.375 -1.699 1 94 185 VAL A N 1
ATOM 1494 C CA . VAL A 1 185 ? 3.887 34.969 -1.958 1 94 185 VAL A CA 1
ATOM 1495 C C . VAL A 1 185 ? 3.582 34.25 -0.646 1 94 185 VAL A C 1
ATOM 1497 O O . VAL A 1 185 ? 2.756 33.312 -0.61 1 94 185 VAL A O 1
ATOM 1500 N N . ASP A 1 186 ? 4.129 34.688 0.466 1 93.19 186 ASP A N 1
ATOM 1501 C CA . ASP A 1 186 ? 3.92 34.031 1.753 1 93.19 186 ASP A CA 1
ATOM 1502 C C . ASP A 1 186 ? 2.613 34.5 2.396 1 93.19 186 ASP A C 1
ATOM 1504 O O . ASP A 1 186 ? 2.195 33.969 3.422 1 93.19 186 ASP A O 1
ATOM 1508 N N . GLY A 1 187 ? 2.08 35.5 1.775 1 96.12 187 GLY A N 1
ATOM 1509 C CA . GLY A 1 187 ? 0.769 35.906 2.24 1 96.12 187 GLY A CA 1
ATOM 1510 C C . GLY A 1 187 ? 0.805 37.219 3.01 1 96.12 187 GLY A C 1
ATOM 1511 O O . GLY A 1 187 ? -0.236 37.719 3.438 1 96.12 187 GLY A O 1
ATOM 1512 N N . SER A 1 188 ? 1.912 37.875 3.111 1 97.56 188 SER A N 1
ATOM 1513 C CA . SER A 1 188 ? 2.045 39.094 3.871 1 97.56 188 SER A CA 1
ATOM 1514 C C . SER A 1 188 ? 1.55 40.312 3.068 1 97.56 188 SER A C 1
ATOM 1516 O O . SER A 1 188 ? 1.727 40.344 1.851 1 97.56 188 SER A O 1
ATOM 1518 N N . LEU A 1 189 ? 1.043 41.281 3.697 1 96.81 189 LEU A N 1
ATOM 1519 C CA . LEU A 1 189 ? 0.507 42.469 3.057 1 96.81 189 LEU A CA 1
ATOM 1520 C C . LEU A 1 189 ? 1.408 43.656 3.314 1 96.81 189 LEU A C 1
ATOM 1522 O O . LEU A 1 189 ? 1.753 43.969 4.461 1 96.81 189 LEU A O 1
ATOM 1526 N N . THR A 1 190 ? 1.76 44.312 2.289 1 97.5 190 THR A N 1
ATOM 1527 C CA . THR A 1 190 ? 2.496 45.562 2.387 1 97.5 190 THR A CA 1
ATOM 1528 C C . THR A 1 190 ? 1.665 46.719 1.845 1 97.5 190 THR A C 1
ATOM 1530 O O . THR A 1 190 ? 1.102 46.625 0.752 1 97.5 190 THR A O 1
ATOM 1533 N N . ILE A 1 191 ? 1.556 47.719 2.561 1 95 191 ILE A N 1
ATOM 1534 C CA . ILE A 1 191 ? 0.904 48.969 2.146 1 95 191 ILE A CA 1
ATOM 1535 C C . ILE A 1 191 ? 1.944 50.062 2.014 1 95 191 ILE A C 1
ATOM 1537 O O . ILE A 1 191 ? 2.619 50.438 2.984 1 95 191 ILE A O 1
ATOM 1541 N N . GLU A 1 192 ? 1.966 50.562 0.855 1 94.88 192 GLU A N 1
ATOM 1542 C CA . GLU A 1 192 ? 2.945 51.625 0.603 1 94.88 192 GLU A CA 1
ATOM 1543 C C . GLU A 1 192 ? 2.336 53 0.825 1 94.88 192 GLU A C 1
ATOM 1545 O O . GLU A 1 192 ? 1.128 53.188 0.668 1 94.88 192 GLU A O 1
ATOM 1550 N N . GLU A 1 193 ? 3.17 53.969 1.172 1 92.69 193 GLU A N 1
ATOM 1551 C CA . GLU A 1 193 ? 2.783 55.375 1.312 1 92.69 193 GLU A CA 1
ATOM 1552 C C . GLU A 1 193 ? 1.472 55.5 2.078 1 92.69 193 GLU A C 1
ATOM 1554 O O . GLU A 1 193 ? 0.521 56.125 1.589 1 92.69 193 GLU A O 1
ATOM 1559 N N . THR A 1 194 ? 1.581 55.062 3.279 1 93.25 194 THR A N 1
ATOM 1560 C CA . THR A 1 194 ? 0.359 54.969 4.07 1 93.25 194 THR A CA 1
ATOM 1561 C C . THR A 1 194 ? -0.241 56.375 4.289 1 93.25 194 THR A C 1
ATOM 1563 O O . THR A 1 194 ? 0.488 57.375 4.375 1 93.25 194 THR A O 1
ATOM 1566 N N . THR A 1 195 ? -1.584 56.438 4.277 1 91.19 195 THR A N 1
ATOM 1567 C CA . THR A 1 195 ? -2.344 57.625 4.633 1 91.19 195 THR A CA 1
ATOM 1568 C C . THR A 1 195 ? -3.271 57.344 5.812 1 91.19 195 THR A C 1
ATOM 1570 O O . THR A 1 195 ? -3.441 56.219 6.215 1 91.19 195 THR A O 1
ATOM 1573 N N . LYS A 1 196 ? -3.846 58.375 6.395 1 90.69 196 LYS A N 1
ATOM 1574 C CA . LYS A 1 196 ? -4.773 58.219 7.512 1 90.69 196 LYS A CA 1
ATOM 1575 C C . LYS A 1 196 ? -5.938 57.312 7.133 1 90.69 196 LYS A C 1
ATOM 1577 O O . LYS A 1 196 ? -6.461 56.594 7.977 1 90.69 196 LYS A O 1
ATOM 1582 N N . ASP A 1 197 ? -6.227 57.281 5.828 1 87.88 197 ASP A N 1
ATOM 1583 C CA . ASP A 1 197 ? -7.344 56.5 5.348 1 87.88 197 ASP A CA 1
ATOM 1584 C C . ASP A 1 197 ? -7.004 55 5.395 1 87.88 197 ASP A C 1
ATOM 1586 O O . ASP A 1 197 ? -7.898 54.156 5.363 1 87.88 197 ASP A O 1
ATOM 1590 N N . ASP A 1 198 ? -5.77 54.75 5.438 1 91.44 198 ASP A N 1
ATOM 1591 C CA . ASP A 1 198 ? -5.336 53.375 5.488 1 91.44 198 ASP A CA 1
ATOM 1592 C C . ASP A 1 198 ? -5.559 52.781 6.879 1 91.44 198 ASP A C 1
ATOM 1594 O O . ASP A 1 198 ? -5.547 51.531 7.043 1 91.44 198 ASP A O 1
ATOM 1598 N N . GLY A 1 199 ? -5.703 53.625 7.871 1 92.06 199 GLY A N 1
ATOM 1599 C CA . GLY A 1 199 ? -5.953 53.156 9.219 1 92.06 199 GLY A CA 1
ATOM 1600 C C . GLY A 1 199 ? -7.238 52.344 9.336 1 92.06 199 GLY A C 1
ATOM 1601 O O . GLY A 1 199 ? -8.219 52.656 8.656 1 92.06 199 GLY A O 1
ATOM 1602 N N . GLY A 1 200 ? -7.164 51.312 10.156 1 93.19 200 GLY A N 1
ATOM 1603 C CA . GLY A 1 200 ? -8.344 50.469 10.352 1 93.19 200 GLY A CA 1
ATOM 1604 C C . GLY A 1 200 ? -8.016 49.031 10.586 1 93.19 200 GLY A C 1
ATOM 1605 O O . GLY A 1 200 ? -6.891 48.688 10.938 1 93.19 200 GLY A O 1
ATOM 1606 N N . ARG A 1 201 ? -9.109 48.25 10.414 1 95.75 201 ARG A N 1
ATOM 1607 C CA . ARG A 1 201 ? -8.961 46.812 10.672 1 95.75 201 ARG A CA 1
ATOM 1608 C C . ARG A 1 201 ? -8.797 46.031 9.375 1 95.75 201 ARG A C 1
ATOM 1610 O O . ARG A 1 201 ? -9.477 46.312 8.383 1 95.75 201 ARG A O 1
ATOM 1617 N N . TYR A 1 202 ? -7.824 45.188 9.438 1 95.44 202 TYR A N 1
ATOM 1618 C CA . TYR A 1 202 ? -7.531 44.281 8.328 1 95.44 202 TYR A CA 1
ATOM 1619 C C . TYR A 1 202 ? -7.633 42.844 8.773 1 95.44 202 TYR A C 1
ATOM 1621 O O . TYR A 1 202 ? -7.203 42.5 9.875 1 95.44 202 TYR A O 1
ATOM 1629 N N . ALA A 1 203 ? -8.195 41.969 7.914 1 96.38 203 ALA A N 1
ATOM 1630 C CA . ALA A 1 203 ? -8.312 40.562 8.227 1 96.38 203 ALA A CA 1
ATOM 1631 C C . ALA A 1 203 ? -7.457 39.719 7.281 1 96.38 203 ALA A C 1
ATOM 1633 O O . ALA A 1 203 ? -7.543 39.875 6.059 1 96.38 203 ALA A O 1
ATOM 1634 N N . CYS A 1 204 ? -6.633 38.969 7.883 1 97.44 204 CYS A N 1
ATOM 1635 C CA . CYS A 1 204 ? -5.895 37.938 7.156 1 97.44 204 CYS A CA 1
ATOM 1636 C C . CYS A 1 204 ? -6.621 36.594 7.219 1 97.44 204 CYS A C 1
ATOM 1638 O O . CYS A 1 204 ? -6.887 36.062 8.305 1 97.44 204 CYS A O 1
ATOM 1640 N N . ASN A 1 205 ? -6.93 36.094 6.051 1 97.38 205 ASN A N 1
ATOM 1641 C CA . ASN A 1 205 ? -7.625 34.812 5.957 1 97.38 205 ASN A CA 1
ATOM 1642 C C . ASN A 1 205 ? -6.789 33.781 5.223 1 97.38 205 ASN A C 1
ATOM 1644 O O . ASN A 1 205 ? -6.465 33.938 4.043 1 97.38 205 ASN A O 1
ATOM 1648 N N . ALA A 1 206 ? -6.441 32.656 5.914 1 97.88 206 ALA A N 1
ATOM 1649 C CA . ALA A 1 206 ? -5.719 31.562 5.289 1 97.88 206 ALA A CA 1
ATOM 1650 C C . ALA A 1 206 ? -6.605 30.328 5.164 1 97.88 206 ALA A C 1
ATOM 1652 O O . ALA A 1 206 ? -7.172 29.859 6.156 1 97.88 206 ALA A O 1
ATOM 1653 N N . SER A 1 207 ? -6.695 29.844 3.912 1 97.38 207 SER A N 1
ATOM 1654 C CA . SER A 1 207 ? -7.559 28.688 3.66 1 97.38 207 SER A CA 1
ATOM 1655 C C . SER A 1 207 ? -6.902 27.703 2.695 1 97.38 207 SER A C 1
ATOM 1657 O O . SER A 1 207 ? -6.191 28.125 1.775 1 97.38 207 SER A O 1
ATOM 1659 N N . ASN A 1 208 ? -7.121 26.391 2.965 1 95.94 208 ASN A N 1
ATOM 1660 C CA . ASN A 1 208 ? -6.656 25.375 2.029 1 95.94 208 ASN A CA 1
ATOM 1661 C C . ASN A 1 208 ? -7.758 24.375 1.692 1 95.94 208 ASN A C 1
ATOM 1663 O O . ASN A 1 208 ? -7.48 23.25 1.263 1 95.94 208 ASN A O 1
ATOM 1667 N N . GLY A 1 209 ? -8.914 24.688 1.976 1 95.31 209 GLY A N 1
ATOM 1668 C CA . GLY A 1 209 ? -10.055 23.844 1.638 1 95.31 209 GLY A CA 1
ATOM 1669 C C . GLY A 1 209 ? -10.43 22.891 2.744 1 95.31 209 GLY A C 1
ATOM 1670 O O . GLY A 1 209 ? -11.414 22.156 2.625 1 95.31 209 GLY A O 1
ATOM 1671 N N . ILE A 1 210 ? -9.625 22.797 3.742 1 94.81 210 ILE A N 1
ATOM 1672 C CA . ILE A 1 210 ? -9.93 21.984 4.902 1 94.81 210 ILE A CA 1
ATOM 1673 C C . ILE A 1 210 ? -10.297 22.859 6.09 1 94.81 210 ILE A C 1
ATOM 1675 O O . ILE A 1 210 ? -9.531 23.75 6.469 1 94.81 210 ILE A O 1
ATOM 1679 N N . ASP A 1 211 ? -11.445 22.594 6.664 1 94.56 211 ASP A N 1
ATOM 1680 C CA . ASP A 1 211 ? -11.922 23.406 7.773 1 94.56 211 ASP A CA 1
ATOM 1681 C C . ASP A 1 211 ? -11.188 23.062 9.07 1 94.56 211 ASP A C 1
ATOM 1683 O O . ASP A 1 211 ? -10.828 21.906 9.297 1 94.56 211 ASP A O 1
ATOM 1687 N N . PRO A 1 212 ? -10.945 24.078 9.898 1 96.19 212 PRO A N 1
ATOM 1688 C CA . PRO A 1 212 ? -11.32 25.484 9.797 1 96.19 212 PRO A CA 1
ATOM 1689 C C . PRO A 1 212 ? -10.25 26.328 9.109 1 96.19 212 PRO A C 1
ATOM 1691 O O . PRO A 1 212 ? -9.062 26 9.172 1 96.19 212 PRO A O 1
ATOM 1694 N N . ASP A 1 213 ? -10.734 27.406 8.594 1 97.25 213 ASP A N 1
ATOM 1695 C CA . ASP A 1 213 ? -9.797 28.406 8.109 1 97.25 213 ASP A CA 1
ATOM 1696 C C . ASP A 1 213 ? -9.156 29.172 9.266 1 97.25 213 ASP A C 1
ATOM 1698 O O . ASP A 1 213 ? -9.625 29.078 10.406 1 97.25 213 ASP A O 1
ATOM 1702 N N . LEU A 1 214 ? -8.086 29.812 8.875 1 97.81 214 LEU A N 1
ATOM 1703 C CA . LEU A 1 214 ? -7.484 30.734 9.82 1 97.81 214 LEU A CA 1
ATOM 1704 C C . LEU A 1 214 ? -7.898 32.188 9.516 1 97.81 214 LEU A C 1
ATOM 1706 O O . LEU A 1 214 ? -7.863 32.594 8.359 1 97.81 214 LEU A O 1
ATOM 1710 N N . ILE A 1 215 ? -8.383 32.781 10.469 1 97.31 215 ILE A N 1
ATOM 1711 C CA . ILE A 1 215 ? -8.711 34.188 10.32 1 97.31 215 ILE A CA 1
ATOM 1712 C C . ILE A 1 215 ? -8.133 35 11.492 1 97.31 215 ILE A C 1
ATOM 1714 O O . ILE A 1 215 ? -8.266 34.594 12.648 1 97.31 215 ILE A O 1
ATOM 1718 N N . GLN A 1 216 ? -7.414 36.062 11.195 1 97.81 216 GLN A N 1
ATOM 1719 C CA . GLN A 1 216 ? -6.887 36.969 12.203 1 97.81 216 GLN A CA 1
ATOM 1720 C C . GLN A 1 216 ? -7.082 38.438 11.797 1 97.81 216 GLN A C 1
ATOM 1722 O O . GLN A 1 216 ? -6.68 38.844 10.703 1 97.81 216 GLN A O 1
ATOM 1727 N N . THR A 1 217 ? -7.707 39.188 12.625 1 97.38 217 THR A N 1
ATOM 1728 C CA . THR A 1 217 ? -7.906 40.594 12.391 1 97.38 217 THR A CA 1
ATOM 1729 C C . THR A 1 217 ? -6.859 41.438 13.133 1 97.38 217 THR A C 1
ATOM 1731 O O . THR A 1 217 ? -6.539 41.125 14.289 1 97.38 217 THR A O 1
ATOM 1734 N N . VAL A 1 218 ? -6.32 42.406 12.445 1 97.94 218 VAL A N 1
ATOM 1735 C CA . VAL A 1 218 ? -5.309 43.281 13.055 1 97.94 218 VAL A CA 1
ATOM 1736 C C . VAL A 1 218 ? -5.672 44.75 12.828 1 97.94 218 VAL A C 1
ATOM 1738 O O . VAL A 1 218 ? -6.43 45.062 11.914 1 97.94 218 VAL A O 1
ATOM 1741 N N . LEU A 1 219 ? -5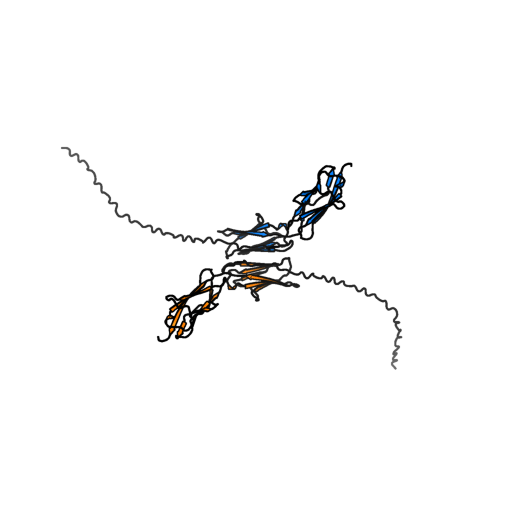.102 45.594 13.648 1 97.56 219 LEU A N 1
ATOM 1742 C CA . LEU A 1 219 ? -5.355 47.031 13.57 1 97.56 219 LEU A CA 1
ATOM 1743 C C . LEU A 1 219 ? -4.129 47.75 13.047 1 97.56 219 LEU A C 1
ATOM 1745 O O . LEU A 1 219 ? -3.01 47.531 13.508 1 97.56 219 LEU A O 1
ATOM 1749 N N . LEU A 1 220 ? -4.367 48.625 12.047 1 96.38 220 LEU A N 1
ATOM 1750 C CA . LEU A 1 220 ? -3.348 49.562 11.594 1 96.38 220 LEU A CA 1
ATOM 1751 C C . LEU A 1 220 ? -3.645 50.969 12.109 1 96.38 220 LEU A C 1
ATOM 1753 O O . LEU A 1 220 ? -4.723 51.5 11.867 1 96.38 220 LEU A O 1
ATOM 1757 N N . THR A 1 221 ? -2.695 51.469 12.883 1 97.38 221 THR A N 1
ATOM 1758 C CA . THR A 1 221 ? -2.773 52.875 13.312 1 97.38 221 THR A CA 1
ATOM 1759 C C . THR A 1 221 ? -1.771 53.719 12.555 1 97.38 221 THR A C 1
ATOM 1761 O O . THR A 1 221 ? -0.573 53.438 12.547 1 97.38 221 THR A O 1
ATOM 1764 N N . VAL A 1 222 ? -2.297 54.719 11.883 1 95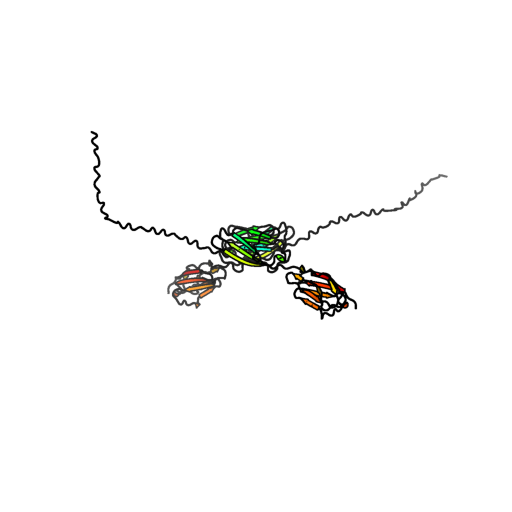.19 222 VAL A N 1
ATOM 1765 C CA . VAL A 1 222 ? -1.437 55.656 11.133 1 95.19 222 VAL A CA 1
ATOM 1766 C C . VAL A 1 222 ? -1.292 56.969 11.891 1 95.19 222 VAL A C 1
ATOM 1768 O O . VAL A 1 222 ? -2.287 57.625 12.18 1 95.19 222 VAL A O 1
ATOM 1771 N N . LEU A 1 223 ? 0.039 57.125 12.219 1 94.81 223 LEU A N 1
ATOM 1772 C CA . LEU A 1 223 ? 0.337 58.375 12.93 1 94.81 223 LEU A CA 1
ATOM 1773 C C . LEU A 1 223 ? 0.619 59.5 11.961 1 94.81 223 LEU A C 1
ATOM 1775 O O . LEU A 1 223 ? 1.213 59.281 10.898 1 94.81 223 LEU A O 1
ATOM 1779 N N . GLY A 1 224 ? 0.413 60.719 12.305 1 81.12 224 GLY A N 1
ATOM 1780 C CA . GLY A 1 224 ? 0.749 61.938 11.57 1 81.12 224 GLY A CA 1
ATOM 1781 C C . GLY A 1 224 ? -0.468 62.75 11.164 1 81.12 224 GLY A C 1
ATOM 1782 O O . GLY A 1 224 ? -1.604 62.281 11.328 1 81.12 224 GLY A O 1
ATOM 1783 N N . MET A 1 225 ? -0.283 64 11.18 1 58.47 225 MET A N 1
ATOM 1784 C CA . MET A 1 225 ? -1.276 65.062 10.984 1 58.47 225 MET A CA 1
ATOM 1785 C C . MET A 1 225 ? -1.773 65.062 9.539 1 58.47 225 MET A C 1
ATOM 1787 O O . MET A 1 225 ? -1.037 64.688 8.625 1 58.47 225 MET A O 1
ATOM 1791 N N . ASP A 1 226 ? -3.113 65 9.281 1 46.25 226 ASP A N 1
ATOM 1792 C CA . ASP A 1 226 ? -3.527 65.562 8.008 1 46.25 226 ASP A CA 1
ATOM 1793 C C . ASP A 1 226 ? -2.795 66.875 7.727 1 46.25 226 ASP A C 1
ATOM 1795 O O . ASP A 1 226 ? -2.484 67.625 8.656 1 46.25 226 ASP A O 1
ATOM 1799 N N . MET B 1 1 ? -69.125 -19.547 90.5 1 24.44 1 MET B N 1
ATOM 1800 C CA . MET B 1 1 ? -69.938 -18.859 89.438 1 24.44 1 MET B CA 1
ATOM 1801 C C . MET B 1 1 ? -69.125 -17.766 88.812 1 24.44 1 MET B C 1
ATOM 1803 O O . MET B 1 1 ? -68.562 -16.875 89.438 1 24.44 1 MET B O 1
ATOM 1807 N N . TRP B 1 2 ? -68.188 -18.062 87.75 1 25.3 2 TRP B N 1
ATOM 1808 C CA . TRP B 1 2 ? -66.938 -17.531 87.125 1 25.3 2 TRP B CA 1
ATOM 1809 C C . TRP B 1 2 ? -67.188 -16.328 86.25 1 25.3 2 TRP B C 1
ATOM 1811 O O . TRP B 1 2 ? -68.062 -16.391 85.375 1 25.3 2 TRP B O 1
ATOM 1821 N N . ARG B 1 3 ? -67.312 -15.062 86.812 1 24.02 3 ARG B N 1
ATOM 1822 C CA . ARG B 1 3 ? -68 -13.922 86.25 1 24.02 3 ARG B CA 1
ATOM 1823 C C . ARG B 1 3 ? -67.312 -13.422 85 1 24.02 3 ARG B C 1
ATOM 1825 O O . ARG B 1 3 ? -66.125 -13.102 85.062 1 24.02 3 ARG B O 1
ATOM 1832 N N . LEU B 1 4 ? -67.625 -13.891 83.75 1 21.73 4 LEU B N 1
ATOM 1833 C CA . LEU B 1 4 ? -66.938 -13.844 82.438 1 21.73 4 LEU B CA 1
ATOM 1834 C C . LEU B 1 4 ? -67 -12.43 81.875 1 21.73 4 LEU B C 1
ATOM 1836 O O . LEU B 1 4 ? -68.062 -11.828 81.688 1 21.73 4 LEU B O 1
ATOM 1840 N N . PHE B 1 5 ? -66.188 -11.43 82.312 1 24.94 5 PHE B N 1
ATOM 1841 C CA . PHE B 1 5 ? -66.312 -9.992 82.125 1 24.94 5 PHE B CA 1
ATOM 1842 C C . PHE B 1 5 ? -65.938 -9.633 80.688 1 24.94 5 PHE B C 1
ATOM 1844 O O . PHE B 1 5 ? -64.812 -9.758 80.25 1 24.94 5 PHE B O 1
ATOM 1851 N N . THR B 1 6 ? -66.812 -9.969 79.688 1 20.08 6 THR B N 1
ATOM 1852 C CA . THR B 1 6 ? -66.438 -10.062 78.25 1 20.08 6 THR B CA 1
ATOM 1853 C C . THR B 1 6 ? -66.125 -8.688 77.688 1 20.08 6 THR B C 1
ATOM 1855 O O . THR B 1 6 ? -65 -8.469 77.125 1 20.08 6 THR B O 1
ATOM 1858 N N . ALA B 1 7 ? -66.875 -8.047 76.75 1 23.41 7 ALA B N 1
ATOM 1859 C CA . ALA B 1 7 ? -66.438 -7.781 75.375 1 23.41 7 ALA B CA 1
ATOM 1860 C C . ALA B 1 7 ? -65.812 -6.383 75.25 1 23.41 7 ALA B C 1
ATOM 1862 O O . ALA B 1 7 ? -64.812 -6.184 74.562 1 23.41 7 ALA B O 1
ATOM 1863 N N . THR B 1 8 ? -65.688 -5.164 76.062 1 26.02 8 THR B N 1
ATOM 1864 C CA . THR B 1 8 ? -66.5 -4.094 75.5 1 26.02 8 THR B CA 1
ATOM 1865 C C . THR B 1 8 ? -65.75 -3.432 74.375 1 26.02 8 THR B C 1
ATOM 1867 O O . THR B 1 8 ? -64.562 -3.1 74.438 1 26.02 8 THR B O 1
ATOM 1870 N N . HIS B 1 9 ? -66.062 -3.67 73 1 27.73 9 HIS B N 1
ATOM 1871 C CA . HIS B 1 9 ? -65.438 -3.494 71.688 1 27.73 9 HIS B CA 1
ATOM 1872 C C . HIS B 1 9 ? -65.188 -2.021 71.438 1 27.73 9 HIS B C 1
ATOM 1874 O O . HIS B 1 9 ? -66 -1.172 71.625 1 27.73 9 HIS B O 1
ATOM 1880 N N . PRO B 1 10 ? -63.906 -1.525 71.375 1 31.42 10 PRO B N 1
ATOM 1881 C CA . PRO B 1 10 ? -63.531 -0.11 71.375 1 31.42 10 PRO B CA 1
ATOM 1882 C C . PRO B 1 10 ? -64.062 0.64 70.125 1 31.42 10 PRO B C 1
ATOM 1884 O O . PRO B 1 10 ? -64.438 0.025 69.125 1 31.42 10 PRO B O 1
ATOM 1887 N N . PRO B 1 11 ? -64.562 1.976 70.25 1 29.56 11 PRO B N 1
ATOM 1888 C CA . PRO B 1 11 ? -65.312 2.873 69.375 1 29.56 11 PRO B CA 1
ATOM 1889 C C . PRO B 1 11 ? -64.625 3.158 68.062 1 29.56 11 PRO B C 1
ATOM 1891 O O . PRO B 1 11 ? -63.375 3.1 67.938 1 29.56 11 PRO B O 1
ATOM 1894 N N . HIS B 1 12 ? -65.125 2.857 66.812 1 29.34 12 HIS B N 1
ATOM 1895 C CA . HIS B 1 12 ? -64.812 2.912 65.375 1 29.34 12 HIS B CA 1
ATOM 1896 C C . HIS B 1 12 ? -64.562 4.344 64.938 1 29.34 12 HIS B C 1
ATOM 1898 O O . HIS B 1 12 ? -65.5 5.145 64.812 1 29.34 12 HIS B O 1
ATOM 1904 N N . PHE B 1 13 ? -63.562 5.133 65.438 1 28.09 13 PHE B N 1
ATOM 1905 C CA . PHE B 1 13 ? -63.438 6.523 65 1 28.09 13 PHE B CA 1
ATOM 1906 C C . PHE B 1 13 ? -63.25 6.625 63.5 1 28.09 13 PHE B C 1
ATOM 1908 O O . PHE B 1 13 ? -62.469 5.875 62.906 1 28.09 13 PHE B O 1
ATOM 1915 N N . GLU B 1 14 ? -64.25 7.102 62.688 1 30.17 14 GLU B N 1
ATOM 1916 C CA . GLU B 1 14 ? -64.375 7.406 61.281 1 30.17 14 GLU B CA 1
ATOM 1917 C C . GLU B 1 14 ? -63.312 8.391 60.812 1 30.17 14 GLU B C 1
ATOM 1919 O O . GLU B 1 14 ? -63.188 9.492 61.344 1 30.17 14 GLU B O 1
ATOM 1924 N N . PHE B 1 15 ? -62.094 7.906 60.406 1 27.28 15 PHE B N 1
ATOM 1925 C CA . PHE B 1 15 ? -60.969 8.641 59.844 1 27.28 15 PHE B CA 1
ATOM 1926 C C . PHE B 1 15 ? -61.406 9.414 58.594 1 27.28 15 PHE B C 1
ATOM 1928 O O . PHE B 1 15 ? -61.969 8.828 57.688 1 27.28 15 PHE B O 1
ATOM 1935 N N . ASN B 1 16 ? -61.812 10.672 58.781 1 27.33 16 ASN B N 1
ATOM 1936 C CA . ASN B 1 16 ? -62.156 11.586 57.688 1 27.33 16 ASN B CA 1
ATOM 1937 C C . ASN B 1 16 ? -61.031 11.688 56.656 1 27.33 16 ASN B C 1
ATOM 1939 O O . ASN B 1 16 ? -59.875 11.789 57.031 1 27.33 16 ASN B O 1
ATOM 1943 N N . PHE B 1 17 ? -61.219 11.398 55.344 1 27.47 17 PHE B N 1
ATOM 1944 C CA . PHE B 1 17 ? -60.531 11.273 54.062 1 27.47 17 PHE B CA 1
ATOM 1945 C C . PHE B 1 17 ? -59.938 12.609 53.625 1 27.47 17 PHE B C 1
ATOM 1947 O O . PHE B 1 17 ? -60.438 13.234 52.688 1 27.47 17 PHE B O 1
ATOM 1954 N N . ARG B 1 18 ? -59.844 13.648 54.438 1 26.59 18 ARG B N 1
ATOM 1955 C CA . ARG B 1 18 ? -59.625 14.938 53.781 1 26.59 18 ARG B CA 1
ATOM 1956 C C . ARG B 1 18 ? -58.406 14.867 52.875 1 26.59 18 ARG B C 1
ATOM 1958 O O . ARG B 1 18 ? -58.469 15.258 51.688 1 26.59 18 ARG B O 1
ATOM 1965 N N . GLN B 1 19 ? -57.188 15.492 53.281 1 28.33 19 GLN B N 1
ATOM 1966 C CA . GLN B 1 19 ? -56.375 16.453 52.562 1 28.33 19 GLN B CA 1
ATOM 1967 C C . GLN B 1 19 ? -55.406 15.75 51.625 1 28.33 19 GLN B C 1
ATOM 1969 O O . GLN B 1 19 ? -54.469 15.055 52.094 1 28.33 19 GLN B O 1
ATOM 1974 N N . PHE B 1 20 ? -55.781 15.281 50.469 1 29.17 20 PHE B N 1
ATOM 1975 C CA . PHE B 1 20 ? -54.969 14.742 49.406 1 29.17 20 PHE B CA 1
ATOM 1976 C C . PHE B 1 20 ? -53.844 15.703 49.031 1 29.17 20 PHE B C 1
ATOM 1978 O O . PHE B 1 20 ? -54.094 16.781 48.469 1 29.17 20 PHE B O 1
ATOM 1985 N N . HIS B 1 21 ? -52.875 16 49.906 1 31.03 21 HIS B N 1
ATOM 1986 C CA . HIS B 1 21 ? -51.719 16.781 49.469 1 31.03 21 HIS B CA 1
ATOM 1987 C C . HIS B 1 21 ? -51.156 16.219 48.188 1 31.03 21 HIS B C 1
ATOM 1989 O O . HIS B 1 21 ? -50.875 15.008 48.094 1 31.03 21 HIS B O 1
ATOM 1995 N N . LEU B 1 22 ? -51.438 16.875 47 1 33.25 22 LEU B N 1
ATOM 1996 C CA . LEU B 1 22 ? -50.812 16.719 45.688 1 33.25 22 LEU B CA 1
ATOM 1997 C C . LEU B 1 22 ? -49.312 16.656 45.781 1 33.25 22 LEU B C 1
ATOM 1999 O O . LEU B 1 22 ? -48.656 17.656 46.125 1 33.25 22 LEU B O 1
ATOM 2003 N N . LEU B 1 23 ? -48.781 15.742 46.531 1 31.58 23 LEU B N 1
ATOM 2004 C CA . LEU B 1 23 ? -47.344 15.594 46.438 1 31.58 23 LEU B CA 1
ATOM 2005 C C . LEU B 1 23 ? -46.875 15.586 44.969 1 31.58 23 LEU B C 1
ATOM 2007 O O . LEU B 1 23 ? -47.281 14.711 44.188 1 31.58 23 LEU B O 1
ATOM 2011 N N . LEU B 1 24 ? -46.719 16.797 44.438 1 34.12 24 LEU B N 1
ATOM 2012 C CA . LEU B 1 24 ? -46.062 16.891 43.156 1 34.12 24 LEU B CA 1
ATOM 2013 C C . LEU B 1 24 ? -4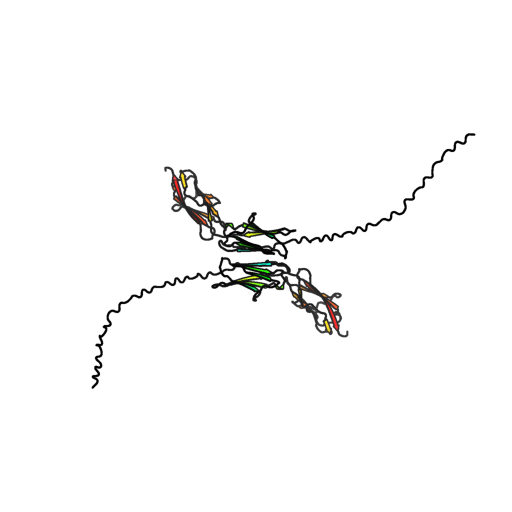4.812 16.016 43.125 1 34.12 24 LEU B C 1
ATOM 2015 O O . LEU B 1 24 ? -43.906 16.172 43.969 1 34.12 24 LEU B O 1
ATOM 2019 N N . MET B 1 25 ? -45 14.758 42.844 1 31.88 25 MET B N 1
ATOM 2020 C CA . MET B 1 25 ? -43.844 13.898 42.5 1 31.88 25 MET B CA 1
ATOM 2021 C C . MET B 1 25 ? -42.844 14.648 41.656 1 31.88 25 MET B C 1
ATOM 2023 O O . MET B 1 25 ? -43.156 15.141 40.594 1 31.88 25 MET B O 1
ATOM 2027 N N . ALA B 1 26 ? -41.969 15.414 42.344 1 37.97 26 ALA B N 1
ATOM 2028 C CA . ALA B 1 26 ? -40.75 15.805 41.625 1 37.97 26 ALA B CA 1
ATOM 2029 C C . ALA B 1 26 ? -40.219 14.641 40.781 1 37.97 26 ALA B C 1
ATOM 2031 O O . ALA B 1 26 ? -39.781 13.625 41.344 1 37.97 26 ALA B O 1
ATOM 2032 N N . ILE B 1 27 ? -40.969 14.352 39.719 1 38.72 27 ILE B N 1
ATOM 2033 C CA . ILE B 1 27 ? -40.344 13.461 38.75 1 38.72 27 ILE B CA 1
ATOM 2034 C C . ILE B 1 27 ? -38.875 13.828 38.594 1 38.72 27 ILE B C 1
ATOM 2036 O O . ILE B 1 27 ? -38.531 14.93 38.156 1 38.72 27 ILE B O 1
ATOM 2040 N N . VAL B 1 28 ? -38.094 13.477 39.625 1 39.28 28 VAL B N 1
ATOM 2041 C CA . VAL B 1 28 ? -36.688 13.469 39.281 1 39.28 28 VAL B CA 1
ATOM 2042 C C . VAL B 1 28 ? -36.469 12.891 37.875 1 39.28 28 VAL B C 1
ATOM 2044 O O . VAL B 1 28 ? -36.75 11.711 37.625 1 39.28 28 VAL B O 1
ATOM 2047 N N . VAL B 1 29 ? -36.812 13.742 36.875 1 42.84 29 VAL B N 1
ATOM 2048 C CA . VAL B 1 29 ? -36.312 13.359 35.562 1 42.84 29 VAL B CA 1
ATOM 2049 C C . VAL B 1 29 ? -34.875 12.891 35.688 1 42.84 29 VAL B C 1
ATOM 2051 O O . VAL B 1 29 ? -33.969 13.672 35.969 1 42.84 29 VAL B O 1
ATOM 2054 N N . LEU B 1 30 ? -34.656 11.719 36.312 1 40.22 30 LEU B N 1
ATOM 2055 C CA . LEU B 1 30 ? -33.375 11.133 35.969 1 40.22 30 LEU B CA 1
ATOM 2056 C C . LEU B 1 30 ? -33.062 11.352 34.5 1 40.22 30 LEU B C 1
ATOM 2058 O O . LEU B 1 30 ? -33.719 10.82 33.625 1 40.22 30 LEU B O 1
ATOM 2062 N N . SER B 1 31 ? -32.719 12.586 34.25 1 40.94 31 SER B N 1
ATOM 2063 C CA . SER B 1 31 ? -32.031 12.695 32.938 1 40.94 31 SER B CA 1
ATOM 2064 C C . SER B 1 31 ? -31.062 11.531 32.75 1 40.94 31 SER B C 1
ATOM 2066 O O . SER B 1 31 ? -30.062 11.414 33.469 1 40.94 31 SER B O 1
ATOM 2068 N N . SER B 1 32 ? -31.578 10.32 32.594 1 44.72 32 SER B N 1
ATOM 2069 C CA . SER B 1 32 ? -30.656 9.359 32 1 44.72 32 SER B CA 1
ATOM 2070 C C . SER B 1 32 ? -29.766 10.023 30.969 1 44.72 32 SER B C 1
ATOM 2072 O O . SER B 1 32 ? -30.25 10.523 29.953 1 44.72 32 SER B O 1
ATOM 2074 N N . SER B 1 33 ? -28.859 10.812 31.422 1 42.88 33 SER B N 1
ATOM 2075 C CA . SER B 1 33 ? -27.812 11.086 30.422 1 42.88 33 SER B CA 1
ATOM 2076 C C . SER B 1 33 ? -27.562 9.859 29.547 1 42.88 33 SER B C 1
ATOM 2078 O O . SER B 1 33 ? -27 8.867 30.016 1 42.88 33 SER B O 1
ATOM 2080 N N . ILE B 1 34 ? -28.578 9.477 28.781 1 43.12 34 ILE B N 1
ATOM 2081 C CA . ILE B 1 34 ? -28.156 8.578 27.703 1 43.12 34 ILE B CA 1
ATOM 2082 C C . ILE B 1 34 ? -26.766 8.977 27.219 1 43.12 34 ILE B C 1
ATOM 2084 O O . ILE B 1 34 ? -26.578 10.062 26.656 1 43.12 34 ILE B O 1
ATOM 2088 N N . ILE B 1 35 ? -25.797 8.82 27.969 1 42.38 35 ILE B N 1
ATOM 2089 C CA . ILE B 1 35 ? -24.484 8.805 27.328 1 42.38 35 ILE B CA 1
ATOM 2090 C C . ILE B 1 35 ? -24.594 8.156 25.953 1 42.38 35 ILE B C 1
ATOM 2092 O O . ILE B 1 35 ? -24.844 6.957 25.844 1 42.38 35 ILE B O 1
ATOM 2096 N N . THR B 1 36 ? -25.312 8.703 25.094 1 43.16 36 THR B N 1
ATOM 2097 C CA . THR B 1 36 ? -25.141 8.25 23.719 1 43.16 36 THR B CA 1
ATOM 2098 C C . THR B 1 36 ? -23.672 7.941 23.438 1 43.16 36 THR B C 1
ATOM 2100 O O . THR B 1 36 ? -22.828 8.844 23.453 1 43.16 36 THR B O 1
ATOM 2103 N N . TYR B 1 37 ? -23.203 6.898 23.969 1 45.31 37 TYR B N 1
ATOM 2104 C CA . TYR B 1 37 ? -21.922 6.469 23.422 1 45.31 37 TYR B CA 1
ATOM 2105 C C . TYR B 1 37 ? -21.891 6.637 21.906 1 45.31 37 TYR B C 1
ATOM 2107 O O . TYR B 1 37 ? -22.75 6.094 21.203 1 45.31 37 TYR B O 1
ATOM 2115 N N . ALA B 1 38 ? -21.719 7.801 21.562 1 50.03 38 ALA B N 1
ATOM 2116 C CA . ALA B 1 38 ? -21.469 7.949 20.125 1 50.03 38 ALA B CA 1
ATOM 2117 C C . ALA B 1 38 ? -20.875 6.672 19.547 1 50.03 38 ALA B C 1
ATOM 2119 O O . ALA B 1 38 ? -19.891 6.141 20.062 1 50.03 38 ALA B O 1
ATOM 2120 N N . LYS B 1 39 ? -21.688 5.746 19.125 1 58.34 39 LYS B N 1
ATOM 2121 C CA . LYS B 1 39 ? -21.312 4.59 18.312 1 58.34 39 LYS B CA 1
ATOM 2122 C C . LYS B 1 39 ? -20.094 4.891 17.469 1 58.34 39 LYS B C 1
ATOM 2124 O O . LYS B 1 39 ? -20.141 5.734 16.562 1 58.34 39 LYS B O 1
ATOM 2129 N N . GLU B 1 40 ? -19 4.898 18.172 1 68.88 40 GLU B N 1
ATOM 2130 C CA . GLU B 1 40 ? -17.812 5.227 17.406 1 68.88 40 GLU B CA 1
ATOM 2131 C C . GLU B 1 40 ? -17.641 4.285 16.203 1 68.88 40 GLU B C 1
ATOM 2133 O O . GLU B 1 40 ? -17.453 3.078 16.391 1 68.88 40 GLU B O 1
ATOM 2138 N N . ASN B 1 41 ? -18.078 4.703 15.047 1 85.06 41 ASN B N 1
ATOM 2139 C CA . ASN B 1 41 ? -17.906 3.977 13.789 1 85.06 41 ASN B CA 1
ATOM 2140 C C . ASN B 1 41 ? -16.422 3.795 13.445 1 85.06 41 ASN B C 1
ATOM 2142 O O . ASN B 1 41 ? -15.656 4.754 13.477 1 85.06 41 ASN B O 1
ATOM 2146 N N . ILE B 1 42 ? -16.078 2.535 13.422 1 91.25 42 ILE B N 1
ATOM 2147 C CA . ILE B 1 42 ? -14.695 2.254 13.07 1 91.25 42 ILE B CA 1
ATOM 2148 C C . ILE B 1 42 ? -14.539 2.232 11.555 1 91.25 42 ILE B C 1
ATOM 2150 O O . ILE B 1 42 ? -15.508 1.973 10.828 1 91.25 42 ILE B O 1
ATOM 2154 N N . HIS B 1 43 ? -13.383 2.65 11.07 1 93.31 43 HIS B N 1
ATOM 2155 C CA . HIS B 1 43 ? -13.047 2.645 9.648 1 93.31 43 HIS B CA 1
ATOM 2156 C C . HIS B 1 43 ? -11.688 1.988 9.406 1 93.31 43 HIS B C 1
ATOM 2158 O O . HIS B 1 43 ? -10.695 2.355 10.039 1 93.31 43 HIS B O 1
ATOM 2164 N N . ILE B 1 44 ? -11.766 1.005 8.562 1 94.19 44 ILE B N 1
ATOM 2165 C CA . ILE B 1 44 ? -10.516 0.357 8.18 1 94.19 44 ILE B CA 1
ATOM 2166 C C . ILE B 1 44 ? -9.844 1.157 7.062 1 94.19 44 ILE B C 1
ATOM 2168 O O . ILE B 1 44 ? -10.492 1.56 6.098 1 94.19 44 ILE B O 1
ATOM 2172 N N . ARG B 1 45 ? -8.617 1.36 7.262 1 92.62 45 ARG B N 1
ATOM 2173 C CA . ARG B 1 45 ? -7.848 1.976 6.188 1 92.62 45 ARG B CA 1
ATOM 2174 C C . ARG B 1 45 ? -7.66 1.007 5.023 1 92.62 45 ARG B C 1
ATOM 2176 O O . ARG B 1 45 ? -7.367 -0.173 5.234 1 92.62 45 ARG B O 1
ATOM 2183 N N . ASP B 1 46 ? -7.73 1.565 3.777 1 91.88 46 ASP B N 1
ATOM 2184 C CA . ASP B 1 46 ? -7.508 0.731 2.602 1 91.88 46 ASP B CA 1
ATOM 2185 C C . ASP B 1 46 ? -6.094 0.154 2.598 1 91.88 46 ASP B C 1
ATOM 2187 O O . ASP B 1 46 ? -5.133 0.845 2.945 1 91.88 46 ASP B O 1
ATOM 2191 N N . PHE B 1 47 ? -6.055 -1.057 2.229 1 93.94 47 PHE B N 1
ATOM 2192 C CA . PHE B 1 47 ? -4.746 -1.676 2.035 1 93.94 47 PHE B CA 1
ATOM 2193 C C . PHE B 1 47 ? -4.66 -2.344 0.667 1 93.94 47 PHE B C 1
ATOM 2195 O O . PHE B 1 47 ? -5.68 -2.537 0.001 1 93.94 47 PHE B O 1
ATOM 2202 N N . LEU B 1 48 ? -3.426 -2.639 0.28 1 92.69 48 LEU B N 1
ATOM 2203 C CA . LEU B 1 48 ? -3.203 -3.266 -1.019 1 92.69 48 LEU B CA 1
ATOM 2204 C C . LEU B 1 48 ? -2.057 -4.27 -0.948 1 92.69 48 LEU B C 1
ATOM 2206 O O . LEU B 1 48 ? -1.093 -4.066 -0.206 1 92.69 48 LEU B O 1
ATOM 2210 N N . PHE B 1 49 ? -2.248 -5.25 -1.717 1 94.75 49 PHE B N 1
ATOM 2211 C CA . PHE B 1 49 ? -1.101 -6.109 -1.985 1 94.75 49 PHE B CA 1
ATOM 2212 C C . PHE B 1 49 ? -0.239 -5.531 -3.102 1 94.75 49 PHE B C 1
ATOM 2214 O O . PHE B 1 49 ? -0.711 -4.715 -3.896 1 94.75 49 PHE B O 1
ATOM 2221 N N . PRO B 1 50 ? 1.026 -6 -3.018 1 89.56 50 PRO B N 1
ATOM 2222 C CA . PRO B 1 50 ? 1.824 -5.574 -4.168 1 89.56 50 PRO B CA 1
ATOM 2223 C C . PRO B 1 50 ? 1.204 -5.984 -5.504 1 89.56 50 PRO B C 1
ATOM 2225 O O . PRO B 1 50 ? 0.595 -7.055 -5.602 1 89.56 50 PRO B O 1
ATOM 2228 N N . ASN B 1 51 ? 1.403 -5.145 -6.5 1 83.38 51 ASN B N 1
ATOM 2229 C CA . ASN B 1 51 ? 0.827 -5.414 -7.816 1 83.38 51 ASN B CA 1
ATOM 2230 C C . ASN B 1 51 ? 1.354 -6.719 -8.398 1 83.38 51 ASN B C 1
ATOM 2232 O O . ASN B 1 51 ? 0.619 -7.445 -9.07 1 83.38 51 ASN B O 1
ATOM 2236 N N . ILE B 1 52 ? 2.631 -6.883 -8.195 1 82.81 52 ILE B N 1
ATOM 2237 C CA . ILE B 1 52 ? 3.266 -8.078 -8.742 1 82.81 52 ILE B CA 1
ATOM 2238 C C . ILE B 1 52 ? 3.928 -8.867 -7.609 1 82.81 52 ILE B C 1
ATOM 2240 O O . ILE B 1 52 ? 4.836 -8.367 -6.945 1 82.81 52 ILE B O 1
ATOM 2244 N N . THR B 1 53 ? 3.35 -9.945 -7.316 1 93.81 53 THR B N 1
ATOM 2245 C CA . THR B 1 53 ? 3.979 -10.875 -6.383 1 93.81 53 THR B CA 1
ATOM 2246 C C . THR B 1 53 ? 4.422 -12.148 -7.098 1 93.81 53 THR B C 1
ATOM 2248 O O . THR B 1 53 ? 3.609 -12.82 -7.734 1 93.81 53 THR B O 1
ATOM 2251 N N . ASN B 1 54 ? 5.703 -12.391 -7.02 1 94.38 54 ASN B N 1
ATOM 2252 C CA . ASN B 1 54 ? 6.207 -13.609 -7.637 1 94.38 54 ASN B CA 1
ATOM 2253 C C . ASN B 1 54 ? 6.145 -14.797 -6.676 1 94.38 54 ASN B C 1
ATOM 2255 O O . ASN B 1 54 ? 6.312 -14.625 -5.465 1 94.38 54 ASN B O 1
ATOM 2259 N N . GLU B 1 55 ? 5.922 -15.922 -7.324 1 95 55 GLU B N 1
ATOM 2260 C CA . GLU B 1 55 ? 5.969 -17.141 -6.52 1 95 55 GLU B CA 1
ATOM 2261 C C . GLU B 1 55 ? 7.266 -17.219 -5.719 1 95 55 GLU B C 1
ATOM 2263 O O . GLU B 1 55 ? 8.344 -16.938 -6.246 1 95 55 GLU B O 1
ATOM 2268 N N . GLY B 1 56 ? 7.094 -17.562 -4.441 1 94.69 56 GLY B N 1
ATOM 2269 C CA . GLY B 1 56 ? 8.25 -17.719 -3.572 1 94.69 56 GLY B CA 1
ATOM 2270 C C . GLY B 1 56 ? 8.539 -16.484 -2.734 1 94.69 56 GLY B C 1
ATOM 2271 O O . GLY B 1 56 ? 9.273 -16.547 -1.751 1 94.69 56 GLY B O 1
ATOM 2272 N N . GLU B 1 57 ? 7.961 -15.383 -3.094 1 94.5 57 GLU B N 1
ATOM 2273 C CA . GLU B 1 57 ? 8.211 -14.141 -2.375 1 94.5 57 GLU B CA 1
ATOM 2274 C C . GLU B 1 57 ? 7.43 -14.094 -1.065 1 94.5 57 GLU B C 1
ATOM 2276 O O . GLU B 1 57 ? 6.316 -14.609 -0.982 1 94.5 57 GLU B O 1
ATOM 2281 N N . GLN B 1 58 ? 8.062 -13.477 -0.14 1 94.19 58 GLN B N 1
ATOM 2282 C CA . GLN B 1 58 ? 7.332 -13.18 1.085 1 94.19 58 GLN B CA 1
ATOM 2283 C C . GLN B 1 58 ? 6.559 -11.867 0.956 1 94.19 58 GLN B C 1
ATOM 2285 O O . GLN B 1 58 ? 7.07 -10.891 0.393 1 94.19 58 GLN B O 1
ATOM 2290 N N . ILE B 1 59 ? 5.34 -11.852 1.49 1 94.69 59 ILE B N 1
ATOM 2291 C CA . ILE B 1 59 ? 4.562 -10.617 1.444 1 94.69 59 ILE B CA 1
ATOM 2292 C C . ILE B 1 59 ? 3.898 -10.375 2.797 1 94.69 59 ILE B C 1
ATOM 2294 O O . ILE B 1 59 ? 3.596 -11.328 3.525 1 94.69 59 ILE B O 1
ATOM 2298 N N . GLN B 1 60 ? 3.785 -9.164 3.131 1 94.38 60 GLN B N 1
ATOM 2299 C CA . GLN B 1 60 ? 3.068 -8.727 4.324 1 94.38 60 GLN B CA 1
ATOM 2300 C C . GLN B 1 60 ? 2.082 -7.613 3.998 1 94.38 60 GLN B C 1
ATOM 2302 O O . GLN B 1 60 ? 2.373 -6.742 3.176 1 94.38 60 GLN B O 1
ATOM 2307 N N . VAL B 1 61 ? 0.965 -7.66 4.629 1 95.56 61 VAL B N 1
ATOM 2308 C CA . VAL B 1 61 ? 0.012 -6.562 4.504 1 95.56 61 VAL B CA 1
ATOM 2309 C C . VAL B 1 61 ? -0.545 -6.203 5.883 1 95.56 61 VAL B C 1
ATOM 2311 O O . VAL B 1 61 ? -0.68 -7.07 6.746 1 95.56 61 VAL B O 1
ATOM 2314 N N . THR B 1 62 ? -0.809 -4.973 6.078 1 95.88 62 THR B N 1
ATOM 2315 C CA . THR B 1 62 ? -1.347 -4.48 7.34 1 95.88 62 THR B CA 1
ATOM 2316 C C . THR B 1 62 ? -2.785 -4.004 7.168 1 95.88 62 THR B C 1
ATOM 2318 O O . THR B 1 62 ? -3.115 -3.359 6.168 1 95.88 62 THR B O 1
ATOM 2321 N N . CYS B 1 63 ? -3.555 -4.359 8.031 1 96.81 63 CYS B N 1
ATOM 2322 C CA . CYS B 1 63 ? -4.93 -3.885 8.148 1 96.81 63 CYS B CA 1
ATOM 2323 C C . CYS B 1 63 ? -5.141 -3.158 9.477 1 96.81 63 CYS B C 1
ATOM 2325 O O . CYS B 1 63 ? -5.043 -3.766 10.547 1 96.81 63 CYS B O 1
ATOM 2327 N N . GLY B 1 64 ? -5.395 -1.891 9.422 1 94.62 64 GLY B N 1
ATOM 2328 C CA . GLY B 1 64 ? -5.539 -1.083 10.625 1 94.62 64 GLY B CA 1
ATOM 2329 C C . GLY B 1 64 ? -6.672 -0.079 10.539 1 94.62 64 GLY B C 1
ATOM 2330 O O . GLY B 1 64 ? -7.219 0.155 9.461 1 94.62 64 GLY B O 1
ATOM 2331 N N . LEU B 1 65 ? -6.969 0.472 11.695 1 93.5 65 LEU B N 1
ATOM 2332 C CA . LEU B 1 65 ? -8.016 1.484 11.773 1 93.5 65 LEU B CA 1
ATOM 2333 C C . LEU B 1 65 ? -7.434 2.883 11.586 1 93.5 65 LEU B C 1
ATOM 2335 O O . LEU B 1 65 ? -6.266 3.119 11.898 1 93.5 65 LEU B O 1
ATOM 2339 N N . THR B 1 66 ? -8.281 3.754 11.086 1 91.12 66 THR B N 1
ATOM 2340 C CA . THR B 1 66 ? -7.852 5.133 10.875 1 91.12 66 THR B CA 1
ATOM 2341 C C . THR B 1 66 ? -7.777 5.883 12.195 1 91.12 66 THR B C 1
ATOM 2343 O O . THR B 1 66 ? -7.133 6.934 12.281 1 91.12 66 THR B O 1
ATOM 2346 N N . ARG B 1 67 ? -8.516 5.414 13.156 1 89.31 67 ARG B N 1
ATOM 2347 C CA . ARG B 1 67 ? -8.492 5.992 14.5 1 89.31 67 ARG B CA 1
ATOM 2348 C C . ARG B 1 67 ? -8.133 4.941 15.539 1 89.31 67 ARG B C 1
ATOM 2350 O O . ARG B 1 67 ? -8.305 3.744 15.312 1 89.31 67 ARG B O 1
ATOM 2357 N N . ASN B 1 68 ? -7.602 5.461 16.547 1 86.12 68 ASN B N 1
ATOM 2358 C CA . ASN B 1 68 ? -7.262 4.562 17.641 1 86.12 68 ASN B CA 1
ATOM 2359 C C . ASN B 1 68 ? -8.5 4.172 18.453 1 86.12 68 ASN B C 1
ATOM 2361 O O . ASN B 1 68 ? -9.125 5.02 19.078 1 86.12 68 ASN B O 1
ATOM 2365 N N . VAL B 1 69 ? -8.844 2.986 18.266 1 85.94 69 VAL B N 1
ATOM 2366 C CA . VAL B 1 69 ? -9.992 2.449 19 1 85.94 69 VAL B CA 1
ATOM 2367 C C . VAL B 1 69 ? -9.547 1.269 19.859 1 85.94 69 VAL B C 1
ATOM 2369 O O . VAL B 1 69 ? -8.742 0.445 19.422 1 85.94 69 VAL B O 1
ATOM 2372 N N . GLU B 1 70 ? -10.078 1.317 21.047 1 82.81 70 GLU B N 1
ATOM 2373 C CA . GLU B 1 70 ? -9.727 0.233 21.969 1 82.81 70 GLU B CA 1
ATOM 2374 C C . GLU B 1 70 ? -10.586 -1.005 21.703 1 82.81 70 GLU B C 1
ATOM 2376 O O . GLU B 1 70 ? -11.703 -0.897 21.203 1 82.81 70 GLU B O 1
ATOM 2381 N N . GLU B 1 71 ? -10.055 -2.109 22.031 1 87.31 71 GLU B N 1
ATOM 2382 C CA . GLU B 1 71 ? -10.742 -3.4 22.062 1 87.31 71 GLU B CA 1
ATOM 2383 C C . GLU B 1 71 ? -11.289 -3.76 20.688 1 87.31 71 GLU B C 1
ATOM 2385 O O . GLU B 1 71 ? -12.492 -4.008 20.531 1 87.31 71 GLU B O 1
ATOM 2390 N N . VAL B 1 72 ? -10.562 -3.693 19.766 1 93.75 72 VAL B N 1
ATOM 2391 C CA . VAL B 1 72 ? -10.938 -4.133 18.422 1 93.75 72 VAL B CA 1
ATOM 2392 C C . VAL B 1 72 ? -10.422 -5.547 18.188 1 93.75 72 VAL B C 1
ATOM 2394 O O . VAL B 1 72 ? -9.297 -5.879 18.562 1 93.75 72 VAL B O 1
ATOM 2397 N N . GLU B 1 73 ? -11.258 -6.355 17.641 1 96 73 GLU B N 1
ATOM 2398 C CA . GLU B 1 73 ? -10.859 -7.699 17.234 1 96 73 GLU B CA 1
ATOM 2399 C C . GLU B 1 73 ? -10.703 -7.793 15.711 1 96 73 GLU B C 1
ATOM 2401 O O . GLU B 1 73 ? -11.609 -7.418 14.969 1 96 73 GLU B O 1
ATOM 2406 N N . PHE B 1 74 ? -9.609 -8.32 15.312 1 97.62 74 PHE B N 1
ATOM 2407 C CA . PHE B 1 74 ? -9.352 -8.477 13.883 1 97.62 74 PHE B CA 1
ATOM 2408 C C . PHE B 1 74 ? -9.422 -9.938 13.477 1 97.62 74 PHE B C 1
ATOM 2410 O O . PHE B 1 74 ? -9.07 -10.828 14.266 1 97.62 74 PHE B O 1
ATOM 2417 N N . SER B 1 75 ? -9.859 -10.141 12.258 1 97.81 75 SER B N 1
ATOM 2418 C CA . SER B 1 75 ? -9.82 -11.453 11.633 1 97.81 75 SER B CA 1
ATOM 2419 C C . SER B 1 75 ? -9.672 -11.344 10.117 1 97.81 75 SER B C 1
ATOM 2421 O O . SER B 1 75 ? -9.883 -10.273 9.547 1 97.81 75 SER B O 1
ATOM 2423 N N . TRP B 1 76 ? -9.273 -12.445 9.484 1 98.62 76 TRP B N 1
ATOM 2424 C CA . TRP B 1 76 ? -9.078 -12.469 8.039 1 98.62 76 TRP B CA 1
ATOM 2425 C C . TRP B 1 76 ? -9.93 -13.562 7.398 1 98.62 76 TRP B C 1
ATOM 2427 O O . TRP B 1 76 ? -10.102 -14.641 7.973 1 98.62 76 TRP B O 1
ATOM 2437 N N . VAL B 1 77 ? -10.383 -13.203 6.23 1 98.38 77 VAL B N 1
ATOM 2438 C CA . VAL B 1 77 ? -11.133 -14.133 5.391 1 98.38 77 VAL B CA 1
ATOM 2439 C C . VAL B 1 77 ? -10.523 -14.172 3.992 1 98.38 77 VAL B C 1
ATOM 2441 O O . VAL B 1 77 ? -10.18 -13.133 3.428 1 98.38 77 VAL B O 1
ATOM 2444 N N . LYS B 1 78 ? -10.344 -15.344 3.51 1 98.25 78 LYS B N 1
ATOM 2445 C CA . LYS B 1 78 ? -9.898 -15.516 2.131 1 98.25 78 LYS B CA 1
ATOM 2446 C C . LYS B 1 78 ? -10.969 -16.203 1.287 1 98.25 78 LYS B C 1
ATOM 2448 O O . LYS B 1 78 ? -11.367 -17.328 1.57 1 98.25 78 LYS B O 1
ATOM 2453 N N . ASP B 1 79 ? -11.344 -15.484 0.256 1 97.94 79 ASP B N 1
ATOM 2454 C CA . ASP B 1 79 ? -12.344 -16 -0.668 1 97.94 79 ASP B CA 1
ATOM 2455 C C . ASP B 1 79 ? -13.555 -16.547 0.085 1 97.94 79 ASP B C 1
ATOM 2457 O O . ASP B 1 79 ? -14.039 -17.641 -0.208 1 97.94 79 ASP B O 1
ATOM 2461 N N . GLY B 1 80 ? -13.867 -15.883 1.099 1 96.94 80 GLY B N 1
ATOM 2462 C CA . GLY B 1 80 ? -15.102 -16.172 1.815 1 96.94 80 GLY B CA 1
ATOM 2463 C C . GLY B 1 80 ? -14.914 -17.141 2.961 1 96.94 80 GLY B C 1
ATOM 2464 O O . GLY B 1 80 ? -15.852 -17.406 3.719 1 96.94 80 GLY B O 1
ATOM 2465 N N . MET B 1 81 ? -13.758 -17.641 3.115 1 98 81 MET B N 1
ATOM 2466 C CA . MET B 1 81 ? -13.484 -18.594 4.188 1 98 81 MET B CA 1
ATOM 2467 C C . MET B 1 81 ? -12.508 -18 5.203 1 98 81 MET B C 1
ATOM 2469 O O . MET B 1 81 ? -11.555 -17.328 4.828 1 98 81 MET B O 1
ATOM 2473 N N . PRO B 1 82 ? -12.781 -18.375 6.461 1 97.94 82 PRO B N 1
ATOM 2474 C CA . PRO B 1 82 ? -11.859 -17.844 7.477 1 97.94 82 PRO B CA 1
ATOM 2475 C C . PRO B 1 82 ? -10.406 -18.25 7.219 1 97.94 82 PRO B C 1
ATOM 2477 O O . PRO B 1 82 ? -10.141 -19.391 6.832 1 97.94 82 PRO B O 1
ATOM 2480 N N . LEU B 1 83 ? -9.586 -17.359 7.406 1 97.94 83 LEU B N 1
ATOM 2481 C CA . LEU B 1 83 ? -8.156 -17.578 7.219 1 97.94 83 LEU B CA 1
ATOM 2482 C C . LEU B 1 83 ? -7.449 -17.719 8.562 1 97.94 83 LEU B C 1
ATOM 2484 O O . LEU B 1 83 ? -7.387 -16.766 9.336 1 97.94 83 LEU B O 1
ATOM 2488 N N . LEU B 1 84 ? -6.895 -18.844 8.844 1 96.56 84 LEU B N 1
ATOM 2489 C CA . LEU B 1 84 ? -6.176 -19.094 10.086 1 96.56 84 LEU B CA 1
ATOM 2490 C C . LEU B 1 84 ? -4.68 -19.234 9.828 1 96.56 84 LEU B C 1
ATOM 2492 O O . LEU B 1 84 ? -4.27 -19.703 8.758 1 96.56 84 LEU B O 1
ATOM 2496 N N . PRO B 1 85 ? -3.906 -18.797 10.773 1 96.69 85 PRO B N 1
ATOM 2497 C CA . PRO B 1 85 ? -2.461 -18.984 10.602 1 96.69 85 PRO B CA 1
ATOM 2498 C C . PRO B 1 85 ? -2.057 -20.453 10.508 1 96.69 85 PRO B C 1
ATOM 2500 O O . PRO B 1 85 ? -2.729 -21.312 11.062 1 96.69 85 PRO B O 1
ATOM 2503 N N . ASP B 1 86 ? -1.022 -20.656 9.789 1 96.19 86 ASP B N 1
ATOM 2504 C CA . ASP B 1 86 ? -0.421 -21.984 9.648 1 96.19 86 ASP B CA 1
ATOM 2505 C C . ASP B 1 86 ? 1.073 -21.875 9.352 1 96.19 86 ASP B C 1
ATOM 2507 O O . ASP B 1 86 ? 1.71 -20.875 9.688 1 96.19 86 ASP B O 1
ATOM 2511 N N . SER B 1 87 ? 1.646 -22.922 8.945 1 95.44 87 SER B N 1
ATOM 2512 C CA . SER B 1 87 ? 3.08 -22.922 8.672 1 95.44 87 SER B CA 1
ATOM 2513 C C . SER B 1 87 ? 3.418 -21.984 7.516 1 95.44 87 SER B C 1
ATOM 2515 O O . SER B 1 87 ? 4.543 -21.484 7.422 1 95.44 87 SER B O 1
ATOM 2517 N N . HIS B 1 88 ? 2.494 -21.703 6.668 1 95.38 88 HIS B N 1
ATOM 2518 C CA . HIS B 1 88 ? 2.674 -20.922 5.441 1 95.38 88 HIS B CA 1
ATOM 2519 C C . HIS B 1 88 ? 2.316 -19.453 5.656 1 95.38 88 HIS B C 1
ATOM 2521 O O . HIS B 1 88 ? 2.895 -18.578 5.02 1 95.38 88 HIS B O 1
ATOM 2527 N N . ARG B 1 89 ? 1.412 -19.266 6.594 1 96.31 89 ARG B N 1
ATOM 2528 C CA . ARG B 1 89 ? 0.891 -17.938 6.844 1 96.31 89 ARG B CA 1
ATOM 2529 C C . ARG B 1 89 ? 0.928 -17.594 8.328 1 96.31 89 ARG B C 1
ATOM 2531 O O . ARG B 1 89 ? 0.674 -18.453 9.172 1 96.31 89 ARG B O 1
ATOM 2538 N N . ASP B 1 90 ? 1.276 -16.375 8.594 1 96.19 90 ASP B N 1
ATOM 2539 C CA . ASP B 1 90 ? 1.217 -15.867 9.961 1 96.19 90 ASP B CA 1
ATOM 2540 C C . ASP B 1 90 ? 0.281 -14.664 10.055 1 96.19 90 ASP B C 1
ATOM 2542 O O . ASP B 1 90 ? 0.156 -13.891 9.109 1 96.19 90 ASP B O 1
ATOM 2546 N N . ILE B 1 91 ? -0.441 -14.609 11.102 1 97.62 91 ILE B N 1
ATOM 2547 C CA . ILE B 1 91 ? -1.286 -13.469 11.414 1 97.62 91 ILE B CA 1
ATOM 2548 C C . ILE B 1 91 ? -0.882 -12.883 12.766 1 97.62 91 ILE B C 1
ATOM 2550 O O . ILE B 1 91 ? -0.934 -13.57 13.781 1 97.62 91 ILE B O 1
ATOM 2554 N N . ILE B 1 92 ? -0.464 -11.703 12.734 1 96.19 92 ILE B N 1
ATOM 2555 C CA . ILE B 1 92 ? -0.062 -11 13.953 1 96.19 92 ILE B CA 1
ATOM 2556 C C . ILE B 1 92 ? -1.095 -9.93 14.289 1 96.19 92 ILE B C 1
ATOM 2558 O O . ILE B 1 92 ? -1.18 -8.898 13.617 1 96.19 92 ILE B O 1
ATOM 2562 N N . ASN B 1 93 ? -1.853 -10.203 15.312 1 94.94 93 ASN B N 1
ATOM 2563 C CA . ASN B 1 93 ? -2.855 -9.242 15.758 1 94.94 93 ASN B CA 1
ATOM 2564 C C . ASN B 1 93 ? -2.303 -8.312 16.828 1 94.94 93 ASN B C 1
ATOM 2566 O O . ASN B 1 93 ? -1.84 -8.773 17.875 1 94.94 93 ASN B O 1
ATOM 2570 N N . LEU B 1 94 ? -2.322 -7.086 16.562 1 91.19 94 LEU B N 1
ATOM 2571 C CA . LEU B 1 94 ? -1.95 -6.066 17.531 1 91.19 94 LEU B CA 1
ATOM 2572 C C . LEU B 1 94 ? -3.18 -5.312 18.031 1 91.19 94 LEU B C 1
ATOM 2574 O O . LEU B 1 94 ? -4.312 -5.688 17.719 1 91.19 94 LEU B O 1
ATOM 2578 N N . LYS B 1 95 ? -2.955 -4.219 18.797 1 87 95 LYS B N 1
ATOM 2579 C CA . LYS B 1 95 ? -4.066 -3.543 19.453 1 87 95 LYS B CA 1
ATOM 2580 C C . LYS B 1 95 ? -4.938 -2.799 18.453 1 87 95 LYS B C 1
ATOM 2582 O O . LYS B 1 95 ? -6.164 -2.809 18.562 1 87 95 LYS B O 1
ATOM 2587 N N . THR B 1 96 ? -4.324 -2.172 17.453 1 90.25 96 THR B N 1
ATOM 2588 C CA . THR B 1 96 ? -5.113 -1.313 16.578 1 90.25 96 THR B CA 1
ATOM 2589 C C . THR B 1 96 ? -4.973 -1.75 15.133 1 90.25 96 THR B C 1
ATOM 2591 O O . THR B 1 96 ? -5.504 -1.1 14.227 1 90.25 96 THR B O 1
ATOM 2594 N N . PHE B 1 97 ? -4.176 -2.82 14.883 1 95.19 97 PHE B N 1
ATOM 2595 C CA . PHE B 1 97 ? -4.035 -3.326 13.523 1 95.19 97 PHE B CA 1
ATOM 2596 C C . PHE B 1 97 ? -3.584 -4.781 13.531 1 95.19 97 PHE B C 1
ATOM 2598 O O . PHE B 1 97 ? -3.225 -5.32 14.578 1 95.19 97 PHE B O 1
ATOM 2605 N N . THR B 1 98 ? -3.668 -5.438 12.453 1 96.69 98 THR B N 1
ATOM 2606 C CA . THR B 1 98 ? -3.24 -6.816 12.25 1 96.69 98 THR B CA 1
ATOM 2607 C C . THR B 1 98 ? -2.342 -6.934 11.023 1 96.69 98 THR B C 1
ATOM 2609 O O . THR B 1 98 ? -2.469 -6.148 10.078 1 96.69 98 THR B O 1
ATOM 2612 N N . VAL B 1 99 ? -1.42 -7.801 11.055 1 97.06 99 VAL B N 1
ATOM 2613 C CA . VAL B 1 99 ? -0.513 -8.047 9.938 1 97.06 99 VAL B CA 1
ATOM 2614 C C . VAL B 1 99 ? -0.682 -9.477 9.438 1 97.06 99 VAL B C 1
ATOM 2616 O O . VAL B 1 99 ? -0.616 -10.43 10.219 1 97.06 99 VAL B O 1
ATOM 2619 N N . LEU B 1 100 ? -0.937 -9.562 8.203 1 97.56 100 LEU B N 1
ATOM 2620 C CA . LEU B 1 100 ? -0.924 -10.859 7.543 1 97.56 100 LEU B CA 1
ATOM 2621 C C . LEU B 1 100 ? 0.395 -11.086 6.812 1 97.56 100 LEU B C 1
ATOM 2623 O O . LEU B 1 100 ? 0.823 -10.242 6.02 1 97.56 100 LEU B O 1
ATOM 2627 N N . VAL B 1 101 ? 1.004 -12.242 7.094 1 96.5 101 VAL B N 1
ATOM 2628 C CA . VAL B 1 101 ? 2.289 -12.562 6.484 1 96.5 101 VAL B CA 1
ATOM 2629 C C . VAL B 1 101 ? 2.17 -13.867 5.691 1 96.5 101 VAL B C 1
ATOM 2631 O O . VAL B 1 101 ? 1.775 -14.898 6.238 1 96.5 101 VAL B O 1
ATOM 2634 N N . ILE B 1 102 ? 2.48 -13.805 4.449 1 96.81 102 ILE B N 1
ATOM 2635 C CA . ILE B 1 102 ? 2.654 -14.992 3.627 1 96.81 102 ILE B CA 1
ATOM 2636 C C . ILE B 1 102 ? 4.141 -15.227 3.361 1 96.81 102 ILE B C 1
ATOM 2638 O O . ILE B 1 102 ? 4.781 -14.438 2.658 1 96.81 102 ILE B O 1
ATOM 2642 N N . LYS B 1 103 ? 4.648 -16.188 3.871 1 95.06 103 LYS B N 1
ATOM 2643 C CA . LYS B 1 103 ? 6.09 -16.391 3.973 1 95.06 103 LYS B CA 1
ATOM 2644 C C . LYS B 1 103 ? 6.703 -16.672 2.602 1 95.06 103 LYS B C 1
ATOM 2646 O O . LYS B 1 103 ? 7.801 -16.188 2.303 1 95.06 103 LYS B O 1
ATOM 2651 N N . ALA B 1 104 ? 6.043 -17.5 1.784 1 95.56 104 ALA B N 1
ATOM 2652 C CA . ALA B 1 104 ? 6.441 -17.844 0.419 1 95.56 104 ALA B CA 1
ATOM 2653 C C . ALA B 1 104 ? 5.223 -18.031 -0.479 1 95.56 104 ALA B C 1
ATOM 2655 O O . ALA B 1 104 ? 4.645 -19.109 -0.525 1 95.56 104 ALA B O 1
ATOM 2656 N N . ALA B 1 105 ? 4.977 -17.047 -1.204 1 96.5 105 ALA B N 1
ATOM 2657 C CA . ALA B 1 105 ? 3.734 -17.016 -1.973 1 96.5 105 ALA B CA 1
ATOM 2658 C C . ALA B 1 105 ? 3.695 -18.156 -2.99 1 96.5 105 ALA B C 1
ATOM 2660 O O . ALA B 1 105 ? 4.715 -18.484 -3.602 1 96.5 105 ALA B O 1
ATOM 2661 N N . ILE B 1 106 ? 2.553 -18.719 -3.092 1 93 106 ILE B N 1
ATOM 2662 C CA . ILE B 1 106 ? 2.273 -19.734 -4.109 1 93 106 ILE B CA 1
ATOM 2663 C C . ILE B 1 106 ? 1.027 -19.328 -4.898 1 93 106 ILE B C 1
ATOM 2665 O O . ILE B 1 106 ? 0.216 -18.531 -4.43 1 93 106 ILE B O 1
ATOM 2669 N N . PRO B 1 107 ? 0.854 -19.844 -6.078 1 91 107 PRO B N 1
ATOM 2670 C CA . PRO B 1 107 ? -0.298 -19.453 -6.895 1 91 107 PRO B CA 1
ATOM 2671 C C . PRO B 1 107 ? -1.626 -19.641 -6.164 1 91 107 PRO B C 1
ATOM 2673 O O . PRO B 1 107 ? -2.564 -18.859 -6.383 1 91 107 PRO B O 1
ATOM 2676 N N . GLU B 1 108 ? -1.687 -20.562 -5.312 1 90.94 108 GLU B N 1
ATOM 2677 C CA . GLU B 1 108 ? -2.916 -20.844 -4.574 1 90.94 108 GLU B CA 1
ATOM 2678 C C . GLU B 1 108 ? -3.23 -19.719 -3.594 1 90.94 108 GLU B C 1
ATOM 2680 O O . GLU B 1 108 ? -4.355 -19.609 -3.098 1 90.94 108 GLU B O 1
ATOM 2685 N N . ASP B 1 109 ? -2.26 -18.953 -3.301 1 96 109 ASP B N 1
ATOM 2686 C CA . ASP B 1 109 ? -2.473 -17.828 -2.406 1 96 109 ASP B CA 1
ATOM 2687 C C . ASP B 1 109 ? -3.256 -16.719 -3.102 1 96 109 ASP B C 1
ATOM 2689 O O . ASP B 1 109 ? -3.773 -15.805 -2.447 1 96 109 ASP B O 1
ATOM 2693 N N . SER B 1 110 ? -3.309 -16.781 -4.371 1 95 110 SER B N 1
ATOM 2694 C CA . SER B 1 110 ? -4.07 -15.758 -5.086 1 95 110 SER B CA 1
ATOM 2695 C C . SER B 1 110 ? -5.539 -15.773 -4.672 1 95 110 SER B C 1
ATOM 2697 O O . SER B 1 110 ? -6.113 -16.844 -4.453 1 95 110 SER B O 1
ATOM 2699 N N . GLY B 1 111 ? -6.078 -14.648 -4.555 1 96.25 111 GLY B N 1
ATOM 2700 C CA . GLY B 1 111 ? -7.48 -14.539 -4.184 1 96.25 111 GLY B CA 1
ATOM 2701 C C . GLY B 1 111 ? -7.809 -13.25 -3.459 1 96.25 111 GLY B C 1
ATOM 2702 O O . GLY B 1 111 ? -7 -12.32 -3.432 1 96.25 111 GLY B O 1
ATOM 2703 N N . ASN B 1 112 ? -9.047 -13.203 -2.977 1 98 112 ASN B N 1
ATOM 2704 C CA . ASN B 1 112 ? -9.523 -12.039 -2.234 1 98 112 ASN B CA 1
ATOM 2705 C C . ASN B 1 112 ? -9.312 -12.203 -0.732 1 98 112 ASN B C 1
ATOM 2707 O O . ASN B 1 112 ? -9.766 -13.188 -0.143 1 98 112 ASN B O 1
ATOM 2711 N N . TYR B 1 113 ? -8.656 -11.273 -0.201 1 98.56 113 TYR B N 1
ATOM 2712 C CA . TYR B 1 113 ? -8.422 -11.25 1.239 1 98.56 113 TYR B CA 1
ATOM 2713 C C . TYR B 1 113 ? -9.227 -10.141 1.907 1 98.56 113 TYR B C 1
ATOM 2715 O O . TYR B 1 113 ? -9.102 -8.969 1.542 1 98.56 113 TYR B O 1
ATOM 2723 N N . THR B 1 114 ? -10.008 -10.531 2.834 1 98.75 114 THR B N 1
ATOM 2724 C CA . THR B 1 114 ? -10.859 -9.578 3.549 1 98.75 114 THR B CA 1
ATOM 2725 C C . THR B 1 114 ? -10.422 -9.461 5.008 1 98.75 114 THR B C 1
ATOM 2727 O O . THR B 1 114 ? -10.344 -10.469 5.723 1 98.75 114 THR B O 1
ATOM 2730 N N . CYS B 1 115 ? -10.062 -8.273 5.406 1 98.69 115 CYS B N 1
ATOM 2731 C CA . CYS B 1 115 ? -9.828 -7.973 6.812 1 98.69 115 CYS B CA 1
ATOM 2732 C C . CYS B 1 115 ? -11.109 -7.516 7.492 1 98.69 115 CYS B C 1
ATOM 2734 O O . CYS B 1 115 ? -11.812 -6.645 6.98 1 98.69 115 CYS B O 1
ATOM 2736 N N . MET B 1 116 ? -11.375 -8.133 8.594 1 98 116 MET B N 1
ATOM 2737 C CA . MET B 1 116 ? -12.562 -7.773 9.367 1 98 116 MET B CA 1
ATOM 2738 C C . MET B 1 116 ? -12.172 -7.199 10.727 1 98 116 MET B C 1
ATOM 2740 O O . MET B 1 116 ? -11.359 -7.793 11.445 1 98 116 MET B O 1
ATOM 2744 N N . ALA B 1 117 ? -12.727 -6.047 11.062 1 96.88 117 ALA B N 1
ATOM 2745 C CA . ALA B 1 117 ? -12.555 -5.422 12.375 1 96.88 117 ALA B CA 1
ATOM 2746 C C . ALA B 1 117 ? -13.891 -5.301 13.102 1 96.88 117 ALA B C 1
ATOM 2748 O O . ALA B 1 117 ? -14.875 -4.805 12.531 1 96.88 117 ALA B O 1
ATOM 2749 N N . THR B 1 118 ? -13.867 -5.766 14.312 1 95.19 118 THR B N 1
ATOM 2750 C CA . THR B 1 118 ? -15.102 -5.773 15.078 1 95.19 118 THR B CA 1
ATOM 2751 C C . THR B 1 118 ? -14.891 -5.16 16.453 1 95.19 118 THR B C 1
ATOM 2753 O O . THR B 1 118 ? -13.906 -5.473 17.141 1 95.19 118 THR B O 1
ATOM 2756 N N . THR B 1 119 ? -15.781 -4.285 16.797 1 92.31 119 THR B N 1
ATOM 2757 C CA . THR B 1 119 ? -15.898 -3.787 18.156 1 92.31 119 THR B CA 1
ATOM 2758 C C . THR B 1 119 ? -17.25 -4.18 18.766 1 92.31 119 THR B C 1
ATOM 2760 O O . THR B 1 119 ? -18.016 -4.934 18.156 1 92.31 119 THR B O 1
ATOM 2763 N N . SER B 1 120 ? -17.516 -3.744 19.984 1 90.38 120 SER B N 1
ATOM 2764 C CA . SER B 1 120 ? -18.781 -4.055 20.625 1 90.38 120 SER B CA 1
ATOM 2765 C C . SER B 1 120 ? -19.953 -3.373 19.906 1 90.38 120 SER B C 1
ATOM 2767 O O . SER B 1 120 ? -21.078 -3.85 19.969 1 90.38 120 SER B O 1
ATOM 2769 N N . THR B 1 121 ? -19.656 -2.359 19.125 1 89.19 121 THR B N 1
ATOM 2770 C CA . THR B 1 121 ? -20.75 -1.562 18.594 1 89.19 121 THR B CA 1
ATOM 2771 C C . THR B 1 121 ? -20.672 -1.473 17.078 1 89.19 121 THR B C 1
ATOM 2773 O O . THR B 1 121 ? -21.609 -1.006 16.438 1 89.19 121 THR B O 1
ATOM 2776 N N . SER B 1 122 ? -19.516 -1.831 16.531 1 92.44 122 SER B N 1
ATOM 2777 C CA . SER B 1 122 ? -19.344 -1.584 15.109 1 92.44 122 SER B CA 1
ATOM 2778 C C . SER B 1 122 ? -18.547 -2.701 14.445 1 92.44 122 SER B C 1
ATOM 2780 O O . SER B 1 122 ? -17.734 -3.361 15.094 1 92.44 122 SER B O 1
ATOM 2782 N N . LYS B 1 123 ? -18.859 -2.971 13.164 1 94.69 123 LYS B N 1
ATOM 2783 C CA . LYS B 1 123 ? -18.109 -3.908 12.328 1 94.69 123 LYS B CA 1
ATOM 2784 C C . LYS B 1 123 ? -17.75 -3.277 10.984 1 94.69 123 LYS B C 1
ATOM 2786 O O . LYS B 1 123 ? -18.562 -2.57 10.383 1 94.69 123 LYS B O 1
ATOM 2791 N N . GLN B 1 124 ? -16.516 -3.492 10.578 1 96.25 124 GLN B N 1
ATOM 2792 C CA . GLN B 1 124 ? -16.047 -3.014 9.281 1 96.25 124 GLN B CA 1
ATOM 2793 C C . GLN B 1 124 ? -15.188 -4.062 8.586 1 96.25 124 GLN B C 1
ATOM 2795 O O . GLN B 1 124 ? -14.539 -4.875 9.25 1 96.25 124 GLN B O 1
ATOM 2800 N N . GLN B 1 125 ? -15.25 -4.07 7.246 1 97.56 125 GLN B N 1
ATOM 2801 C CA . GLN B 1 125 ? -14.398 -4.98 6.492 1 97.56 125 GLN B CA 1
ATOM 2802 C C . GLN B 1 125 ? -13.828 -4.297 5.25 1 97.56 125 GLN B C 1
ATOM 2804 O O . GLN B 1 125 ? -14.406 -3.332 4.75 1 97.56 125 GLN B O 1
ATOM 2809 N N . PHE B 1 126 ? -12.742 -4.762 4.84 1 97.75 126 PHE B N 1
ATOM 2810 C CA . PHE B 1 126 ? -12.117 -4.301 3.605 1 97.75 126 PHE B CA 1
ATOM 2811 C C . PHE B 1 126 ? -11.453 -5.461 2.873 1 97.75 126 PHE B C 1
ATOM 2813 O O . PHE B 1 126 ? -10.828 -6.324 3.496 1 97.75 126 PHE B O 1
ATOM 2820 N N . THR B 1 127 ? -11.594 -5.477 1.511 1 98.44 127 THR B N 1
ATOM 2821 C CA . THR B 1 127 ? -11.102 -6.586 0.708 1 98.44 127 THR B CA 1
ATOM 2822 C C . THR B 1 127 ? -10.062 -6.105 -0.304 1 98.44 127 THR B C 1
ATOM 2824 O O . THR B 1 127 ? -10.234 -5.055 -0.923 1 98.44 127 THR B O 1
ATOM 2827 N N . ALA B 1 128 ? -9 -6.824 -0.395 1 97.5 128 ALA B N 1
ATOM 2828 C CA . ALA B 1 128 ? -8 -6.609 -1.435 1 97.5 128 ALA B CA 1
ATOM 2829 C C . ALA B 1 128 ? -7.621 -7.918 -2.117 1 97.5 128 ALA B C 1
ATOM 2831 O O . ALA B 1 128 ? -7.66 -8.984 -1.493 1 97.5 128 ALA B O 1
ATOM 2832 N N . MET B 1 129 ? -7.219 -7.812 -3.326 1 97.19 129 MET B N 1
ATOM 2833 C CA . MET B 1 129 ? -6.883 -9 -4.109 1 97.19 129 MET B CA 1
ATOM 2834 C C . MET B 1 129 ? -5.371 -9.195 -4.172 1 97.19 129 MET B C 1
ATOM 2836 O O . MET B 1 129 ? -4.621 -8.242 -4.387 1 97.19 129 MET B O 1
ATOM 2840 N N . LEU B 1 130 ? -4.977 -10.414 -3.947 1 97.12 130 LEU B N 1
ATOM 2841 C CA . LEU B 1 130 ? -3.592 -10.82 -4.168 1 97.12 130 LEU B CA 1
ATOM 2842 C C . LEU B 1 130 ? -3.469 -11.672 -5.426 1 97.12 130 LEU B C 1
ATOM 2844 O O . LEU B 1 130 ? -4.242 -12.609 -5.625 1 97.12 130 LEU B O 1
ATOM 2848 N N . LEU B 1 131 ? -2.516 -11.289 -6.273 1 95.69 131 LEU B N 1
ATOM 2849 C CA . LEU B 1 131 ? -2.195 -12.078 -7.457 1 95.69 131 LEU B CA 1
ATOM 2850 C C . LEU B 1 131 ? -0.747 -12.555 -7.414 1 95.69 131 LEU B C 1
ATOM 2852 O O . LEU B 1 131 ? 0.175 -11.742 -7.305 1 95.69 131 LEU B O 1
ATOM 2856 N N . VAL B 1 132 ? -0.632 -13.828 -7.438 1 96.25 132 VAL B N 1
ATOM 2857 C CA . VAL B 1 132 ? 0.703 -14.414 -7.402 1 96.25 132 VAL B CA 1
ATOM 2858 C C . VAL B 1 132 ? 1.068 -14.953 -8.789 1 96.25 132 VAL B C 1
ATOM 2860 O O . VAL B 1 132 ? 0.357 -15.797 -9.344 1 96.25 132 VAL B O 1
ATOM 2863 N N . GLN B 1 133 ? 2.201 -14.469 -9.266 1 95.88 133 GLN B N 1
ATOM 2864 C CA . GLN B 1 133 ? 2.67 -14.922 -10.57 1 95.88 133 GLN B CA 1
ATOM 2865 C C . GLN B 1 133 ? 3.688 -16.047 -10.422 1 95.88 133 GLN B C 1
ATOM 2867 O O . GLN B 1 133 ? 4.492 -16.047 -9.492 1 95.88 133 GLN B O 1
ATOM 2872 N N . GLY B 1 134 ? 3.557 -16.969 -11.375 1 95.81 134 GLY B N 1
ATOM 2873 C CA . GLY B 1 134 ? 4.484 -18.094 -11.406 1 95.81 134 GLY B CA 1
ATOM 2874 C C . GLY B 1 134 ? 4.387 -18.906 -12.672 1 95.81 134 GLY B C 1
ATOM 2875 O O . GLY B 1 134 ? 3.486 -18.703 -13.484 1 95.81 134 GLY B O 1
ATOM 2876 N N . PRO B 1 135 ? 5.402 -19.734 -12.867 1 96.62 135 PRO B N 1
ATOM 2877 C CA . PRO B 1 135 ? 5.363 -20.594 -14.047 1 96.62 135 PRO B CA 1
ATOM 2878 C C . PRO B 1 135 ? 4.121 -21.484 -14.086 1 96.62 135 PRO B C 1
ATOM 2880 O O . PRO B 1 135 ? 3.457 -21.672 -13.07 1 96.62 135 PRO B O 1
ATOM 2883 N N . PRO B 1 136 ? 3.848 -21.953 -15.305 1 96.69 136 PRO B N 1
ATOM 2884 C CA . PRO B 1 136 ? 2.666 -22.812 -15.398 1 96.69 136 PRO B CA 1
ATOM 2885 C C . PRO B 1 136 ? 2.816 -24.109 -14.609 1 96.69 136 PRO B C 1
ATOM 2887 O O . PRO B 1 136 ? 3.936 -24.594 -14.414 1 96.69 136 PRO B O 1
ATOM 2890 N N . LYS B 1 137 ? 1.686 -24.516 -14.141 1 96 137 LYS B N 1
ATOM 2891 C CA . LYS B 1 137 ? 1.586 -25.812 -13.477 1 96 137 LYS B CA 1
ATOM 2892 C C . LYS B 1 137 ? 0.521 -26.688 -14.125 1 96 137 LYS B C 1
ATOM 2894 O O . LYS B 1 137 ? -0.474 -26.188 -14.648 1 96 137 LYS B O 1
ATOM 2899 N N . TRP B 1 138 ? 0.719 -28 -14.078 1 96.75 138 TRP B N 1
ATOM 2900 C CA . TRP B 1 138 ? -0.232 -28.922 -14.703 1 96.75 138 TRP B CA 1
ATOM 2901 C C . TRP B 1 138 ? -1.539 -28.969 -13.922 1 96.75 138 TRP B C 1
ATOM 2903 O O . TRP B 1 138 ? -1.529 -29.125 -12.695 1 96.75 138 TRP B O 1
ATOM 2913 N N . GLN B 1 139 ? -2.553 -28.766 -14.562 1 95.94 139 GLN B N 1
ATOM 2914 C CA . GLN B 1 139 ? -3.857 -29.109 -14.016 1 95.94 139 GLN B CA 1
ATOM 2915 C C . GLN B 1 139 ? -4.238 -30.547 -14.383 1 95.94 139 GLN B C 1
ATOM 2917 O O . GLN B 1 139 ? -4.668 -31.312 -13.523 1 95.94 139 GLN B O 1
ATOM 2922 N N . GLN B 1 140 ? -4.086 -30.781 -15.656 1 97.06 140 GLN B N 1
ATOM 2923 C CA . GLN B 1 140 ? -4.215 -32.125 -16.188 1 97.06 140 GLN B CA 1
ATOM 2924 C C . GLN B 1 140 ? -3.096 -32.438 -17.172 1 97.06 140 GLN B C 1
ATOM 2926 O O . GLN B 1 140 ? -3.064 -31.891 -18.281 1 97.06 140 GLN B O 1
ATOM 2931 N N . ARG B 1 141 ? -2.27 -33.281 -16.797 1 97.19 141 ARG B N 1
ATOM 2932 C CA . ARG B 1 141 ? -1.146 -33.688 -17.625 1 97.19 141 ARG B CA 1
ATOM 2933 C C . ARG B 1 141 ? -1.586 -34.688 -18.688 1 97.19 141 ARG B C 1
ATOM 2935 O O . ARG B 1 141 ? -2.336 -35.625 -18.375 1 97.19 141 ARG B O 1
ATOM 2942 N N . PRO B 1 142 ? -1.154 -34.562 -19.922 1 98.06 142 PRO B N 1
ATOM 2943 C CA . PRO B 1 142 ? -1.563 -35.5 -20.953 1 98.06 142 PRO B CA 1
ATOM 2944 C C . PRO B 1 142 ? -0.921 -36.875 -20.781 1 98.06 142 PRO B C 1
ATOM 2946 O O . PRO B 1 142 ? 0.187 -37 -20.25 1 98.06 142 PRO B O 1
ATOM 2949 N N . LEU B 1 143 ? -1.693 -37.875 -21.219 1 98.19 143 LEU B N 1
ATOM 2950 C CA . LEU B 1 143 ? -1.233 -39.25 -21.109 1 98.19 143 LEU B CA 1
ATOM 2951 C C . LEU B 1 143 ? -1.276 -39.938 -22.469 1 98.19 143 LEU B C 1
ATOM 2953 O O . LEU B 1 143 ? -2.014 -39.531 -23.359 1 98.19 143 LEU B O 1
ATOM 2957 N N . ASP B 1 144 ? -0.498 -41.031 -22.531 1 98.31 144 ASP B N 1
ATOM 2958 C CA . ASP B 1 144 ? -0.538 -41.812 -23.75 1 98.31 144 ASP B CA 1
ATOM 2959 C C . ASP B 1 144 ? -1.938 -42.375 -24 1 98.31 144 ASP B C 1
ATOM 2961 O O . ASP B 1 144 ? -2.695 -42.594 -23.047 1 98.31 144 ASP B O 1
ATOM 2965 N N . LYS B 1 145 ? -2.221 -42.594 -25.281 1 98.25 145 LYS B N 1
ATOM 2966 C CA . LYS B 1 145 ? -3.535 -43.125 -25.609 1 98.25 145 LYS B CA 1
ATOM 2967 C C . LYS B 1 145 ? -3.438 -44.156 -26.719 1 98.25 145 LYS B C 1
ATOM 2969 O O . LYS B 1 145 ? -2.518 -44.125 -27.547 1 98.25 145 LYS B O 1
ATOM 2974 N N . VAL B 1 146 ? -4.34 -45.031 -26.641 1 97.62 146 VAL B N 1
ATOM 2975 C CA . VAL B 1 146 ? -4.57 -46.031 -27.703 1 97.62 146 VAL B CA 1
ATOM 2976 C C . VAL B 1 146 ? -5.988 -45.875 -28.25 1 97.62 146 VAL B C 1
ATOM 2978 O O . VAL B 1 146 ? -6.949 -45.781 -27.484 1 97.62 146 VAL B O 1
ATOM 2981 N N . VAL B 1 147 ? -6.074 -45.844 -29.625 1 97.06 147 VAL B N 1
ATOM 2982 C CA . VAL B 1 147 ? -7.395 -45.656 -30.219 1 97.06 147 VAL B CA 1
ATOM 2983 C C . VAL B 1 147 ? -7.543 -46.562 -31.438 1 97.06 147 VAL B C 1
ATOM 2985 O O . VAL B 1 147 ? -6.559 -46.875 -32.125 1 97.06 147 VAL B O 1
ATOM 2988 N N . SER B 1 148 ? -8.766 -47 -31.625 1 96.25 148 SER B N 1
ATOM 2989 C CA . SER B 1 148 ? -9.047 -47.688 -32.875 1 96.25 148 SER B CA 1
ATOM 2990 C C . SER B 1 148 ? -9.281 -46.688 -34.031 1 96.25 148 SER B C 1
ATOM 2992 O O . SER B 1 148 ? -9.938 -45.688 -33.844 1 96.25 148 SER B O 1
ATOM 2994 N N . ALA B 1 149 ? -8.875 -47.094 -35.156 1 93.5 149 ALA B N 1
ATOM 2995 C CA . ALA B 1 149 ? -9.031 -46.25 -36.312 1 93.5 149 ALA B CA 1
ATOM 2996 C C . ALA B 1 149 ? -10.484 -45.812 -36.469 1 93.5 149 ALA B C 1
ATOM 2998 O O . ALA B 1 149 ? -11.406 -46.531 -36.125 1 93.5 149 ALA B O 1
ATOM 2999 N N . LYS B 1 150 ? -10.609 -44.562 -37 1 93.44 150 LYS B N 1
ATOM 3000 C CA . LYS B 1 150 ? -11.891 -43.938 -37.344 1 93.44 150 LYS B CA 1
ATOM 3001 C C . LYS B 1 150 ? -12.555 -43.344 -36.125 1 93.44 150 LYS B C 1
ATOM 3003 O O . LYS B 1 150 ? -13.477 -42.531 -36.219 1 93.44 150 LYS B O 1
ATOM 3008 N N . ASN B 1 151 ? -12.102 -43.75 -34.938 1 95.88 151 ASN B N 1
ATOM 3009 C CA . ASN B 1 151 ? -12.633 -43.156 -33.719 1 95.88 151 ASN B CA 1
ATOM 3010 C C . ASN B 1 151 ? -11.883 -41.875 -33.344 1 95.88 151 ASN B C 1
ATOM 3012 O O . ASN B 1 151 ? -10.758 -41.656 -33.781 1 95.88 151 ASN B O 1
ATOM 3016 N N . SER B 1 152 ? -12.555 -41.094 -32.531 1 96.56 152 SER B N 1
ATOM 3017 C CA . SER B 1 152 ? -11.922 -39.875 -32.031 1 96.56 152 SER B CA 1
ATOM 3018 C C . SER B 1 152 ? -11.141 -40.094 -30.766 1 96.56 152 SER B C 1
ATOM 3020 O O . SER B 1 152 ? -11.469 -41 -29.984 1 96.56 152 SER B O 1
ATOM 3022 N N . VAL B 1 153 ? -10.102 -39.281 -30.547 1 97.31 153 VAL B N 1
ATOM 3023 C CA . VAL B 1 153 ? -9.297 -39.375 -29.344 1 97.31 153 VAL B CA 1
ATOM 3024 C C . VAL B 1 153 ? -9.008 -38 -28.797 1 97.31 153 VAL B C 1
ATOM 3026 O O . VAL B 1 153 ? -8.836 -37.031 -29.578 1 97.31 153 VAL B O 1
ATOM 3029 N N . THR B 1 154 ? -8.992 -37.906 -27.484 1 98.12 154 THR B N 1
ATOM 3030 C CA .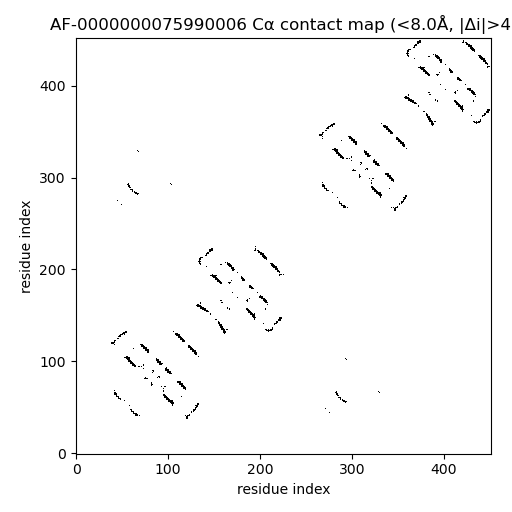 THR B 1 154 ? -8.711 -36.625 -26.859 1 98.12 154 THR B CA 1
ATOM 3031 C C . THR B 1 154 ? -7.559 -36.75 -25.875 1 98.12 154 THR B C 1
ATOM 3033 O O . THR B 1 154 ? -7.582 -37.594 -24.969 1 98.12 154 THR B O 1
ATOM 3036 N N . PHE B 1 155 ? -6.512 -35.938 -26.062 1 98.25 155 PHE B N 1
ATOM 3037 C CA . PHE B 1 155 ? -5.453 -35.75 -25.078 1 98.25 155 PHE B CA 1
ATOM 3038 C C . PHE B 1 155 ? -5.777 -34.594 -24.141 1 98.25 155 PHE B C 1
ATOM 3040 O O . PHE B 1 155 ? -5.766 -33.438 -24.547 1 98.25 155 PHE B O 1
ATOM 3047 N N . PHE B 1 156 ? -6.016 -34.906 -22.922 1 98.19 156 PHE B N 1
ATOM 3048 C CA . PHE B 1 156 ? -6.242 -33.844 -21.953 1 98.19 156 PHE B CA 1
ATOM 3049 C C . PHE B 1 156 ? -4.926 -33.156 -21.578 1 98.19 156 PHE B C 1
ATOM 3051 O O . PHE B 1 156 ? -3.926 -33.844 -21.328 1 98.19 156 PHE B O 1
ATOM 3058 N N . CYS B 1 157 ? -4.926 -31.938 -21.641 1 97.81 157 CYS B N 1
ATOM 3059 C CA . CYS B 1 157 ? -3.775 -31.109 -21.297 1 97.81 157 CYS B CA 1
ATOM 3060 C C . CYS B 1 157 ? -4.215 -29.734 -20.844 1 97.81 157 CYS B C 1
ATOM 3062 O O . CYS B 1 157 ? -4.699 -28.922 -21.641 1 97.81 157 CYS B O 1
ATOM 3064 N N . SER B 1 158 ? -4.066 -29.484 -19.656 1 97.19 158 SER B N 1
ATOM 3065 C CA . SER B 1 158 ? -4.445 -28.203 -19.094 1 97.19 158 SER B CA 1
ATOM 3066 C C . SER B 1 158 ? -3.449 -27.75 -18.031 1 97.19 158 SER B C 1
ATOM 3068 O O . SER B 1 158 ? -2.883 -28.578 -17.312 1 97.19 158 SER B O 1
ATOM 3070 N N . ALA B 1 159 ? -3.225 -26.5 -18.031 1 96.5 159 ALA B N 1
ATOM 3071 C CA . ALA B 1 159 ? -2.283 -25.891 -17.094 1 96.5 159 ALA B CA 1
ATOM 3072 C C . ALA B 1 159 ? -2.879 -24.656 -16.438 1 96.5 159 ALA B C 1
ATOM 3074 O O . ALA B 1 159 ? -3.795 -24.031 -16.984 1 96.5 159 ALA B O 1
ATOM 3075 N N . TYR B 1 160 ? -2.404 -24.406 -15.242 1 92.75 160 TYR B N 1
ATOM 3076 C CA . TYR B 1 160 ? -2.824 -23.188 -14.555 1 92.75 160 TYR B CA 1
ATOM 3077 C C . TYR B 1 160 ? -1.619 -22.359 -14.117 1 92.75 160 TYR B C 1
ATOM 3079 O O . TYR B 1 160 ? -0.487 -22.844 -14.141 1 92.75 160 TYR B O 1
ATOM 3087 N N . GLY B 1 161 ? -1.981 -21.047 -13.773 1 91.81 161 GLY B N 1
ATOM 3088 C CA . GLY B 1 161 ? -0.988 -20.062 -13.375 1 91.81 161 GLY B CA 1
ATOM 3089 C C . GLY B 1 161 ? -1.352 -18.656 -13.781 1 91.81 161 GLY B C 1
ATOM 3090 O O . GLY B 1 161 ? -2.334 -18.438 -14.492 1 91.81 161 GLY B O 1
ATOM 3091 N N . TYR B 1 162 ? -0.549 -17.812 -13.305 1 91.69 162 TYR B N 1
ATOM 3092 C CA . TYR B 1 162 ? -0.72 -16.422 -13.695 1 91.69 162 TYR B CA 1
ATOM 3093 C C . TYR B 1 162 ? 0.59 -15.836 -14.211 1 91.69 162 TYR B C 1
ATOM 3095 O O . TYR B 1 162 ? 1.612 -15.891 -13.523 1 91.69 162 TYR B O 1
ATOM 3103 N N . PRO B 1 163 ? 0.498 -15.219 -15.336 1 93.5 163 PRO B N 1
ATOM 3104 C CA . PRO B 1 163 ? -0.632 -15.125 -16.266 1 93.5 163 PRO B CA 1
ATOM 3105 C C . PRO B 1 163 ? -1.146 -16.484 -16.703 1 93.5 163 PRO B C 1
ATOM 3107 O O . PRO B 1 163 ? -0.473 -17.5 -16.5 1 93.5 163 PRO B O 1
ATOM 3110 N N . GLN B 1 164 ? -2.266 -16.547 -17.25 1 93.81 164 GLN B N 1
ATOM 3111 C CA . GLN B 1 164 ? -2.857 -17.797 -17.703 1 93.81 164 GLN B CA 1
ATOM 3112 C C . GLN B 1 164 ? -2.025 -18.422 -18.812 1 93.81 164 GLN B C 1
ATOM 3114 O O . GLN B 1 164 ? -1.758 -17.781 -19.844 1 93.81 164 GLN B O 1
ATOM 3119 N N . PRO B 1 165 ? -1.714 -19.641 -18.703 1 96.56 165 PRO B N 1
ATOM 3120 C CA . PRO B 1 165 ? -0.877 -20.297 -19.703 1 96.56 165 PRO B CA 1
ATOM 3121 C C . PRO B 1 165 ? -1.625 -20.562 -21.016 1 96.56 165 PRO B C 1
ATOM 3123 O O . PRO B 1 165 ? -2.834 -20.797 -21 1 96.56 165 PRO B O 1
ATOM 3126 N N . LYS B 1 166 ? -0.833 -20.5 -22.062 1 96.75 166 LYS B N 1
ATOM 3127 C CA . LYS B 1 166 ? -1.304 -20.938 -23.375 1 96.75 166 LYS B CA 1
ATOM 3128 C C . LYS B 1 166 ? -0.755 -22.328 -23.703 1 96.75 166 LYS B C 1
ATOM 3130 O O . LYS B 1 166 ? 0.414 -22.609 -23.438 1 96.75 166 LYS B O 1
ATOM 3135 N N . VAL B 1 167 ? -1.647 -23.109 -24.281 1 97.25 167 VAL B N 1
ATOM 3136 C CA . VAL B 1 167 ? -1.251 -24.484 -24.594 1 97.25 167 VAL B CA 1
ATOM 3137 C C . VAL B 1 167 ? -1.113 -24.641 -26.109 1 97.25 167 VAL B C 1
ATOM 3139 O O . VAL B 1 167 ? -1.992 -24.234 -26.875 1 97.25 167 VAL B O 1
ATOM 3142 N N . LEU B 1 168 ? -0.025 -25.188 -26.547 1 95.06 168 LEU B N 1
ATOM 3143 C CA . LEU B 1 168 ? 0.234 -25.516 -27.938 1 95.06 168 LEU B CA 1
ATOM 3144 C C . LEU B 1 168 ? 0.576 -27 -28.078 1 95.06 168 LEU B C 1
ATOM 3146 O O . LEU B 1 168 ? 1.209 -27.578 -27.203 1 95.06 168 LEU B O 1
ATOM 3150 N N . TRP B 1 169 ? 0.125 -27.547 -29.203 1 95.12 169 TRP B N 1
ATOM 3151 C CA . TRP B 1 169 ? 0.435 -28.938 -29.5 1 95.12 169 TRP B CA 1
ATOM 3152 C C . TRP B 1 169 ? 1.285 -29.047 -30.766 1 95.12 169 TRP B C 1
ATOM 3154 O O . TRP B 1 169 ? 1.08 -28.297 -31.719 1 95.12 169 TRP B O 1
ATOM 3164 N N . ARG B 1 170 ? 2.189 -30.016 -30.703 1 92.94 170 ARG B N 1
ATOM 3165 C CA . ARG B 1 170 ? 2.994 -30.328 -31.875 1 92.94 170 ARG B CA 1
ATOM 3166 C C . ARG B 1 170 ? 3.178 -31.844 -32 1 92.94 170 ARG B C 1
ATOM 3168 O O . ARG B 1 170 ? 3.328 -32.531 -31.016 1 92.94 170 ARG B O 1
ATOM 3175 N N . LYS B 1 171 ? 3.105 -32.281 -33.281 1 92.44 171 LYS B N 1
ATOM 3176 C CA . LYS B 1 171 ? 3.453 -33.656 -33.594 1 92.44 171 LYS B CA 1
ATOM 3177 C C . LYS B 1 171 ? 4.895 -33.75 -34.094 1 92.44 171 LYS B C 1
ATOM 3179 O O . LYS B 1 171 ? 5.367 -32.906 -34.812 1 92.44 171 LYS B O 1
ATOM 3184 N N . ALA B 1 172 ? 5.832 -34.625 -33.594 1 85.25 172 ALA B N 1
ATOM 3185 C CA . ALA B 1 172 ? 7.258 -34.781 -33.875 1 85.25 172 ALA B CA 1
ATOM 3186 C C . ALA B 1 172 ? 7.5 -34.844 -35.406 1 85.25 172 ALA B C 1
ATOM 3188 O O . ALA B 1 172 ? 8.414 -34.188 -35.906 1 85.25 172 ALA B O 1
ATOM 3189 N N . ASP B 1 173 ? 7.25 -35.75 -36.094 1 68.94 173 ASP B N 1
ATOM 3190 C CA . ASP B 1 173 ? 7.777 -36.062 -37.438 1 68.94 173 ASP B CA 1
ATOM 3191 C C . ASP B 1 173 ? 6.902 -35.469 -38.531 1 68.94 173 ASP B C 1
ATOM 3193 O O . ASP B 1 173 ? 7.27 -35.5 -39.719 1 68.94 173 ASP B O 1
ATOM 3197 N N . GLU B 1 174 ? 5.645 -35.156 -38.469 1 61.53 174 GLU B N 1
ATOM 3198 C CA . GLU B 1 174 ? 4.852 -35.125 -39.719 1 61.53 174 GLU B CA 1
ATOM 3199 C C . GLU B 1 174 ? 3.949 -33.875 -39.719 1 61.53 174 GLU B C 1
ATOM 3201 O O . GLU B 1 174 ? 3.617 -33.312 -38.688 1 61.53 174 GLU B O 1
ATOM 3206 N N . LYS B 1 175 ? 3.938 -33.406 -41 1 56.78 175 LYS B N 1
ATOM 3207 C CA . LYS B 1 175 ? 2.904 -32.438 -41.375 1 56.78 175 LYS B CA 1
ATOM 3208 C C . LYS B 1 175 ? 1.522 -32.906 -40.938 1 56.78 175 LYS B C 1
ATOM 3210 O O . LYS B 1 175 ? 0.952 -33.812 -41.562 1 56.78 175 LYS B O 1
ATOM 3215 N N . SER B 1 176 ? 1.346 -33.219 -39.781 1 55.5 176 SER B N 1
ATOM 3216 C CA . SER B 1 176 ? 0.004 -33.719 -39.469 1 55.5 176 SER B CA 1
ATOM 3217 C C . SER B 1 176 ? -1.064 -32.781 -40.031 1 55.5 176 SER B C 1
ATOM 3219 O O . SER B 1 176 ? -0.849 -31.578 -40.156 1 55.5 176 SER B O 1
ATOM 3221 N N . ASN B 1 177 ? -1.849 -33.438 -40.906 1 56.41 177 ASN B N 1
ATOM 3222 C CA . ASN B 1 177 ? -3.02 -32.688 -41.375 1 56.41 177 ASN B CA 1
ATOM 3223 C C . ASN B 1 177 ? -3.848 -32.156 -40.219 1 56.41 177 ASN B C 1
ATOM 3225 O O . ASN B 1 177 ? -4.629 -32.875 -39.594 1 56.41 177 ASN B O 1
ATOM 3229 N N . ASN B 1 178 ? -3.609 -30.984 -39.812 1 70.81 178 ASN B N 1
ATOM 3230 C CA . ASN B 1 178 ? -4.129 -30.234 -38.656 1 70.81 178 ASN B CA 1
ATOM 3231 C C . ASN B 1 178 ? -5.605 -29.891 -38.844 1 70.81 178 ASN B C 1
ATOM 3233 O O . ASN B 1 178 ? -6.246 -29.406 -37.906 1 70.81 178 ASN B O 1
ATOM 3237 N N . LYS B 1 179 ? -6.137 -30.5 -39.969 1 81.25 179 LYS B N 1
ATOM 3238 C CA . LYS B 1 179 ? -7.512 -30.062 -40.188 1 81.25 179 LYS B CA 1
ATOM 3239 C C . LYS B 1 179 ? -8.484 -30.797 -39.281 1 81.25 179 LYS B C 1
ATOM 3241 O O . LYS B 1 179 ? -9.578 -30.312 -39 1 81.25 179 LYS B O 1
ATOM 3246 N N . ARG B 1 180 ? -8.07 -32.031 -38.875 1 90.06 180 ARG B N 1
ATOM 3247 C CA . ARG B 1 180 ? -8.953 -32.812 -38 1 90.06 180 ARG B CA 1
ATOM 3248 C C . ARG B 1 180 ? -8.641 -32.562 -36.531 1 90.06 180 ARG B C 1
ATOM 3250 O O . ARG B 1 180 ? -9.18 -33.25 -35.656 1 90.06 180 ARG B O 1
ATOM 3257 N N . TRP B 1 181 ? -7.727 -31.641 -36.375 1 92 181 TRP B N 1
ATOM 3258 C CA . TRP B 1 181 ? -7.352 -31.297 -35 1 92 181 TRP B CA 1
ATOM 3259 C C . TRP B 1 181 ? -8.242 -30.203 -34.438 1 92 181 TRP B C 1
ATOM 3261 O O . TRP B 1 181 ? -8.523 -29.219 -35.125 1 92 181 TRP B O 1
ATOM 3271 N N . THR B 1 182 ? -8.695 -30.422 -33.25 1 94.44 182 THR B N 1
ATOM 3272 C CA . THR B 1 182 ? -9.352 -29.359 -32.5 1 94.44 182 THR B CA 1
ATOM 3273 C C . THR B 1 182 ? -8.734 -29.219 -31.109 1 94.44 182 THR B C 1
ATOM 3275 O O . THR B 1 182 ? -8.586 -30.203 -30.391 1 94.44 182 THR B O 1
ATOM 3278 N N . VAL B 1 183 ? -8.352 -28.031 -30.828 1 94.69 183 VAL B N 1
ATOM 3279 C CA . VAL B 1 183 ? -7.836 -27.75 -29.484 1 94.69 183 VAL B CA 1
ATOM 3280 C C . VAL B 1 183 ? -8.867 -26.969 -28.688 1 94.69 183 VAL B C 1
ATOM 3282 O O . VAL B 1 183 ? -9.281 -25.875 -29.094 1 94.69 183 VAL B O 1
ATOM 3285 N N . SER B 1 184 ? -9.195 -27.484 -27.578 1 95.19 184 SER B N 1
ATOM 3286 C CA . SER B 1 184 ? -10.195 -26.844 -26.734 1 95.19 184 SER B CA 1
ATOM 3287 C C . SER B 1 184 ? -9.602 -25.672 -25.969 1 95.19 184 SER B C 1
ATOM 3289 O O . SER B 1 184 ? -8.383 -25.484 -25.953 1 95.19 184 SER B O 1
ATOM 3291 N N . VAL B 1 185 ? -10.445 -24.953 -25.344 1 94 185 VAL B N 1
ATOM 3292 C CA . VAL B 1 185 ? -10.07 -23.75 -24.594 1 94 185 VAL B CA 1
ATOM 3293 C C . VAL B 1 185 ? -9.148 -24.141 -23.438 1 94 185 VAL B C 1
ATOM 3295 O O . VAL B 1 185 ? -8.227 -23.391 -23.109 1 94 185 VAL B O 1
ATOM 3298 N N . ASP B 1 186 ? -9.289 -25.328 -22.891 1 93.12 186 ASP B N 1
ATOM 3299 C CA . ASP B 1 186 ? -8.469 -25.75 -21.75 1 93.12 186 ASP B CA 1
ATOM 3300 C C . ASP B 1 186 ? -7.121 -26.281 -22.219 1 93.12 186 ASP B C 1
ATOM 3302 O O . ASP B 1 186 ? -6.238 -26.562 -21.406 1 93.12 186 ASP B O 1
ATOM 3306 N N . GLY B 1 187 ? -7.062 -26.438 -23.5 1 96.12 187 GLY B N 1
ATOM 3307 C CA . GLY B 1 187 ? -5.773 -26.828 -24.047 1 96.12 187 GLY B CA 1
ATOM 3308 C C . GLY B 1 187 ? -5.734 -28.281 -24.5 1 96.12 187 GLY B C 1
ATOM 3309 O O . GLY B 1 187 ? -4.719 -28.75 -25.016 1 96.12 187 GLY B O 1
ATOM 3310 N N . SER B 1 188 ? -6.801 -28.984 -24.438 1 97.56 188 SER B N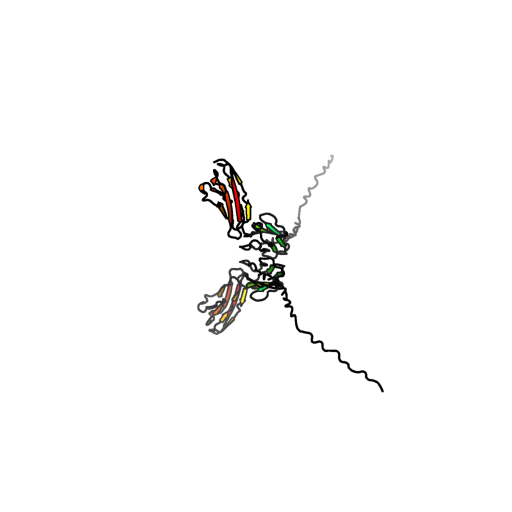 1
ATOM 3311 C CA . SER B 1 188 ? -6.84 -30.391 -24.812 1 97.56 188 SER B CA 1
ATOM 3312 C C . SER B 1 188 ? -6.926 -30.562 -26.328 1 97.56 188 SER B C 1
ATOM 3314 O O . SER B 1 188 ? -7.574 -29.781 -27 1 97.56 188 SER B O 1
ATOM 3316 N N . LEU B 1 189 ? -6.395 -31.609 -26.828 1 96.75 189 LEU B N 1
ATOM 3317 C CA . LEU B 1 189 ? -6.383 -31.891 -28.266 1 96.75 189 LEU B CA 1
ATOM 3318 C C . LEU B 1 189 ? -7.305 -33.062 -28.594 1 96.75 189 LEU B C 1
ATOM 3320 O O . LEU B 1 189 ? -7.211 -34.125 -27.984 1 96.75 189 LEU B O 1
ATOM 3324 N N . THR B 1 190 ? -8.156 -32.844 -29.5 1 97.5 190 THR B N 1
ATOM 3325 C CA . THR B 1 190 ? -9.008 -33.875 -30.031 1 97.5 190 THR B CA 1
ATOM 3326 C C . THR B 1 190 ? -8.688 -34.156 -31.5 1 97.5 190 THR B C 1
ATOM 3328 O O . THR B 1 190 ? -8.602 -33.219 -32.312 1 97.5 190 THR B O 1
ATOM 3331 N N . ILE B 1 191 ? -8.492 -35.344 -31.828 1 95 191 ILE B N 1
ATOM 3332 C CA . ILE B 1 191 ? -8.297 -35.812 -33.219 1 95 191 ILE B CA 1
ATOM 3333 C C . ILE B 1 191 ? -9.484 -36.656 -33.656 1 95 191 ILE B C 1
ATOM 3335 O O . ILE B 1 191 ? -9.766 -37.688 -33.031 1 95 191 ILE B O 1
ATOM 3339 N N . GLU B 1 192 ? -10.047 -36.188 -34.656 1 94.88 192 GLU B N 1
ATOM 3340 C CA . GLU B 1 192 ? -11.219 -36.906 -35.156 1 94.88 192 GLU B CA 1
ATOM 3341 C C . GLU B 1 192 ? -10.836 -37.906 -36.25 1 94.88 192 GLU B C 1
ATOM 3343 O O . GLU B 1 192 ? -9.844 -37.719 -36.938 1 94.88 192 GLU B O 1
ATOM 3348 N N . GLU B 1 193 ? -11.625 -38.938 -36.375 1 92.75 193 GLU B N 1
ATOM 3349 C CA . GLU B 1 193 ? -11.477 -39.938 -37.438 1 92.75 193 GLU B CA 1
ATOM 3350 C C . GLU B 1 193 ? -10.016 -40.344 -37.625 1 92.75 193 GLU B C 1
ATOM 3352 O O . GLU B 1 193 ? -9.469 -40.25 -38.719 1 92.75 193 GLU B O 1
ATOM 3357 N N . THR B 1 194 ? -9.555 -40.906 -36.594 1 93.31 194 THR B N 1
ATOM 3358 C CA . THR B 1 194 ? -8.125 -41.219 -36.562 1 93.31 194 THR B CA 1
ATOM 3359 C C . THR B 1 194 ? -7.754 -42.219 -37.625 1 93.31 194 THR B C 1
ATOM 3361 O O . THR B 1 194 ? -8.555 -43.062 -38 1 93.31 194 THR B O 1
ATOM 3364 N N . THR B 1 195 ? -6.555 -42 -38.219 1 91.19 195 THR B N 1
ATOM 3365 C CA . THR B 1 195 ? -5.945 -42.938 -39.156 1 91.19 195 THR B CA 1
ATOM 3366 C C . THR B 1 195 ? -4.594 -43.438 -38.656 1 91.19 195 THR B C 1
ATOM 3368 O O . THR B 1 195 ? -4.07 -42.875 -37.656 1 91.19 195 THR B O 1
ATOM 3371 N N . LYS B 1 196 ? -4.031 -44.438 -39.25 1 90.69 196 LYS B N 1
ATOM 3372 C CA . LYS B 1 196 ? -2.723 -44.938 -38.844 1 90.69 196 LYS B CA 1
ATOM 3373 C C . LYS B 1 196 ? -1.663 -43.844 -38.906 1 90.69 196 LYS B C 1
ATOM 3375 O O . LYS B 1 196 ? -0.724 -43.844 -38.094 1 90.69 196 LYS B O 1
ATOM 3380 N N . ASP B 1 197 ? -1.922 -42.875 -39.781 1 87.88 197 ASP B N 1
ATOM 3381 C CA . ASP B 1 197 ? -0.965 -41.781 -39.938 1 87.88 197 ASP B CA 1
ATOM 3382 C C . ASP B 1 197 ? -0.979 -40.844 -38.719 1 87.88 197 ASP B C 1
ATOM 3384 O O . ASP B 1 197 ? -0.034 -40.094 -38.5 1 87.88 197 ASP B O 1
ATOM 3388 N N . ASP B 1 198 ? -2.025 -40.938 -38.031 1 91.44 198 ASP B N 1
ATOM 3389 C CA . ASP B 1 198 ? -2.141 -40.094 -36.844 1 91.44 198 ASP B CA 1
ATOM 3390 C C . ASP B 1 198 ? -1.277 -40.625 -35.719 1 91.44 198 ASP B C 1
ATOM 3392 O O . ASP B 1 198 ? -0.996 -39.875 -34.75 1 91.44 198 ASP B O 1
ATOM 3396 N N . GLY B 1 199 ? -0.904 -41.875 -35.781 1 92 199 GLY B N 1
ATOM 3397 C CA . GLY B 1 199 ? -0.055 -42.469 -34.75 1 92 199 GLY B CA 1
ATOM 3398 C C . GLY B 1 199 ? 1.29 -41.781 -34.656 1 92 199 GLY B C 1
ATOM 3399 O O . GLY B 1 199 ? 1.854 -41.312 -35.656 1 92 199 GLY B O 1
ATOM 3400 N N . GLY B 1 200 ? 1.739 -41.656 -33.375 1 93.12 200 GLY B N 1
ATOM 3401 C CA . GLY B 1 200 ? 3.027 -41 -33.156 1 93.12 200 GLY B CA 1
ATOM 3402 C C . GLY B 1 200 ? 3.088 -40.219 -31.875 1 93.12 200 GLY B C 1
ATOM 3403 O O . GLY B 1 200 ? 2.275 -40.438 -30.969 1 93.12 200 GLY B O 1
ATOM 3404 N N . ARG B 1 201 ? 4.145 -39.375 -31.844 1 95.69 201 ARG B N 1
ATOM 3405 C CA . ARG B 1 201 ? 4.375 -38.625 -30.625 1 95.69 201 ARG B CA 1
ATOM 3406 C C . ARG B 1 201 ? 3.85 -37.188 -30.781 1 95.69 201 ARG B C 1
ATOM 3408 O O . ARG B 1 201 ? 4.02 -36.562 -31.828 1 95.69 201 ARG B O 1
ATOM 3415 N N . TYR B 1 202 ? 3.148 -36.812 -29.766 1 95.44 202 TYR B N 1
ATOM 3416 C CA . TYR B 1 202 ? 2.605 -35.469 -29.672 1 95.44 202 TYR B CA 1
ATOM 3417 C C . TYR B 1 202 ? 3.137 -34.75 -28.422 1 95.44 202 TYR B C 1
ATOM 3419 O O . TYR B 1 202 ? 3.248 -35.375 -27.359 1 95.44 202 TYR B O 1
ATOM 3427 N N . ALA B 1 203 ? 3.461 -33.469 -28.547 1 96.31 203 ALA B N 1
ATOM 3428 C CA . ALA B 1 203 ? 3.947 -32.688 -27.406 1 96.31 203 ALA B CA 1
ATOM 3429 C C . ALA B 1 203 ? 2.955 -31.594 -27.031 1 96.31 203 ALA B C 1
ATOM 3431 O O . ALA B 1 203 ? 2.52 -30.812 -27.891 1 96.31 203 ALA B O 1
ATOM 3432 N N . CYS B 1 204 ? 2.594 -31.625 -25.812 1 97.44 204 CYS B N 1
ATOM 3433 C CA . CYS B 1 204 ? 1.825 -30.531 -25.234 1 97.44 204 CYS B CA 1
ATOM 3434 C C . CYS B 1 204 ? 2.744 -29.531 -24.531 1 97.44 204 CYS B C 1
ATOM 3436 O O . CYS B 1 204 ? 3.502 -29.891 -23.641 1 97.44 204 CYS B O 1
ATOM 3438 N N . ASN B 1 205 ? 2.652 -28.312 -25 1 97.38 205 ASN B N 1
ATOM 3439 C CA . ASN B 1 205 ? 3.471 -27.25 -24.422 1 97.38 205 ASN B CA 1
ATOM 3440 C C . ASN B 1 205 ? 2.609 -26.156 -23.797 1 97.38 205 ASN B C 1
ATOM 3442 O O . ASN B 1 205 ? 1.816 -25.516 -24.484 1 97.38 205 ASN B O 1
ATOM 3446 N N . ALA B 1 206 ? 2.779 -25.953 -22.469 1 97.88 206 ALA B N 1
ATOM 3447 C CA . ALA B 1 206 ? 2.078 -24.875 -21.766 1 97.88 206 ALA B CA 1
ATOM 3448 C C . ALA B 1 206 ? 3.049 -23.781 -21.328 1 97.88 206 ALA B C 1
ATOM 3450 O O . ALA B 1 206 ? 4.035 -24.062 -20.641 1 97.88 206 ALA B O 1
ATOM 3451 N N . SER B 1 207 ? 2.719 -22.547 -21.766 1 97.44 207 SER B N 1
ATOM 3452 C CA . SER B 1 207 ? 3.602 -21.422 -21.453 1 97.44 207 SER B CA 1
ATOM 3453 C C . SER B 1 207 ? 2.805 -20.188 -21.062 1 97.44 207 SER B C 1
ATOM 3455 O O . SER B 1 207 ? 1.73 -19.938 -21.609 1 97.44 207 SER B O 1
ATOM 3457 N N . ASN B 1 208 ? 3.346 -19.422 -20.062 1 95.94 208 ASN B N 1
ATOM 3458 C CA . ASN B 1 208 ? 2.738 -18.141 -19.703 1 95.94 208 ASN B CA 1
ATOM 3459 C C . ASN B 1 208 ? 3.779 -17.031 -19.641 1 95.94 208 ASN B C 1
ATOM 3461 O O . ASN B 1 208 ? 3.559 -16 -19 1 95.94 208 ASN B O 1
ATOM 3465 N N . GLY B 1 209 ? 4.863 -17.234 -20.172 1 95.31 209 GLY B N 1
ATOM 3466 C CA . GLY B 1 209 ? 5.906 -16.234 -20.25 1 95.31 209 GLY B CA 1
ATOM 3467 C C . GLY B 1 209 ? 6.867 -16.281 -19.078 1 95.31 209 GLY B C 1
ATOM 3468 O O . GLY B 1 209 ? 7.836 -15.516 -19.031 1 95.31 209 GLY B O 1
ATOM 3469 N N . ILE B 1 210 ? 6.555 -17.062 -18.094 1 94.81 210 ILE B N 1
ATOM 3470 C CA . ILE B 1 210 ? 7.445 -17.266 -16.953 1 94.81 210 ILE B CA 1
ATOM 3471 C C . ILE B 1 210 ? 8.086 -18.641 -17.031 1 94.81 210 ILE B C 1
ATOM 3473 O O . ILE B 1 210 ? 7.387 -19.656 -17.125 1 94.81 210 ILE B O 1
ATOM 3477 N N . ASP B 1 211 ? 9.391 -18.656 -16.953 1 94.69 211 ASP B N 1
ATOM 3478 C CA . ASP B 1 211 ? 10.109 -19.906 -17.078 1 94.69 211 ASP B CA 1
ATOM 3479 C C . ASP B 1 211 ? 10.031 -20.719 -15.773 1 94.69 211 ASP B C 1
ATOM 3481 O O . ASP B 1 211 ? 10.008 -20.141 -14.68 1 94.69 211 ASP B O 1
ATOM 3485 N N . PRO B 1 212 ? 9.969 -22.047 -15.883 1 96.12 212 PRO B N 1
ATOM 3486 C CA . PRO B 1 212 ? 10.008 -22.875 -17.078 1 96.12 212 PRO B CA 1
ATOM 3487 C C . PRO B 1 212 ? 8.617 -23.156 -17.656 1 96.12 212 PRO B C 1
ATOM 3489 O O . PRO B 1 212 ? 7.637 -23.172 -16.906 1 96.12 212 PRO B O 1
ATOM 3492 N N . ASP B 1 213 ? 8.656 -23.453 -18.922 1 97.31 213 ASP B N 1
ATOM 3493 C CA . ASP B 1 213 ? 7.434 -23.969 -19.531 1 97.31 213 ASP B CA 1
ATOM 3494 C C . ASP B 1 213 ? 7.184 -25.422 -19.125 1 97.31 213 ASP B C 1
ATOM 3496 O O . ASP B 1 213 ? 8.07 -26.078 -18.594 1 97.31 213 ASP B O 1
ATOM 3500 N N . LEU B 1 214 ? 5.957 -25.766 -19.375 1 97.81 214 LEU B N 1
ATOM 3501 C CA . LEU B 1 214 ? 5.621 -27.188 -19.234 1 97.81 214 LEU B CA 1
ATOM 3502 C C . LEU B 1 214 ? 5.613 -27.875 -20.594 1 97.81 214 LEU B C 1
ATOM 3504 O O . LEU B 1 214 ? 5.047 -27.359 -21.562 1 97.81 214 LEU B O 1
ATOM 3508 N N . ILE B 1 215 ? 6.32 -28.906 -20.656 1 97.31 215 ILE B N 1
ATOM 3509 C CA . ILE B 1 215 ? 6.305 -29.703 -21.859 1 97.31 215 ILE B CA 1
ATOM 3510 C C . ILE B 1 215 ? 6.098 -31.172 -21.516 1 97.31 215 ILE B C 1
ATOM 3512 O O . ILE B 1 215 ? 6.746 -31.688 -20.594 1 97.31 215 ILE B O 1
ATOM 3516 N N . GLN B 1 216 ? 5.129 -31.828 -22.156 1 97.88 216 GLN B N 1
ATOM 3517 C CA . GLN B 1 216 ? 4.895 -33.25 -21.984 1 97.88 216 GLN B CA 1
ATOM 3518 C C . GLN B 1 216 ? 4.645 -33.938 -23.344 1 97.88 216 GLN B C 1
ATOM 3520 O O . GLN B 1 216 ? 3.773 -33.5 -24.094 1 97.88 216 GLN B O 1
ATOM 3525 N N . THR B 1 217 ? 5.41 -34.938 -23.625 1 97.31 217 THR B N 1
ATOM 3526 C CA . THR B 1 217 ? 5.238 -35.719 -24.844 1 97.31 217 THR B CA 1
ATOM 3527 C C . THR B 1 217 ? 4.445 -36.969 -24.562 1 97.31 217 THR B C 1
ATOM 3529 O O . THR B 1 217 ? 4.668 -37.656 -23.562 1 97.31 217 THR B O 1
ATOM 3532 N N . VAL B 1 218 ? 3.504 -37.281 -25.469 1 97.94 218 VAL B N 1
ATOM 3533 C CA . VAL B 1 218 ? 2.68 -38.469 -25.297 1 97.94 218 VAL B CA 1
ATOM 3534 C C . VAL B 1 218 ? 2.652 -39.25 -26.609 1 97.94 218 VAL B C 1
ATOM 3536 O O . VAL B 1 218 ? 2.912 -38.719 -27.688 1 97.94 218 VAL B O 1
ATOM 3539 N N . LEU B 1 219 ? 2.305 -40.5 -26.484 1 97.62 219 LEU B N 1
ATOM 3540 C CA . LEU B 1 219 ? 2.246 -41.406 -27.641 1 97.62 219 LEU B CA 1
ATOM 3541 C C . LEU B 1 219 ? 0.803 -41.75 -27.984 1 97.62 219 LEU B C 1
ATOM 3543 O O . LEU B 1 219 ? 0.022 -42.125 -27.094 1 97.62 219 LEU B O 1
ATOM 3547 N N . LEU B 1 220 ? 0.462 -41.594 -29.266 1 96.44 220 LEU B N 1
ATOM 3548 C CA . LEU B 1 220 ? -0.802 -42.125 -29.781 1 96.44 220 LEU B CA 1
ATOM 3549 C C . LEU B 1 220 ? -0.583 -43.406 -30.594 1 96.44 220 LEU B C 1
ATOM 3551 O O . LEU B 1 220 ? 0.19 -43.406 -31.547 1 96.44 220 LEU B O 1
ATOM 3555 N N . THR B 1 221 ? -1.225 -44.469 -30.125 1 97.38 221 THR B N 1
ATOM 3556 C CA . THR B 1 221 ? -1.233 -45.719 -30.875 1 97.38 221 THR B CA 1
ATOM 3557 C C . THR B 1 221 ? -2.594 -45.938 -31.531 1 97.38 221 THR B C 1
ATOM 3559 O O . THR B 1 221 ? -3.621 -45.938 -30.844 1 97.38 221 THR B O 1
ATOM 3562 N N . VAL B 1 222 ? -2.574 -46.062 -32.844 1 95.19 222 VAL B N 1
ATOM 3563 C CA . VAL B 1 222 ? -3.811 -46.312 -33.562 1 95.19 222 VAL B CA 1
ATOM 3564 C C . VAL B 1 222 ? -3.875 -47.781 -34 1 95.19 222 VAL B C 1
ATOM 3566 O O . VAL B 1 222 ? -2.986 -48.25 -34.688 1 95.19 222 VAL B O 1
ATOM 3569 N N . LEU B 1 223 ? -4.969 -48.344 -33.375 1 94.81 223 LEU B N 1
ATOM 3570 C CA . LEU B 1 223 ? -5.176 -49.75 -33.719 1 94.81 223 LEU B CA 1
ATOM 3571 C C . LEU B 1 223 ? -6.023 -49.906 -34.969 1 94.81 223 LEU B C 1
ATOM 3573 O O . LEU B 1 223 ? -6.945 -49.125 -35.188 1 94.81 223 LEU B O 1
ATOM 3577 N N . GLY B 1 224 ? -5.93 -50.938 -35.719 1 81 224 GLY B N 1
ATOM 3578 C CA . GLY B 1 224 ? -6.746 -51.312 -36.875 1 81 224 GLY B CA 1
ATOM 3579 C C . GLY B 1 224 ? -5.953 -51.406 -38.156 1 81 224 GLY B C 1
ATOM 3580 O O . GLY B 1 224 ? -4.781 -51.031 -38.219 1 81 224 GLY B O 1
ATOM 3581 N N . MET B 1 225 ? -6.375 -52.375 -38.938 1 58.34 225 MET B N 1
ATOM 3582 C CA . MET B 1 225 ? -5.75 -52.812 -40.188 1 58.34 225 MET B CA 1
ATOM 3583 C C . MET B 1 225 ? -5.855 -51.719 -41.25 1 58.34 225 MET B C 1
ATOM 3585 O O . MET B 1 225 ? -6.805 -50.938 -41.25 1 58.34 225 MET B O 1
ATOM 3589 N N . ASP B 1 226 ? -4.73 -51.281 -41.875 1 46.16 226 ASP B N 1
ATOM 3590 C CA . ASP B 1 226 ? -4.949 -50.719 -43.188 1 46.16 226 ASP B CA 1
ATOM 3591 C C . ASP B 1 226 ? -5.973 -51.531 -43.969 1 46.16 226 ASP B C 1
ATOM 3593 O O . ASP B 1 226 ? -6.051 -52.75 -43.812 1 46.16 226 ASP B O 1
#

InterPro domains:
  IPR003598 Immunoglobulin subtype 2 [SM00408] (54-122)
  IPR003598 Immunoglobulin subtype 2 [SM00408] (148-211)
  IPR003599 Immunoglobulin domain subtype [SM00409] (48-133)
  IPR003599 Immunoglobulin domain subtype [SM00409] (142-223)
  IPR007110 Immunoglobulin-like domain [PS50835] (55-127)
  IPR007110 Immunoglobulin-like domain [PS50835] (136-221)
  IPR013098 Immunoglobulin I-set [PF07679] (52-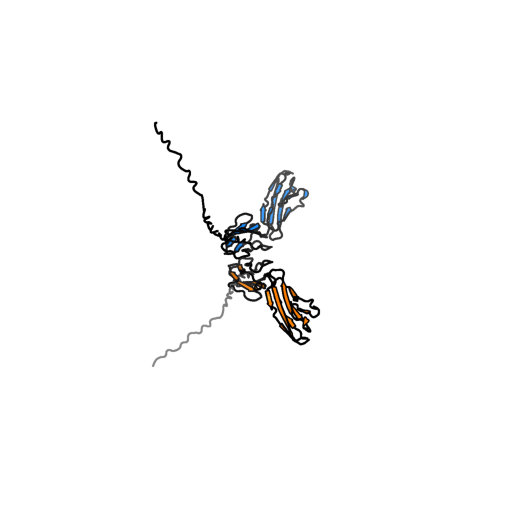132)
  IPR013783 Immunoglobulin-like fold [G3DSA:2.60.40.10] (43-135)
  IPR013783 Immunoglobulin-like fold [G3DSA:2.60.40.10] (136-224)
  IPR036179 Immunoglobulin-like domain superfamily [SSF48726] (51-141)
  IPR036179 Immunoglobulin-like domain superfamily [SSF48726] (127-223)

Solvent-accessible surface area (backbone atoms only — not comparable to full-atom values): 26176 Å² total; per-residue (Å²): 132,89,80,84,81,77,85,78,81,82,84,83,80,81,81,80,85,73,84,78,76,74,74,74,70,74,70,72,69,70,69,68,71,69,72,68,69,70,70,68,74,69,48,68,47,89,56,68,55,66,88,76,32,51,52,54,28,26,49,72,44,62,45,34,32,35,53,87,49,81,74,47,46,75,49,44,27,44,74,85,36,81,54,72,67,52,98,58,28,46,66,50,76,51,68,55,35,34,35,43,35,34,55,52,36,42,61,82,67,36,43,42,38,29,44,35,42,35,44,98,80,32,75,37,72,50,72,35,60,39,52,32,30,41,38,40,38,75,72,36,72,59,58,64,47,76,43,50,55,57,40,69,48,72,41,50,30,30,56,40,45,32,56,68,42,47,61,48,77,45,56,77,88,54,87,63,75,63,82,48,52,45,70,47,95,63,35,24,41,33,38,49,56,32,42,69,82,67,37,42,49,35,34,44,34,33,38,40,88,35,80,58,64,40,74,49,74,29,45,38,42,48,43,74,79,130,139,82,81,78,83,71,77,87,77,80,84,83,78,79,79,78,85,69,85,78,73,78,70,73,71,74,68,71,69,68,70,67,70,68,70,66,66,68,71,70,75,68,49,69,46,90,55,70,55,65,87,77,33,50,52,54,27,25,47,72,43,61,46,35,32,34,53,86,50,80,74,47,46,77,48,43,26,43,75,86,35,81,52,74,68,54,97,59,30,46,68,50,78,51,69,56,34,34,35,43,34,34,56,52,35,41,62,81,66,37,43,41,38,30,44,37,41,35,45,97,80,34,75,38,73,51,73,34,62,37,51,31,30,43,39,40,39,76,72,37,73,59,58,64,48,76,43,52,54,58,41,67,49,71,39,51,31,29,55,40,45,32,56,69,42,46,60,47,77,47,56,78,88,53,87,63,75,60,81,49,51,44,70,46,95,64,34,23,39,32,38,50,56,32,44,70,80,66,37,42,49,35,35,44,35,32,39,38,89,35,79,58,63,40,73,50,75,30,44,40,45,50,41,75,78,131

Secondary structure (DSSP, 8-state):
-------------------------------------------BPP----S-EETT--EEEEEEBSS--SS-EEEEEETTEE----SSEEEEE-SSEEEEEESS--GGG-EEEEEEEE-SS-EEEEEEEE-EE---EEEE----EEEETTS-EEE--EEE-SSPPEEEEEESSS---GGGEEE-TTS-EEE-S--GGG-EEEEEEEE-SSSSPEEEEEEEEEES--/-------------------------------------------BPP----S-EETT--EEEEEEBSS--SS-EEEEEETTEE----SSEEEEE-SSEEEEEESS--GGG-EEEEEEEE-SS-EEEEEEEE-EE---EEEE----EEEETTS-EEE--EEE-SSPPEEEEEESSS---GGGEEE-TTS-EEE-S--GGG-EEEEEEEE-SSSSPEEEEEEEEEES--

Foldseek 3Di:
DDDPPPDDDDDPPPPDPDDPPPPPPPPPPPPPPPPVPVLPEWDKDDKEWDPEAEFFDKTKIKIFTPDQDFDKDKFKDWPRHGDDDDPQWDWADDGTMIMIIGRGDDQVPWGKMKMWIDDPRYIDIDIYTDGYFDWKDWPDPFEADEEEAQAKDKTDTAIQGPPGKDKDKDFPPDPPPCPQWDADPRGMIMGGRDDQVNWGKMKIWIGDPHPDIDIDIYTYHYDDDD/DPPCPDDDDDDPPDPDPDDPPPPVPPPPPPPPPPPVPVLPEWDKDDKEWDPEAEFFDKTKIKIFTPDQDFDKDKFKDWPRHGDDDDPQWDWADDGTMIMIIGRGDDQVPWGKMKMWIDDPRYIDIDIYTDGYFDWKDWPDDFEADEEEAQAKDKTDTAIQGPPGKDKDKDFPPDPPPCPQWDADPRGMIMGGRDDQVNWGKMKIWIGDPHPDIDIDIYTYHYDDDD

Nearest PDB structures (foldseek):
  7y9a-assembly1_A-2  TM=6.828E-01  e=1.130E-20  Chelicerata
  6zr7-assembly1_AAA  TM=7.363E-01  e=3.794E-15  Homo sapiens
  7y95-assembly1_B  TM=9.639E-01  e=2.868E-10  Chelicerata
  3kld-assembly1_A  TM=5.372E-01  e=1.343E-13  Mus musculus
  8k53-assembly1_B  TM=4.817E-01  e=2.140E-12  Homo sapiens

pLDDT: mean 82.81, std 24.0, range [20.08, 98.75]